Protein AF-0000000084409924 (afdb_homodimer)

Nearest PDB structures (foldseek):
  8szu-assembly1_A-2  TM=9.804E-01  e=4.534E-45  Acinetobacter baumannii
  5g1a-assembly1_B  TM=9.767E-01  e=2.485E-44  Alcaligenes
  5g1a-assembly1_A-2  TM=9.727E-01  e=2.635E-44  Alcaligenes
  5g17-assembly1_B  TM=9.734E-01  e=3.332E-44  Alcaligenes
  8szt-assembly1_A  TM=9.569E-01  e=1.362E-43  Acinetobacter baumannii

Structure (mmCIF, N/CA/C/O backbone):
data_AF-0000000084409924-model_v1
#
loop_
_entity.id
_entity.type
_entity.pdbx_description
1 polymer 'histone deacetylase'
#
loop_
_atom_site.group_PDB
_atom_site.id
_atom_site.type_symbol
_atom_site.label_atom_id
_atom_site.label_alt_id
_atom_site.label_comp_id
_atom_site.label_asym_id
_atom_site.label_entity_id
_atom_site.label_seq_id
_atom_site.pdbx_PDB_ins_code
_atom_site.Cartn_x
_atom_site.Cartn_y
_atom_site.Cartn_z
_atom_site.occupancy
_atom_site.B_iso_or_equiv
_atom_site.auth_seq_id
_atom_site.auth_comp_id
_atom_site.auth_asym_id
_atom_site.auth_atom_id
_atom_site.pdbx_PDB_model_num
ATOM 1 N N . MET A 1 1 ? -18.141 31.656 23.25 1 33.78 1 MET A N 1
ATOM 2 C CA . MET A 1 1 ? -17.453 32.156 22.062 1 33.78 1 MET A CA 1
ATOM 3 C C . MET A 1 1 ? -18.266 31.844 20.812 1 33.78 1 MET A C 1
ATOM 5 O O . MET A 1 1 ? -18.734 30.719 20.625 1 33.78 1 MET A O 1
ATOM 9 N N . ALA A 1 2 ? -18.859 32.75 20.234 1 39.75 2 ALA A N 1
ATOM 10 C CA . ALA A 1 2 ? -19.844 32.656 19.156 1 39.75 2 ALA A CA 1
ATOM 11 C C . ALA A 1 2 ? -19.359 31.719 18.062 1 39.75 2 ALA A C 1
ATOM 13 O O . ALA A 1 2 ? -18.172 31.703 17.719 1 39.75 2 ALA A O 1
ATOM 14 N N . ALA A 1 3 ? -19.953 30.625 17.875 1 45.88 3 ALA A N 1
ATOM 15 C CA . ALA A 1 3 ? -19.703 29.734 16.734 1 45.88 3 ALA A CA 1
ATOM 16 C C . ALA A 1 3 ? -19.422 30.516 15.469 1 45.88 3 ALA A C 1
ATOM 18 O O . ALA A 1 3 ? -20.172 31.438 15.109 1 45.88 3 ALA A O 1
ATOM 19 N N . ILE A 1 4 ? -18.078 30.766 15.125 1 50.03 4 ILE A N 1
ATOM 20 C CA . ILE A 1 4 ? -17.719 31.547 13.945 1 50.03 4 ILE A CA 1
ATOM 21 C C . ILE A 1 4 ? -18.625 31.172 12.773 1 50.03 4 ILE A C 1
ATOM 23 O O . ILE A 1 4 ? -18.734 29.984 12.414 1 50.03 4 ILE A O 1
ATOM 27 N N . SER A 1 5 ? -19.672 31.953 12.641 1 64.19 5 SER A N 1
ATOM 28 C CA . SER A 1 5 ? -20.547 31.938 11.477 1 64.19 5 SER A CA 1
ATOM 29 C C . SER A 1 5 ? -19.781 32.219 10.195 1 64.19 5 SER A C 1
ATOM 31 O O . SER A 1 5 ? -18.797 32.969 10.203 1 64.19 5 SER A O 1
ATOM 33 N N . GLY A 1 6 ? -19.328 31.25 9.266 1 82.31 6 GLY A N 1
ATOM 34 C CA . GLY A 1 6 ? -18.688 31.5 7.984 1 82.31 6 GLY A CA 1
ATOM 35 C C . GLY A 1 6 ? -18.359 30.234 7.227 1 82.31 6 GLY A C 1
ATOM 36 O O . GLY A 1 6 ? -18.531 29.125 7.75 1 82.31 6 GLY A O 1
ATOM 37 N N . ARG A 1 7 ? -17.984 30.484 6.062 1 93.38 7 ARG A N 1
ATOM 38 C CA . ARG A 1 7 ? -17.625 29.391 5.172 1 93.38 7 ARG A CA 1
ATOM 39 C C . ARG A 1 7 ? -16.219 28.859 5.484 1 93.38 7 ARG A C 1
ATOM 41 O O . ARG A 1 7 ? -15.398 29.578 6.051 1 93.38 7 ARG A O 1
ATOM 48 N N . THR A 1 8 ? -16.031 27.594 5.242 1 98.31 8 THR A N 1
ATOM 49 C CA . THR A 1 8 ? -14.695 27.016 5.305 1 98.31 8 THR A CA 1
ATOM 50 C C . THR A 1 8 ? -13.797 27.609 4.238 1 98.31 8 THR A C 1
ATOM 52 O O . THR A 1 8 ? -14.203 27.766 3.082 1 98.31 8 THR A O 1
ATOM 55 N N . GLY A 1 9 ? -12.633 28.109 4.695 1 98.81 9 GLY A N 1
ATOM 56 C CA . GLY A 1 9 ? -11.625 28.531 3.736 1 98.81 9 GLY A CA 1
ATOM 57 C C . GLY A 1 9 ? -10.945 27.375 3.029 1 98.81 9 GLY A C 1
ATOM 58 O O . GLY A 1 9 ? -10.688 26.328 3.637 1 98.81 9 GLY A O 1
ATOM 59 N N . TYR A 1 10 ? -10.695 27.531 1.72 1 98.81 10 TYR A N 1
ATOM 60 C CA . TYR A 1 10 ? -9.977 26.578 0.89 1 98.81 10 TYR A CA 1
ATOM 61 C C . TYR A 1 10 ? -8.781 27.234 0.208 1 98.81 10 TYR A C 1
ATOM 63 O O . TYR A 1 10 ? -8.953 28.078 -0.683 1 98.81 10 TYR A O 1
ATOM 71 N N . LEU A 1 11 ? -7.574 26.938 0.726 1 98.81 11 LEU A N 1
ATOM 72 C CA . LEU A 1 11 ? -6.355 27.516 0.184 1 98.81 11 LEU A CA 1
ATOM 73 C C . LEU A 1 11 ? -5.746 26.625 -0.887 1 98.81 11 LEU A C 1
ATOM 75 O O . LEU A 1 11 ? -5.391 25.469 -0.61 1 98.81 11 LEU A O 1
ATOM 79 N N . TYR A 1 12 ? -5.586 27.094 -2.049 1 97.12 12 TYR A N 1
ATOM 80 C CA . TYR A 1 12 ? -5.09 26.359 -3.209 1 97.12 12 TYR A CA 1
ATOM 81 C C . TYR A 1 12 ? -4.426 27.312 -4.203 1 97.12 12 TYR A C 1
ATOM 83 O O . TYR A 1 12 ? -4.867 28.453 -4.375 1 97.12 12 TYR A O 1
ATOM 91 N N . HIS A 1 13 ? -3.385 26.859 -4.789 1 98.25 13 HIS A N 1
ATOM 92 C CA . HIS A 1 13 ? -2.783 27.547 -5.934 1 98.25 13 HIS A CA 1
ATOM 93 C C . HIS A 1 13 ? -2.229 26.547 -6.941 1 98.25 13 HIS A C 1
ATOM 95 O O . HIS A 1 13 ? -1.633 25.531 -6.559 1 98.25 13 HIS A O 1
ATOM 101 N N . GLU A 1 14 ? -2.348 26.766 -8.234 1 97.75 14 GLU A N 1
ATOM 102 C CA . GLU A 1 14 ? -1.932 25.859 -9.297 1 97.75 14 GLU A CA 1
ATOM 103 C C . GLU A 1 14 ? -0.435 25.578 -9.227 1 97.75 14 GLU A C 1
ATOM 105 O O . GLU A 1 14 ? 0.005 24.469 -9.547 1 97.75 14 GLU A O 1
ATOM 110 N N . SER A 1 15 ? 0.306 26.531 -8.766 1 97.62 15 SER A N 1
ATOM 111 C CA . SER A 1 15 ? 1.759 26.406 -8.75 1 97.62 15 SER A CA 1
ATOM 112 C C . SER A 1 15 ? 2.199 25.25 -7.852 1 97.62 15 SER A C 1
ATOM 114 O O . SER A 1 15 ? 3.289 24.703 -8.023 1 97.62 15 SER A O 1
ATOM 116 N N . TYR A 1 16 ? 1.34 24.922 -6.91 1 98.12 16 TYR A N 1
ATOM 117 C CA . TYR A 1 16 ? 1.676 23.797 -6.043 1 98.12 16 TYR A CA 1
ATOM 118 C C . TYR A 1 16 ? 1.873 22.531 -6.852 1 98.12 16 TYR A C 1
ATOM 120 O O . TYR A 1 16 ? 2.688 21.672 -6.492 1 98.12 16 TYR A O 1
ATOM 128 N N . PHE A 1 17 ? 1.188 22.406 -8.016 1 97.81 17 PHE A N 1
ATOM 129 C CA . PHE A 1 17 ? 1.242 21.203 -8.836 1 97.81 17 PHE A CA 1
ATOM 130 C C . PHE A 1 17 ? 2.482 21.203 -9.727 1 97.81 17 PHE A C 1
ATOM 132 O O . PHE A 1 17 ? 2.816 20.203 -10.344 1 97.81 17 PHE A O 1
ATOM 139 N N . TRP A 1 18 ? 3.211 22.344 -9.695 1 97 18 TRP A N 1
ATOM 140 C CA . TRP A 1 18 ? 4.41 22.469 -10.516 1 97 18 TRP A CA 1
ATOM 141 C C . TRP A 1 18 ? 5.652 22.047 -9.727 1 97 18 TRP A C 1
ATOM 143 O O . TRP A 1 18 ? 6.734 21.906 -10.297 1 97 18 TRP A O 1
ATOM 153 N N . HIS A 1 19 ? 5.484 21.875 -8.367 1 97.5 19 HIS A N 1
ATOM 154 C CA . HIS A 1 19 ? 6.59 21.281 -7.625 1 97.5 19 HIS A CA 1
ATOM 155 C C . HIS A 1 19 ? 7.039 19.969 -8.258 1 97.5 19 HIS A C 1
ATOM 157 O O . HIS A 1 19 ? 6.215 19.078 -8.508 1 97.5 19 HIS A O 1
ATOM 163 N N . ASN A 1 20 ? 8.32 19.891 -8.57 1 96.44 20 ASN A N 1
ATOM 164 C CA . ASN A 1 20 ? 8.883 18.734 -9.258 1 96.44 20 ASN A CA 1
ATOM 165 C C . ASN A 1 20 ? 9.977 18.062 -8.43 1 96.44 20 ASN A C 1
ATOM 167 O O . ASN A 1 20 ? 11.117 18.516 -8.414 1 96.44 20 ASN A O 1
ATOM 171 N N . ALA A 1 21 ? 9.617 16.969 -7.809 1 96 21 ALA A N 1
ATOM 172 C CA . ALA A 1 21 ? 10.531 16.234 -6.945 1 96 21 ALA A CA 1
ATOM 173 C C . ALA A 1 21 ? 11.453 15.328 -7.762 1 96 21 ALA A C 1
ATOM 175 O O . ALA A 1 21 ? 12.336 14.672 -7.215 1 96 21 ALA A O 1
ATOM 176 N N . GLY A 1 22 ? 11.258 15.336 -9.039 1 94.38 22 GLY A N 1
ATOM 177 C CA . GLY A 1 22 ? 12.086 14.516 -9.906 1 94.38 22 GLY A CA 1
ATOM 178 C C . GLY A 1 22 ? 11.602 13.078 -10.016 1 94.38 22 GLY A C 1
ATOM 179 O O . GLY A 1 22 ? 10.398 12.82 -9.984 1 94.38 22 GLY A O 1
ATOM 180 N N . HIS A 1 23 ? 12.484 12.102 -10.367 1 93.25 23 HIS A N 1
ATOM 181 C CA . HIS A 1 23 ? 12.203 10.68 -10.508 1 93.25 23 HIS A CA 1
ATOM 182 C C . HIS A 1 23 ? 12.969 9.859 -9.469 1 93.25 23 HIS A C 1
ATOM 184 O O . HIS A 1 23 ? 13.992 10.312 -8.945 1 93.25 23 HIS A O 1
ATOM 190 N N . ILE A 1 24 ? 12.367 8.727 -9.211 1 93.06 24 ILE A N 1
ATOM 191 C CA . ILE A 1 24 ? 13.133 7.707 -8.508 1 93.06 24 ILE A CA 1
ATOM 192 C C . ILE A 1 24 ? 13.992 6.926 -9.5 1 93.06 24 ILE A C 1
ATOM 194 O O . ILE A 1 24 ? 13.461 6.238 -10.375 1 93.06 24 ILE A O 1
ATOM 198 N N . GLN A 1 25 ? 15.289 7.121 -9.461 1 92.62 25 GLN A N 1
ATOM 199 C CA . GLN A 1 25 ? 16.156 6.484 -10.445 1 92.62 25 GLN A CA 1
ATOM 200 C C . GLN A 1 25 ? 17.609 6.426 -9.945 1 92.62 25 GLN A C 1
ATOM 202 O O . GLN A 1 25 ? 18.078 7.367 -9.312 1 92.62 25 GLN A O 1
ATOM 207 N N . ASN A 1 26 ? 18.188 5.348 -10.125 1 93.44 26 ASN A N 1
ATOM 208 C CA . ASN A 1 26 ? 19.625 5.176 -9.914 1 93.44 26 ASN A CA 1
ATOM 209 C C . ASN A 1 26 ? 20.188 4.031 -10.75 1 93.44 26 ASN A C 1
ATOM 211 O O . ASN A 1 26 ? 20.031 2.863 -10.391 1 93.44 26 ASN A O 1
ATOM 215 N N . PHE A 1 27 ? 20.844 4.375 -11.836 1 92.31 27 PHE A N 1
ATOM 216 C CA . PHE A 1 27 ? 21.312 3.342 -12.742 1 92.31 27 PHE A CA 1
ATOM 217 C C . PHE A 1 27 ? 22.266 2.393 -12.031 1 92.31 27 PHE A C 1
ATOM 219 O O . PHE A 1 27 ? 22.203 1.177 -12.219 1 92.31 27 PHE A O 1
ATOM 226 N N . ARG A 1 28 ? 23.078 2.941 -11.164 1 92.25 28 ARG A N 1
ATOM 227 C CA . ARG A 1 28 ? 24.094 2.133 -10.477 1 92.25 28 ARG A CA 1
ATOM 228 C C . ARG A 1 28 ? 23.438 1.187 -9.477 1 92.25 28 ARG A C 1
ATOM 230 O O . ARG A 1 28 ? 23.953 0.098 -9.219 1 92.25 28 ARG A O 1
ATOM 237 N N . ALA A 1 29 ? 22.281 1.574 -9.031 1 93.06 29 ALA A N 1
ATOM 238 C CA . ALA A 1 29 ? 21.578 0.752 -8.062 1 93.06 29 ALA A CA 1
ATOM 239 C C . ALA A 1 29 ? 20.5 -0.092 -8.742 1 93.06 29 ALA A C 1
ATOM 241 O O . ALA A 1 29 ? 19.672 -0.712 -8.078 1 93.06 29 ALA A O 1
ATOM 242 N N . HIS A 1 30 ? 20.453 -0.096 -10.117 1 95.88 30 HIS A N 1
ATOM 243 C CA . HIS A 1 30 ? 19.531 -0.885 -10.938 1 95.88 30 HIS A CA 1
ATOM 244 C C . HIS A 1 30 ? 18.094 -0.467 -10.711 1 95.88 30 HIS A C 1
ATOM 246 O O . HIS A 1 30 ? 17.188 -1.313 -10.672 1 95.88 30 HIS A O 1
ATOM 252 N N . VAL A 1 31 ? 17.953 0.817 -10.414 1 95.06 31 VAL A N 1
ATOM 253 C CA . VAL A 1 31 ? 16.594 1.361 -10.266 1 95.06 31 VAL A CA 1
ATOM 254 C C . VAL A 1 31 ? 16.188 2.078 -11.547 1 95.06 31 VAL A C 1
ATOM 256 O O . VAL A 1 31 ? 16.688 3.168 -11.844 1 95.06 31 VAL A O 1
ATOM 259 N N . GLU A 1 32 ? 15.281 1.423 -12.289 1 96.06 32 GLU A N 1
ATOM 260 C CA . GLU A 1 32 ? 14.711 2.062 -13.469 1 96.06 32 GLU A CA 1
ATOM 261 C C . GLU A 1 32 ? 13.875 3.283 -13.086 1 96.06 32 GLU A C 1
ATOM 263 O O . GLU A 1 32 ? 13.156 3.258 -12.086 1 96.06 32 GLU A O 1
ATOM 268 N N . ALA A 1 33 ? 14.008 4.32 -13.914 1 95.31 33 ALA A N 1
ATOM 269 C CA . ALA A 1 33 ? 13.32 5.574 -13.609 1 95.31 33 ALA A CA 1
ATOM 270 C C . ALA A 1 33 ? 11.828 5.344 -13.375 1 95.31 33 ALA A C 1
ATOM 272 O O . ALA A 1 33 ? 11.188 4.605 -14.125 1 95.31 33 ALA A O 1
ATOM 273 N N . TRP A 1 34 ? 11.336 5.898 -12.344 1 95.44 34 TRP A N 1
ATOM 274 C CA . TRP A 1 34 ? 9.922 5.855 -11.969 1 95.44 34 TRP A CA 1
ATOM 275 C C . TRP A 1 34 ? 9.477 7.195 -11.383 1 95.44 34 TRP A C 1
ATOM 277 O O . TRP A 1 34 ? 10.273 7.918 -10.789 1 95.44 34 TRP A O 1
ATOM 287 N N . ARG A 1 35 ? 8.273 7.457 -11.602 1 94.31 35 ARG A N 1
ATOM 288 C CA . ARG A 1 35 ? 7.711 8.688 -11.055 1 94.31 35 ARG A CA 1
ATOM 289 C C . ARG A 1 35 ? 7.855 8.734 -9.539 1 94.31 35 ARG A C 1
ATOM 291 O O . ARG A 1 35 ? 7.664 7.719 -8.867 1 94.31 35 ARG A O 1
ATOM 298 N N . HIS A 1 36 ? 8.18 9.93 -9.062 1 95.88 36 HIS A N 1
ATOM 299 C CA . HIS A 1 36 ? 8.344 10.109 -7.625 1 95.88 36 HIS A CA 1
ATOM 300 C C . HIS A 1 36 ? 7.027 9.867 -6.887 1 95.88 36 HIS A C 1
ATOM 302 O O . HIS A 1 36 ? 5.957 10.227 -7.387 1 95.88 36 HIS A O 1
ATOM 308 N N . TRP A 1 37 ? 7.07 9.297 -5.66 1 95.31 37 TRP A N 1
ATOM 309 C CA . TRP A 1 37 ? 5.879 9.078 -4.848 1 95.31 37 TRP A CA 1
ATOM 310 C C . TRP A 1 37 ? 5.117 10.383 -4.637 1 95.31 37 TRP A C 1
ATOM 312 O O . TRP A 1 37 ? 3.889 10.414 -4.723 1 95.31 37 TRP A O 1
ATOM 322 N N . GLU A 1 38 ? 5.945 11.391 -4.266 1 96.25 38 GLU A N 1
ATOM 323 C CA . GLU A 1 38 ? 5.367 12.719 -4.109 1 96.25 38 GLU A CA 1
ATOM 324 C C . GLU A 1 38 ? 5.234 13.43 -5.457 1 96.25 38 GLU A C 1
ATOM 326 O O . GLU A 1 38 ? 6.152 14.125 -5.887 1 96.25 38 GLU A O 1
ATOM 331 N N . ASN A 1 39 ? 4.246 13.141 -6.227 1 96.38 39 ASN A N 1
ATOM 332 C CA . ASN A 1 39 ? 3.898 13.766 -7.496 1 96.38 39 ASN A CA 1
ATOM 333 C C . ASN A 1 39 ? 2.586 14.539 -7.402 1 96.38 39 ASN A C 1
ATOM 335 O O . ASN A 1 39 ? 1.851 14.406 -6.422 1 96.38 39 ASN A O 1
ATOM 339 N N . PRO A 1 40 ? 2.238 15.398 -8.305 1 97.56 40 PRO A N 1
ATOM 340 C CA . PRO A 1 40 ? 1.122 16.328 -8.125 1 97.56 40 PRO A CA 1
ATOM 341 C C . PRO A 1 40 ? -0.238 15.641 -8.203 1 97.56 40 PRO A C 1
ATOM 343 O O . PRO A 1 40 ? -1.25 16.219 -7.797 1 97.56 40 PRO A O 1
ATOM 346 N N . GLU A 1 41 ? -0.28 14.383 -8.711 1 97 41 GLU A N 1
ATOM 347 C CA . GLU A 1 41 ? -1.554 13.805 -9.125 1 97 41 GLU A CA 1
ATOM 348 C C . GLU A 1 41 ? -2.469 13.562 -7.93 1 97 41 GLU A C 1
ATOM 350 O O . GLU A 1 41 ? -3.688 13.727 -8.031 1 97 41 GLU A O 1
ATOM 355 N N . THR A 1 42 ? -1.963 13.195 -6.773 1 96.88 42 THR A N 1
ATOM 356 C CA . THR A 1 42 ? -2.807 12.922 -5.617 1 96.88 42 THR A CA 1
ATOM 357 C C . THR A 1 42 ? -3.541 14.188 -5.176 1 96.88 42 THR A C 1
ATOM 359 O O . THR A 1 42 ? -4.727 14.141 -4.848 1 96.88 42 THR A O 1
ATOM 362 N N . LYS A 1 43 ? -2.861 15.359 -5.188 1 97.88 43 LYS A N 1
ATOM 363 C CA . LYS A 1 43 ? -3.443 16.641 -4.785 1 97.88 43 LYS A CA 1
ATOM 364 C C . LYS A 1 43 ? -4.293 17.234 -5.906 1 97.88 43 LYS A C 1
ATOM 366 O O . LYS A 1 43 ? -5.359 17.781 -5.652 1 97.88 43 LYS A O 1
ATOM 371 N N . ARG A 1 44 ? -3.777 17.078 -7.168 1 98.12 44 ARG A N 1
ATOM 372 C CA . ARG A 1 44 ? -4.527 17.594 -8.312 1 98.12 44 ARG A CA 1
ATOM 373 C C . ARG A 1 44 ? -5.883 16.891 -8.43 1 98.12 44 ARG A C 1
ATOM 375 O O . ARG A 1 44 ? -6.906 17.547 -8.633 1 98.12 44 ARG A O 1
ATOM 382 N N . ARG A 1 45 ? -5.895 15.602 -8.312 1 98.19 45 ARG A N 1
ATOM 383 C CA . ARG A 1 45 ? -7.129 14.828 -8.414 1 98.19 45 ARG A CA 1
ATOM 384 C C . ARG A 1 45 ? -8.078 15.164 -7.27 1 98.19 45 ARG A C 1
ATOM 386 O O . ARG A 1 45 ? -9.297 15.164 -7.449 1 98.19 45 ARG A O 1
ATOM 393 N N . PHE A 1 46 ? -7.539 15.43 -6.051 1 98.69 46 PHE A N 1
ATOM 394 C CA . PHE A 1 46 ? -8.367 15.883 -4.941 1 98.69 46 PHE A CA 1
ATOM 395 C C . PHE A 1 46 ? -9.031 17.219 -5.27 1 98.69 46 PHE A C 1
ATOM 397 O O . PHE A 1 46 ? -10.25 17.359 -5.148 1 98.69 46 PHE A O 1
ATOM 404 N N . HIS A 1 47 ? -8.25 18.188 -5.727 1 98.75 47 HIS A N 1
ATOM 405 C CA . HIS A 1 47 ? -8.805 19.484 -6.113 1 98.75 47 HIS A CA 1
ATOM 406 C C . HIS A 1 47 ? -9.883 19.312 -7.18 1 98.75 47 HIS A C 1
ATOM 408 O O . HIS A 1 47 ? -10.93 19.953 -7.105 1 98.75 47 HIS A O 1
ATOM 414 N N . ASN A 1 48 ? -9.586 18.453 -8.188 1 98.38 48 ASN A N 1
ATOM 415 C CA . ASN A 1 48 ? -10.539 18.219 -9.266 1 98.38 48 ASN A CA 1
ATOM 416 C C . ASN A 1 48 ? -11.844 17.625 -8.734 1 98.38 48 ASN A C 1
ATOM 418 O O . ASN A 1 48 ? -12.93 17.953 -9.211 1 98.38 48 ASN A O 1
ATOM 422 N N . LEU A 1 49 ? -11.727 16.734 -7.738 1 98.56 49 LEU A N 1
ATOM 423 C CA . LEU A 1 49 ? -12.922 16.141 -7.152 1 98.56 49 LEU A CA 1
ATOM 424 C C . LEU A 1 49 ? -13.719 17.188 -6.379 1 98.56 49 LEU A C 1
ATOM 426 O O . LEU A 1 49 ? -14.953 17.172 -6.414 1 98.56 49 LEU A O 1
ATOM 430 N N . VAL A 1 50 ? -13.047 18.062 -5.645 1 98.69 50 VAL A N 1
ATOM 431 C CA . VAL A 1 50 ? -13.695 19.172 -4.945 1 98.69 50 VAL A CA 1
ATOM 432 C C . VAL A 1 50 ? -14.469 20.031 -5.941 1 98.69 50 VAL A C 1
ATOM 434 O O . VAL A 1 50 ? -15.609 20.422 -5.676 1 98.69 50 VAL A O 1
ATOM 437 N N . ALA A 1 51 ? -13.859 20.281 -7.062 1 98.06 51 ALA A N 1
ATOM 438 C CA . ALA A 1 51 ? -14.477 21.109 -8.094 1 98.06 51 ALA A CA 1
ATOM 439 C C . ALA A 1 51 ? -15.688 20.422 -8.703 1 98.06 51 ALA A C 1
ATOM 441 O O . ALA A 1 51 ? -16.781 21 -8.758 1 98.06 51 ALA A O 1
ATOM 442 N N . VAL A 1 52 ? -15.578 19.156 -9.094 1 97.62 52 VAL A N 1
ATOM 443 C CA . VAL A 1 52 ? -16.609 18.469 -9.852 1 97.62 52 VAL A CA 1
ATOM 444 C C . VAL A 1 52 ? -17.781 18.109 -8.93 1 97.62 52 VAL A C 1
ATOM 446 O O . VAL A 1 52 ? -18.922 18.047 -9.367 1 97.62 52 VAL A O 1
ATOM 449 N N . SER A 1 53 ? -17.5 18 -7.633 1 97.31 53 SER A N 1
ATOM 450 C CA . SER A 1 53 ? -18.547 17.656 -6.668 1 97.31 53 SER A CA 1
ATOM 451 C C . SER A 1 53 ? -19.438 18.859 -6.387 1 97.31 53 SER A C 1
ATOM 453 O O . SER A 1 53 ? -20.516 18.719 -5.789 1 97.31 53 SER A O 1
ATOM 455 N N . GLY A 1 54 ? -19 20.094 -6.734 1 97.5 54 GLY A N 1
ATOM 456 C CA . GLY A 1 54 ? -19.734 21.312 -6.434 1 97.5 54 GLY A CA 1
ATOM 457 C C . GLY A 1 54 ? -19.344 21.938 -5.105 1 97.5 54 GLY A C 1
ATOM 458 O O . GLY A 1 54 ? -19.766 23.047 -4.789 1 97.5 54 GLY A O 1
ATOM 459 N N . LEU A 1 55 ? -18.5 21.266 -4.363 1 98.25 55 LEU A N 1
ATOM 460 C CA . LEU A 1 55 ? -18.109 21.75 -3.041 1 98.25 55 LEU A CA 1
ATOM 461 C C . LEU A 1 55 ? -17.297 23.031 -3.145 1 98.25 55 LEU A C 1
ATOM 463 O O . LEU A 1 55 ? -17.391 23.906 -2.275 1 98.25 55 LEU A O 1
ATOM 467 N N . LEU A 1 56 ? -16.547 23.141 -4.246 1 98 56 LEU A N 1
ATOM 468 C CA . LEU A 1 56 ? -15.672 24.297 -4.43 1 98 56 LEU A CA 1
ATOM 469 C C . LEU A 1 56 ? -16.469 25.594 -4.344 1 98 56 LEU A C 1
ATOM 471 O O . LEU A 1 56 ? -15.984 26.594 -3.789 1 98 56 LEU A O 1
ATOM 475 N N . GLU A 1 57 ? -17.672 25.609 -4.781 1 97.38 57 GLU A N 1
ATOM 476 C CA . GLU A 1 57 ? -18.516 26.812 -4.824 1 97.38 57 GLU A CA 1
ATOM 477 C C . GLU A 1 57 ? -19.047 27.156 -3.436 1 97.38 57 GLU A C 1
ATOM 479 O O . GLU A 1 57 ? -19.516 28.266 -3.213 1 97.38 57 GLU A O 1
ATOM 484 N N . GLN A 1 58 ? -18.906 26.188 -2.562 1 97.31 58 GLN A N 1
ATOM 485 C CA . GLN A 1 58 ? -19.422 26.391 -1.215 1 97.31 58 GLN A CA 1
ATOM 486 C C . GLN A 1 58 ? -18.312 26.797 -0.248 1 97.31 58 GLN A C 1
ATOM 488 O O . GLN A 1 58 ? -18.562 26.984 0.943 1 97.31 58 GLN A O 1
ATOM 493 N N . LEU A 1 59 ? -17.109 26.906 -0.733 1 98.44 59 LEU A N 1
ATOM 494 C CA . LEU A 1 59 ? -15.945 27.25 0.066 1 98.44 59 LEU A CA 1
ATOM 495 C C . LEU A 1 59 ? -15.477 28.672 -0.244 1 98.44 59 LEU A C 1
ATOM 497 O O . LEU A 1 59 ? -15.891 29.266 -1.249 1 98.44 59 LEU A O 1
ATOM 501 N N . THR A 1 60 ? -14.758 29.281 0.623 1 98.44 60 THR A N 1
ATOM 502 C CA . THR A 1 60 ? -14.102 30.562 0.376 1 98.44 60 THR A CA 1
ATOM 503 C C . THR A 1 60 ? -12.648 30.344 -0.047 1 98.44 60 THR A C 1
ATOM 505 O O . THR A 1 60 ? -11.844 29.828 0.724 1 98.44 60 THR A O 1
ATOM 508 N N . HIS A 1 61 ? -12.328 30.719 -1.255 1 98.12 61 HIS A N 1
ATOM 509 C CA . HIS A 1 61 ? -10.969 30.562 -1.749 1 98.12 61 HIS A CA 1
ATOM 510 C C . HIS A 1 61 ? -10.008 31.484 -1.006 1 98.12 61 HIS A C 1
ATOM 512 O O . HIS A 1 61 ? -10.273 32.688 -0.865 1 98.12 61 HIS A O 1
ATOM 518 N N . LEU A 1 62 ? -8.961 30.953 -0.489 1 98.56 62 LEU A N 1
ATOM 519 C CA . LEU A 1 62 ? -7.859 31.703 0.095 1 98.56 62 LEU A CA 1
ATOM 520 C C . LEU A 1 62 ? -6.637 31.672 -0.812 1 98.56 62 LEU A C 1
ATOM 522 O O . LEU A 1 62 ? -6.199 30.594 -1.229 1 98.56 62 LEU A O 1
ATOM 526 N N . LYS A 1 63 ? -6.031 32.812 -1.153 1 97.88 63 LYS A N 1
ATOM 527 C CA . LYS A 1 63 ? -4.836 32.906 -1.984 1 97.88 63 LYS A CA 1
ATOM 528 C C . LYS A 1 63 ? -3.568 32.906 -1.131 1 97.88 63 LYS A C 1
ATOM 530 O O . LYS A 1 63 ? -3.445 33.688 -0.187 1 97.88 63 LYS A O 1
ATOM 535 N N . PRO A 1 64 ? -2.656 32.062 -1.503 1 98.5 64 PRO A N 1
ATOM 536 C CA . PRO A 1 64 ? -1.413 32.031 -0.729 1 98.5 64 PRO A CA 1
ATOM 537 C C . PRO A 1 64 ? -0.462 33.188 -1.109 1 98.5 64 PRO A C 1
ATOM 539 O O . PRO A 1 64 ? -0.649 33.812 -2.143 1 98.5 64 PRO A O 1
ATOM 542 N N . ARG A 1 65 ? 0.371 33.5 -0.272 1 98.5 65 ARG A N 1
ATOM 543 C CA . ARG A 1 65 ? 1.561 34.312 -0.511 1 98.5 65 ARG A CA 1
ATOM 544 C C . ARG A 1 65 ? 2.818 33.594 -0.039 1 98.5 65 ARG A C 1
ATOM 546 O O . ARG A 1 65 ? 2.75 32.719 0.826 1 98.5 65 ARG A O 1
ATOM 553 N N . PRO A 1 66 ? 4.008 33.906 -0.652 1 98.69 66 PRO A N 1
ATOM 554 C CA . PRO A 1 66 ? 5.223 33.281 -0.149 1 98.69 66 PRO A CA 1
ATOM 555 C C . PRO A 1 66 ? 5.566 33.688 1.278 1 98.69 66 PRO A C 1
ATOM 557 O O . PRO A 1 66 ? 5.395 34.875 1.64 1 98.69 66 PRO A O 1
ATOM 560 N N . ALA A 1 67 ? 5.941 32.781 2.088 1 98.88 67 ALA A N 1
ATOM 561 C CA . ALA A 1 67 ? 6.492 33.125 3.396 1 98.88 67 ALA A CA 1
ATOM 562 C C . ALA A 1 67 ? 7.777 33.938 3.256 1 98.88 67 ALA A C 1
ATOM 564 O O . ALA A 1 67 ? 8.594 33.656 2.373 1 98.88 67 ALA A O 1
ATOM 565 N N . THR A 1 68 ? 7.945 34.906 4.082 1 98.69 68 THR A N 1
ATOM 566 C CA . THR A 1 68 ? 9.211 35.625 4.129 1 98.69 68 THR A CA 1
ATOM 567 C C . THR A 1 68 ? 10.289 34.812 4.82 1 98.69 68 THR A C 1
ATOM 569 O O . THR A 1 68 ? 9.984 33.812 5.504 1 98.69 68 THR A O 1
ATOM 572 N N . GLU A 1 69 ? 11.562 35.219 4.629 1 98.5 69 GLU A N 1
ATOM 573 C CA . GLU A 1 69 ? 12.656 34.531 5.305 1 98.5 69 GLU A CA 1
ATOM 574 C C . GLU A 1 69 ? 12.516 34.625 6.82 1 98.5 69 GLU A C 1
ATOM 576 O O . GLU A 1 69 ? 12.836 33.656 7.543 1 98.5 69 GLU A O 1
ATOM 581 N N . ALA A 1 70 ? 12.023 35.719 7.27 1 98.62 70 ALA A N 1
ATOM 582 C CA . ALA A 1 70 ? 11.828 35.906 8.703 1 98.62 70 ALA A CA 1
ATOM 583 C C . ALA A 1 70 ? 10.773 34.938 9.242 1 98.62 70 ALA A C 1
ATOM 585 O O . ALA A 1 70 ? 10.922 34.406 10.344 1 98.62 70 ALA A O 1
ATOM 586 N N . GLU A 1 71 ? 9.734 34.781 8.492 1 98.81 71 GLU A N 1
ATOM 587 C CA . GLU A 1 71 ? 8.688 33.844 8.891 1 98.81 71 GLU A CA 1
ATOM 588 C C . GLU A 1 71 ? 9.195 32.406 8.891 1 98.81 71 GLU A C 1
ATOM 590 O O . GLU A 1 71 ? 8.914 31.641 9.812 1 98.81 71 GLU A O 1
ATOM 595 N N . LEU A 1 72 ? 9.953 32.031 7.852 1 98.94 72 LEU A N 1
ATOM 596 C CA . LEU A 1 72 ? 10.547 30.688 7.789 1 98.94 72 LEU A CA 1
ATOM 597 C C . LEU A 1 72 ? 11.531 30.484 8.93 1 98.94 72 LEU A C 1
ATOM 599 O O . LEU A 1 72 ? 11.641 29.375 9.469 1 98.94 72 LEU A O 1
ATOM 603 N N . ALA A 1 73 ? 12.172 31.594 9.336 1 98.75 73 ALA A N 1
ATOM 604 C CA . ALA A 1 73 ? 13.25 31.516 10.32 1 98.75 73 ALA A CA 1
ATOM 605 C C . ALA A 1 73 ? 12.695 31.312 11.727 1 98.75 73 ALA A C 1
ATOM 607 O O . ALA A 1 73 ? 13.453 31.047 12.672 1 98.75 73 ALA A O 1
ATOM 608 N N . ARG A 1 74 ? 11.383 31.422 11.852 1 98.38 74 ARG A N 1
ATOM 609 C CA . ARG A 1 74 ? 10.789 31.078 13.141 1 98.38 74 ARG A CA 1
ATOM 610 C C . ARG A 1 74 ? 10.961 29.594 13.445 1 98.38 74 ARG A C 1
ATOM 612 O O . ARG A 1 74 ? 10.96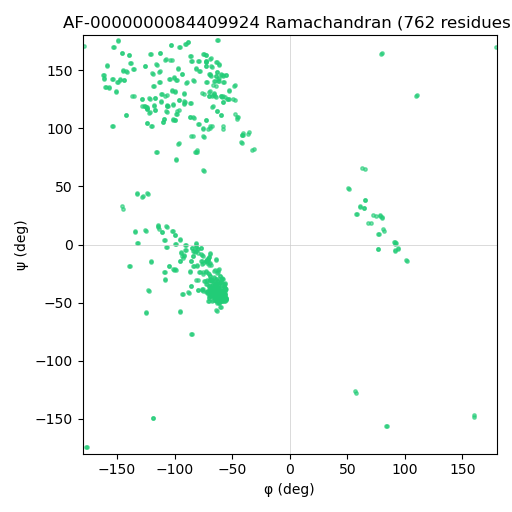1 29.188 14.609 1 98.38 74 ARG A O 1
ATOM 619 N N . ILE A 1 75 ? 11.164 28.766 12.391 1 98.81 75 ILE A N 1
ATOM 620 C CA . ILE A 1 75 ? 11.266 27.312 12.539 1 98.81 75 ILE A CA 1
ATOM 621 C C . ILE A 1 75 ? 12.602 26.828 11.984 1 98.81 75 ILE A C 1
ATOM 623 O O . ILE A 1 75 ? 13.273 25.984 12.594 1 98.81 75 ILE A O 1
ATOM 627 N N . HIS A 1 76 ? 13.07 27.359 10.891 1 98.88 76 HIS A N 1
ATOM 628 C CA . HIS A 1 76 ? 14.258 26.891 10.195 1 98.88 76 HIS A CA 1
ATOM 629 C C . HIS A 1 76 ? 15.445 27.812 10.43 1 98.88 76 HIS A C 1
ATOM 631 O O . HIS A 1 76 ? 15.281 29.031 10.523 1 98.88 76 HIS A O 1
ATOM 637 N N . CYS A 1 77 ? 16.625 27.25 10.562 1 98.5 77 CYS A N 1
ATOM 638 C CA . CYS A 1 77 ? 17.781 28.125 10.719 1 98.5 77 CYS A CA 1
ATOM 639 C C . CYS A 1 77 ? 18.078 28.875 9.43 1 98.5 77 CYS A C 1
ATOM 641 O O . CYS A 1 77 ? 17.875 28.359 8.336 1 98.5 77 CYS A O 1
ATOM 643 N N . PRO A 1 78 ? 18.547 30.109 9.531 1 98.44 78 PRO A N 1
ATOM 644 C CA . PRO A 1 78 ? 18.781 30.969 8.359 1 98.44 78 PRO A CA 1
ATOM 645 C C . PRO A 1 78 ? 19.734 30.328 7.348 1 98.44 78 PRO A C 1
ATOM 647 O O . PRO A 1 78 ? 19.547 30.5 6.137 1 98.44 78 PRO A O 1
ATOM 650 N N . ASP A 1 79 ? 20.719 29.609 7.832 1 98.56 79 ASP A N 1
ATOM 651 C CA . ASP A 1 79 ? 21.656 28.953 6.934 1 98.56 79 ASP A CA 1
ATOM 652 C C . ASP A 1 79 ? 20.953 27.938 6.043 1 98.56 79 ASP A C 1
ATOM 654 O O . ASP A 1 79 ? 21.281 27.812 4.859 1 98.56 79 ASP A O 1
ATOM 658 N N . TYR A 1 80 ? 20.109 27.172 6.578 1 98.75 80 TYR A N 1
ATOM 659 C CA . TYR A 1 80 ? 19.344 26.203 5.805 1 98.75 80 TYR A CA 1
ATOM 660 C C . TYR A 1 80 ? 18.5 26.891 4.746 1 98.75 80 TYR A C 1
ATOM 662 O O . TYR A 1 80 ? 18.469 26.469 3.586 1 98.75 80 TYR A O 1
ATOM 670 N N . ILE A 1 81 ? 17.766 27.953 5.137 1 98.81 81 ILE A N 1
ATOM 671 C CA . ILE A 1 81 ? 16.922 28.703 4.215 1 98.81 81 ILE A CA 1
ATOM 672 C C . ILE A 1 81 ? 17.75 29.203 3.041 1 98.81 81 ILE A C 1
ATOM 674 O O . ILE A 1 81 ? 17.359 29.062 1.882 1 98.81 81 ILE A O 1
ATOM 678 N N . ARG A 1 82 ? 18.906 29.766 3.365 1 98.38 82 ARG A N 1
ATOM 679 C CA . ARG A 1 82 ? 19.812 30.281 2.34 1 98.38 82 ARG A CA 1
ATOM 680 C C . ARG A 1 82 ? 20.266 29.172 1.401 1 98.38 82 ARG A C 1
ATOM 682 O O . ARG A 1 82 ? 20.281 29.344 0.182 1 98.38 82 ARG A O 1
ATOM 689 N N . ARG A 1 83 ? 20.625 28.047 1.99 1 98.5 83 ARG A N 1
ATOM 690 C CA . ARG A 1 83 ? 21.094 26.922 1.181 1 98.5 83 ARG A CA 1
ATOM 691 C C . ARG A 1 83 ? 20.016 26.453 0.215 1 98.5 83 ARG A C 1
ATOM 693 O O . ARG A 1 83 ? 20.297 26.172 -0.953 1 98.5 83 ARG A O 1
ATOM 700 N N . VAL A 1 84 ? 18.797 26.328 0.694 1 98.69 84 VAL A N 1
ATOM 701 C CA . VAL A 1 84 ? 17.688 25.906 -0.156 1 98.69 84 VAL A CA 1
ATOM 702 C C . VAL A 1 84 ? 17.484 26.922 -1.28 1 98.69 84 VAL A C 1
ATOM 704 O O . VAL A 1 84 ? 17.25 26.531 -2.432 1 98.69 84 VAL A O 1
ATOM 707 N N . ARG A 1 85 ? 17.516 28.188 -0.945 1 98.31 85 ARG A N 1
ATOM 708 C CA . ARG A 1 85 ? 17.344 29.234 -1.94 1 98.31 85 ARG A CA 1
ATOM 709 C C . ARG A 1 85 ? 18.438 29.156 -3.004 1 98.31 85 ARG A C 1
ATOM 711 O O . ARG A 1 85 ? 18.156 29.312 -4.195 1 98.31 85 ARG A O 1
ATOM 718 N N . GLU A 1 86 ? 19.672 28.922 -2.557 1 98.19 86 GLU A N 1
ATOM 719 C CA . GLU A 1 86 ? 20.812 28.812 -3.475 1 98.19 86 GLU A CA 1
ATOM 720 C C . GLU A 1 86 ? 20.672 27.594 -4.387 1 98.19 86 GLU A C 1
ATOM 722 O O . GLU A 1 86 ? 20.922 27.688 -5.59 1 98.19 86 GLU A O 1
ATOM 727 N N . MET A 1 87 ? 20.312 26.5 -3.797 1 98 87 MET A N 1
ATOM 728 C CA . MET A 1 87 ? 20.062 25.297 -4.594 1 98 87 MET A CA 1
ATOM 729 C C . MET A 1 87 ? 18.984 25.562 -5.641 1 98 87 MET A C 1
ATOM 731 O O . MET A 1 87 ? 19.125 25.156 -6.797 1 98 87 MET A O 1
ATOM 735 N N . SER A 1 88 ? 17.953 26.188 -5.215 1 97.44 88 SER A N 1
ATOM 736 C CA . SER A 1 88 ? 16.828 26.5 -6.074 1 97.44 88 SER A CA 1
ATOM 737 C C . SER A 1 88 ? 17.234 27.391 -7.246 1 97.44 88 SER A C 1
ATOM 739 O O . SER A 1 88 ? 16.703 27.25 -8.352 1 97.44 88 SER A O 1
ATOM 741 N N . ALA A 1 89 ? 18.172 28.25 -7.074 1 96.94 89 ALA A N 1
ATOM 742 C CA . ALA A 1 89 ? 18.625 29.188 -8.094 1 96.94 89 ALA A CA 1
ATOM 743 C C . ALA A 1 89 ? 19.625 28.547 -9.039 1 96.94 89 ALA A C 1
ATOM 745 O O . ALA A 1 89 ? 19.906 29.078 -10.117 1 96.94 89 ALA A O 1
ATOM 746 N N . ASP A 1 90 ? 20.219 27.422 -8.602 1 97.31 90 ASP A N 1
ATOM 747 C CA . ASP A 1 90 ? 21.234 26.734 -9.398 1 97.31 90 ASP A CA 1
ATOM 748 C C . ASP A 1 90 ? 20.594 25.906 -10.516 1 97.31 90 ASP A C 1
ATOM 750 O O . ASP A 1 90 ? 20.141 24.781 -10.281 1 97.31 90 ASP A O 1
ATOM 754 N N . GLU A 1 91 ? 20.641 26.344 -11.703 1 95.31 91 GLU A N 1
ATOM 755 C CA . GLU A 1 91 ? 20 25.688 -12.844 1 95.31 91 GLU A CA 1
ATOM 756 C C . GLU A 1 91 ? 20.969 24.703 -13.516 1 95.31 91 GLU A C 1
ATOM 758 O O . GLU A 1 91 ? 20.609 24.078 -14.516 1 95.31 91 GLU A O 1
ATOM 763 N N . SER A 1 92 ? 22.125 24.609 -13.008 1 95.38 92 SER A N 1
ATOM 764 C CA . SER A 1 92 ? 23.109 23.703 -13.609 1 95.38 92 SER A CA 1
ATOM 765 C C . SER A 1 92 ? 22.766 22.25 -13.344 1 95.38 92 SER A C 1
ATOM 767 O O . SER A 1 92 ? 23.297 21.344 -13.984 1 95.38 92 SER A O 1
ATOM 769 N N . LYS A 1 93 ? 21.891 22.031 -12.406 1 92.44 93 LYS A N 1
ATOM 770 C CA . LYS A 1 93 ? 21.422 20.688 -12.078 1 92.44 93 LYS A CA 1
ATOM 771 C C . LYS A 1 93 ? 19.906 20.578 -12.297 1 92.44 93 LYS A C 1
ATOM 773 O O . LYS A 1 93 ? 19.188 21.562 -12.141 1 92.44 93 LYS A O 1
ATOM 778 N N . GLY A 1 94 ? 19.469 19.422 -12.695 1 91.5 94 GLY A N 1
ATOM 779 C CA . GLY A 1 94 ? 18.047 19.188 -12.875 1 91.5 94 GLY A CA 1
ATOM 780 C C . GLY A 1 94 ? 17.297 19.109 -11.562 1 91.5 94 GLY A C 1
ATOM 781 O O . GLY A 1 94 ? 16.109 19.453 -11.508 1 91.5 94 GLY A O 1
ATOM 782 N N . HIS A 1 95 ? 17.984 18.562 -10.539 1 94.88 95 HIS A N 1
ATOM 783 C CA . HIS A 1 95 ? 17.359 18.438 -9.227 1 94.88 95 HIS A CA 1
ATOM 784 C C . HIS A 1 95 ? 18.391 18.641 -8.117 1 94.88 95 HIS A C 1
ATOM 786 O O . HIS A 1 95 ? 19.578 18.406 -8.32 1 94.88 95 HIS A O 1
ATOM 792 N N . HIS A 1 96 ? 17.859 19.125 -7.078 1 96.31 96 HIS A N 1
ATOM 793 C CA . HIS A 1 96 ? 18.594 19.297 -5.824 1 96.31 96 HIS A CA 1
ATOM 794 C C . HIS A 1 96 ? 17.922 18.516 -4.695 1 96.31 96 HIS A C 1
ATOM 796 O O . HIS A 1 96 ? 16.797 18.031 -4.848 1 96.31 96 HIS A O 1
ATOM 802 N N . THR A 1 97 ? 18.672 18.312 -3.596 1 96.44 97 THR A N 1
ATOM 803 C CA . THR A 1 97 ? 18.109 17.688 -2.404 1 96.44 97 THR A CA 1
ATOM 804 C C . THR A 1 97 ? 18.391 18.531 -1.166 1 96.44 97 THR A C 1
ATOM 806 O O . THR A 1 97 ? 19.531 18.875 -0.892 1 96.44 97 THR A O 1
ATOM 809 N N . ALA A 1 98 ? 17.344 18.875 -0.442 1 97.38 98 ALA A N 1
ATOM 810 C CA . ALA A 1 98 ? 17.469 19.656 0.783 1 97.38 98 ALA A CA 1
ATOM 811 C C . ALA A 1 98 ? 17.766 18.766 1.982 1 97.38 98 ALA A C 1
ATOM 813 O O . ALA A 1 98 ? 18 19.25 3.088 1 97.38 98 ALA A O 1
ATOM 814 N N . GLY A 1 99 ? 17.812 17.531 1.826 1 96.94 99 GLY A N 1
ATOM 815 C CA . GLY A 1 99 ? 18 16.531 2.875 1 96.94 99 GLY A CA 1
ATOM 816 C C . GLY A 1 99 ? 17.547 15.148 2.471 1 96.94 99 GLY A C 1
ATOM 817 O O . GLY A 1 99 ? 17.656 14.758 1.306 1 96.94 99 GLY A O 1
ATOM 818 N N . ASP A 1 100 ? 17.047 14.391 3.424 1 95.5 100 ASP A N 1
ATOM 819 C CA . ASP A 1 100 ? 16.641 13 3.199 1 95.5 100 ASP A CA 1
ATOM 820 C C . ASP A 1 100 ? 15.391 12.93 2.316 1 95.5 100 ASP A C 1
ATOM 822 O O . ASP A 1 100 ? 14.273 13.18 2.783 1 95.5 100 ASP A O 1
ATOM 826 N N . VAL A 1 101 ? 15.531 12.617 1.068 1 94.75 101 VAL A N 1
ATOM 827 C CA . VAL A 1 101 ? 14.531 12.406 0.029 1 94.75 101 VAL A CA 1
ATOM 828 C C . VAL A 1 101 ? 13.68 13.656 -0.126 1 94.75 101 VAL A C 1
ATOM 830 O O . VAL A 1 101 ? 12.508 13.578 -0.504 1 94.75 101 VAL A O 1
ATOM 833 N N . ALA A 1 102 ? 14.203 14.781 0.199 1 97.62 102 ALA A N 1
ATOM 834 C CA . ALA A 1 102 ? 13.555 16.078 -0.017 1 97.62 102 ALA A CA 1
ATOM 835 C C . ALA A 1 102 ? 14.094 16.75 -1.271 1 97.62 102 ALA A C 1
ATOM 837 O O . ALA A 1 102 ? 14.789 17.781 -1.182 1 97.62 102 ALA A O 1
ATOM 838 N N . THR A 1 103 ? 13.703 16.234 -2.43 1 97.44 103 THR A N 1
ATOM 839 C CA . THR A 1 103 ? 14.25 16.688 -3.705 1 97.44 103 THR A CA 1
ATOM 840 C C . THR A 1 103 ? 13.328 17.719 -4.355 1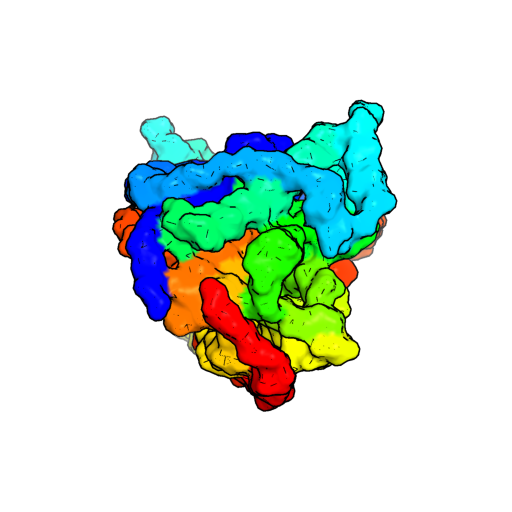 97.44 103 THR A C 1
ATOM 842 O O . THR A 1 103 ? 12.125 17.734 -4.074 1 97.44 103 THR A O 1
ATOM 845 N N . PHE A 1 104 ? 13.914 18.562 -5.102 1 97.38 104 PHE A N 1
ATOM 846 C CA . PHE A 1 104 ? 13.148 19.562 -5.824 1 97.38 104 PHE A CA 1
ATOM 847 C C . PHE A 1 104 ? 13.938 20.094 -7.016 1 97.38 104 PHE A C 1
ATOM 849 O O . PHE A 1 104 ? 15.164 20 -7.047 1 97.38 104 PHE A O 1
ATOM 856 N N . ALA A 1 105 ? 13.289 20.578 -8.031 1 97.5 105 ALA A N 1
ATOM 857 C CA . ALA A 1 105 ? 13.883 21.188 -9.211 1 97.5 105 ALA A CA 1
ATOM 858 C C . ALA A 1 105 ? 14.148 22.672 -8.992 1 97.5 105 ALA A C 1
ATOM 860 O O . ALA A 1 105 ? 13.633 23.266 -8.039 1 97.5 105 ALA A O 1
ATOM 861 N N . PRO A 1 106 ? 15.023 23.25 -9.844 1 97 106 PRO A N 1
ATOM 862 C CA . PRO A 1 106 ? 15.203 24.703 -9.75 1 97 106 PRO A CA 1
ATOM 863 C C . PRO A 1 106 ? 13.875 25.453 -9.703 1 97 106 PRO A C 1
ATOM 865 O O . PRO A 1 106 ? 12.93 25.094 -10.414 1 97 106 PRO A O 1
ATOM 868 N N . GLY A 1 107 ? 13.844 26.453 -8.805 1 96.81 107 GLY A N 1
ATOM 869 C CA . GLY A 1 107 ? 12.602 27.156 -8.562 1 96.81 107 GLY A CA 1
ATOM 870 C C . GLY A 1 107 ? 11.805 26.594 -7.395 1 96.81 107 GLY A C 1
ATOM 871 O O . GLY A 1 107 ? 10.805 27.172 -6.984 1 96.81 107 GLY A O 1
ATOM 872 N N . GLY A 1 108 ? 12.312 25.516 -6.832 1 97.5 108 GLY A N 1
ATOM 873 C CA . GLY A 1 108 ? 11.594 24.812 -5.781 1 97.5 108 GLY A CA 1
ATOM 874 C C . GLY A 1 108 ? 11.438 25.625 -4.516 1 97.5 108 GLY A C 1
ATOM 875 O O . GLY A 1 108 ? 10.461 25.469 -3.779 1 97.5 108 GLY A O 1
ATOM 876 N N . TYR A 1 109 ? 12.375 26.531 -4.254 1 98.25 109 TYR A N 1
ATOM 877 C CA . TYR A 1 109 ? 12.273 27.406 -3.096 1 98.25 109 TYR A CA 1
ATOM 878 C C . TYR A 1 109 ? 11.008 28.25 -3.16 1 98.25 109 TYR A C 1
ATOM 880 O O . TYR A 1 109 ? 10.312 28.422 -2.156 1 98.25 109 TYR A O 1
ATOM 888 N N . ASP A 1 110 ? 10.727 28.781 -4.305 1 98.31 110 ASP A N 1
ATOM 889 C CA . ASP A 1 110 ? 9.586 29.672 -4.473 1 98.31 110 ASP A CA 1
ATOM 890 C C . ASP A 1 110 ? 8.273 28.953 -4.176 1 98.31 110 ASP A C 1
ATOM 892 O O . ASP A 1 110 ? 7.387 29.5 -3.523 1 98.31 110 ASP A O 1
ATOM 896 N N . ILE A 1 111 ? 8.141 27.75 -4.633 1 98.62 111 ILE A N 1
ATOM 897 C CA . ILE A 1 111 ? 6.922 26.984 -4.426 1 98.62 111 ILE A CA 1
ATOM 898 C C . ILE A 1 111 ? 6.824 26.547 -2.965 1 98.62 111 ILE A C 1
ATOM 900 O O . ILE A 1 111 ? 5.746 26.578 -2.371 1 98.62 111 ILE A O 1
ATOM 904 N N . ALA A 1 112 ? 7.98 26.125 -2.383 1 98.81 112 ALA A N 1
ATOM 905 C CA . ALA A 1 112 ? 8 25.719 -0.979 1 98.81 112 ALA A CA 1
ATOM 906 C C . ALA A 1 112 ? 7.652 26.891 -0.065 1 98.81 112 ALA A C 1
ATOM 908 O O . ALA A 1 112 ? 6.926 26.719 0.918 1 98.81 112 ALA A O 1
ATOM 909 N N . ALA A 1 113 ? 8.188 28.078 -0.379 1 98.88 113 ALA A N 1
ATOM 910 C CA . ALA A 1 113 ? 7.855 29.266 0.386 1 98.88 113 ALA A CA 1
ATOM 911 C C . ALA A 1 113 ? 6.379 29.625 0.239 1 98.88 113 ALA A C 1
ATOM 913 O O . ALA A 1 113 ? 5.758 30.125 1.181 1 98.88 113 ALA A O 1
ATOM 914 N N . LEU A 1 114 ? 5.883 29.422 -0.95 1 98.88 114 LEU A N 1
ATOM 915 C CA . LEU A 1 114 ? 4.461 29.656 -1.193 1 98.88 114 LEU A CA 1
ATOM 916 C C . LEU A 1 114 ? 3.605 28.719 -0.34 1 98.88 114 LEU A C 1
ATOM 918 O O . LEU A 1 114 ? 2.555 29.125 0.163 1 98.88 114 LEU A O 1
ATOM 922 N N . ALA A 1 115 ? 4.035 27.469 -0.191 1 98.88 115 ALA A N 1
ATOM 923 C CA . ALA A 1 115 ? 3.32 26.5 0.641 1 98.88 115 ALA A CA 1
ATOM 924 C C . ALA A 1 115 ? 3.328 26.938 2.105 1 98.88 115 ALA A C 1
ATOM 926 O O . ALA A 1 115 ? 2.281 26.953 2.758 1 98.88 115 ALA A O 1
ATOM 927 N N . ALA A 1 116 ? 4.488 27.297 2.586 1 98.88 116 ALA A N 1
ATOM 928 C CA . ALA A 1 116 ? 4.605 27.766 3.965 1 98.88 116 ALA A CA 1
ATOM 929 C C . ALA A 1 116 ? 3.791 29.031 4.184 1 98.88 116 ALA A C 1
ATOM 931 O O . ALA A 1 116 ? 3.1 29.172 5.195 1 98.88 116 ALA A O 1
ATOM 932 N N . GLY A 1 117 ? 3.908 29.953 3.238 1 98.88 117 GLY A N 1
ATOM 933 C CA . GLY A 1 117 ? 3.127 31.172 3.324 1 98.88 117 GLY A CA 1
ATOM 934 C C . GLY A 1 117 ? 1.631 30.938 3.229 1 98.88 117 GLY A C 1
ATOM 935 O O . GLY A 1 117 ? 0.84 31.688 3.814 1 98.88 117 GLY A O 1
ATOM 936 N N . GLY A 1 118 ? 1.254 29.875 2.402 1 98.88 118 GLY A N 1
ATOM 937 C CA . GLY A 1 118 ? -0.144 29.484 2.363 1 98.88 118 GLY A CA 1
ATOM 938 C C . GLY A 1 118 ? -0.674 29.031 3.713 1 98.88 118 GLY A C 1
ATOM 939 O O . GLY A 1 118 ? -1.801 29.375 4.086 1 98.88 118 GLY A O 1
ATOM 940 N N . ALA A 1 119 ? 0.12 28.297 4.445 1 98.88 119 ALA A N 1
ATOM 941 C CA . ALA A 1 119 ? -0.25 27.875 5.793 1 98.88 119 ALA A CA 1
ATOM 942 C C . ALA A 1 119 ? -0.465 29.078 6.707 1 98.88 119 ALA A C 1
ATOM 944 O O . ALA A 1 119 ? -1.416 29.109 7.488 1 98.88 119 ALA A O 1
ATOM 945 N N . ILE A 1 120 ? 0.404 30.094 6.621 1 98.94 120 ILE A N 1
ATOM 946 C CA . ILE A 1 120 ? 0.293 31.328 7.395 1 98.94 120 ILE A CA 1
ATOM 947 C C . ILE A 1 120 ? -1.003 32.031 7.035 1 98.94 120 ILE A C 1
ATOM 949 O O . ILE A 1 120 ? -1.752 32.469 7.918 1 98.94 120 ILE A O 1
ATOM 953 N N . GLU A 1 121 ? -1.253 32.125 5.711 1 98.88 121 GLU A N 1
ATOM 954 C CA . GLU A 1 121 ? -2.455 32.812 5.234 1 98.88 121 GLU A CA 1
ATOM 955 C C . GLU A 1 121 ? -3.717 32.125 5.77 1 98.88 121 GLU A C 1
ATOM 957 O O . GLU A 1 121 ? -4.691 32.812 6.102 1 98.88 121 GLU A O 1
ATOM 962 N N . ALA A 1 122 ? -3.748 30.828 5.781 1 98.88 122 ALA A N 1
ATOM 963 C CA . ALA A 1 122 ? -4.898 30.094 6.305 1 98.88 122 ALA A CA 1
ATOM 964 C C . ALA A 1 122 ? -5.129 30.406 7.777 1 98.88 122 ALA A C 1
ATOM 966 O O . ALA A 1 122 ? -6.262 30.641 8.203 1 98.88 122 ALA A O 1
ATOM 967 N N . VAL A 1 123 ? -4.059 30.438 8.555 1 98.88 123 VAL A N 1
ATOM 968 C CA . VAL A 1 123 ? -4.152 30.766 9.969 1 98.88 123 VAL A CA 1
ATOM 969 C C . VAL A 1 123 ? -4.648 32.188 10.133 1 98.88 123 VAL A C 1
ATOM 971 O O . VAL A 1 123 ? -5.555 32.469 10.93 1 98.88 123 VAL A O 1
ATOM 974 N N . ASP A 1 124 ? -4.074 33.156 9.398 1 98.81 124 ASP A N 1
ATOM 975 C CA . ASP A 1 124 ? -4.488 34.562 9.469 1 98.81 124 ASP A CA 1
ATOM 976 C C . ASP A 1 124 ? -5.98 34.719 9.172 1 98.81 124 ASP A C 1
ATOM 978 O O . ASP A 1 124 ? -6.684 35.469 9.852 1 98.81 124 ASP A O 1
ATOM 982 N N . ALA A 1 125 ? -6.414 33.969 8.148 1 98.56 125 ALA A N 1
ATOM 983 C CA . ALA A 1 125 ? -7.812 34.094 7.738 1 98.56 125 ALA A CA 1
ATOM 984 C C . ALA A 1 125 ? -8.742 33.594 8.844 1 98.56 125 ALA A C 1
ATOM 986 O O . ALA A 1 125 ? -9.781 34.219 9.109 1 98.56 125 ALA A O 1
ATOM 987 N N . VAL A 1 126 ? -8.391 32.5 9.477 1 98.62 126 VAL A N 1
ATOM 988 C CA . VAL A 1 126 ? -9.203 31.938 10.539 1 98.62 126 VAL A CA 1
ATOM 989 C C . VAL A 1 126 ? -9.164 32.844 11.766 1 98.62 126 VAL A C 1
ATOM 991 O O . VAL A 1 126 ? -10.195 33.125 12.375 1 98.62 126 VAL A O 1
ATOM 994 N N . MET A 1 127 ? -7.98 33.375 12.125 1 98.06 127 MET A N 1
ATOM 995 C CA . MET A 1 127 ? -7.809 34.188 13.312 1 98.06 127 MET A CA 1
ATOM 996 C C . MET A 1 127 ? -8.516 35.531 13.148 1 98.06 127 MET A C 1
ATOM 998 O O . MET A 1 127 ? -9.031 36.094 14.117 1 98.06 127 MET A O 1
ATOM 1002 N N . ALA A 1 128 ? -8.594 36 11.945 1 97 128 ALA A N 1
ATOM 1003 C CA . ALA A 1 128 ? -9.234 37.281 11.656 1 97 128 ALA A CA 1
ATOM 1004 C C . ALA A 1 128 ? -10.75 37.094 11.516 1 97 128 ALA A C 1
ATOM 1006 O O . ALA A 1 128 ? -11.477 38.094 11.398 1 97 128 ALA A O 1
ATOM 1007 N N . GLY A 1 129 ? -11.203 35.844 11.469 1 96.44 129 GLY A N 1
ATOM 1008 C CA . GLY A 1 129 ? -12.633 35.594 11.336 1 96.44 129 GLY A CA 1
ATOM 1009 C C . GLY A 1 129 ? -13.125 35.688 9.914 1 96.44 129 GLY A C 1
ATOM 1010 O O . GLY A 1 129 ? -14.336 35.781 9.672 1 96.44 129 GLY A O 1
ATOM 1011 N N . ARG A 1 130 ? -12.195 35.75 8.945 1 97.06 130 ARG A N 1
ATOM 1012 C CA . ARG A 1 130 ? -12.602 35.812 7.539 1 97.06 130 ARG A CA 1
ATOM 1013 C C . ARG A 1 130 ? -13.25 34.5 7.105 1 97.06 130 ARG A C 1
ATOM 1015 O O . ARG A 1 130 ? -14.102 34.469 6.219 1 97.06 130 ARG A O 1
ATOM 1022 N N . VAL A 1 131 ? -12.836 33.406 7.707 1 97.94 131 VAL A N 1
ATOM 1023 C CA . VAL A 1 131 ? -13.398 32.094 7.492 1 97.94 131 VAL A CA 1
ATOM 1024 C C . VAL A 1 131 ? -13.531 31.359 8.828 1 97.94 131 VAL A C 1
ATOM 1026 O O . VAL A 1 131 ? -12.859 31.719 9.805 1 97.94 131 VAL A O 1
ATOM 1029 N N . ARG A 1 132 ? -14.438 30.422 8.844 1 96.38 132 ARG A N 1
ATOM 1030 C CA . ARG A 1 132 ? -14.695 29.688 10.07 1 96.38 132 ARG A CA 1
ATOM 1031 C C . ARG A 1 132 ? -13.523 28.766 10.406 1 96.38 132 ARG A C 1
ATOM 1033 O O . ARG A 1 132 ? -13.141 28.625 11.578 1 96.38 132 ARG A O 1
ATOM 1040 N N . ASN A 1 133 ? -13.07 28.047 9.523 1 98.62 133 ASN A N 1
ATOM 1041 C CA . ASN A 1 133 ? -11.922 27.141 9.477 1 98.62 133 ASN A CA 1
ATOM 1042 C C . ASN A 1 133 ? -11.336 27.062 8.07 1 98.62 133 ASN A C 1
ATOM 1044 O O . ASN A 1 133 ? -11.797 27.75 7.156 1 98.62 133 ASN A O 1
ATOM 1048 N N . ALA A 1 134 ? -10.195 26.328 7.957 1 98.88 134 ALA A N 1
ATOM 1049 C CA . ALA A 1 134 ? -9.586 26.344 6.629 1 98.88 134 ALA A CA 1
ATOM 1050 C C . ALA A 1 134 ? -8.852 25.047 6.336 1 98.88 134 ALA A C 1
ATOM 1052 O O . ALA A 1 134 ? -8.25 24.453 7.234 1 98.88 134 ALA A O 1
ATOM 1053 N N . TYR A 1 135 ? -8.992 24.594 5.113 1 98.94 135 TYR A N 1
ATOM 1054 C CA . TYR A 1 135 ? -8.164 23.531 4.559 1 98.94 135 TYR A CA 1
ATOM 1055 C C . TYR A 1 135 ? -7.156 24.094 3.559 1 98.94 135 TYR A C 1
ATOM 1057 O O . TYR A 1 135 ? -7.543 24.672 2.537 1 98.94 135 TYR A O 1
ATOM 1065 N N . ALA A 1 136 ? -5.898 23.922 3.848 1 98.94 136 ALA A N 1
ATOM 1066 C CA . ALA A 1 136 ? -4.844 24.359 2.939 1 98.94 136 ALA A CA 1
ATOM 1067 C C . ALA A 1 136 ? -4.277 23.188 2.145 1 98.94 136 ALA A C 1
ATOM 1069 O O . ALA A 1 136 ? -3.547 22.359 2.689 1 98.94 136 ALA A O 1
ATOM 1070 N N . LEU A 1 137 ? -4.578 23.094 0.851 1 98.81 137 LEU A N 1
ATOM 1071 C CA . LEU A 1 137 ? -4.012 22.125 -0.068 1 98.81 137 LEU A CA 1
ATOM 1072 C C . LEU A 1 137 ? -2.637 22.562 -0.558 1 98.81 137 LEU A C 1
ATOM 1074 O O . LEU A 1 137 ? -2.5 23.047 -1.685 1 98.81 137 LEU A O 1
ATOM 1078 N N . VAL A 1 138 ? -1.665 22.344 0.283 1 98.56 138 VAL A N 1
ATOM 1079 C CA . VAL A 1 138 ? -0.328 22.844 -0.024 1 98.56 138 VAL A CA 1
ATOM 1080 C C . VAL A 1 138 ? 0.543 21.688 -0.536 1 98.56 138 VAL A C 1
ATOM 1082 O O . VAL A 1 138 ? 0.262 20.516 -0.266 1 98.56 138 VAL A O 1
ATOM 1085 N N . ARG A 1 139 ? 1.527 22 -1.206 1 98.19 139 ARG A N 1
ATOM 1086 C CA . ARG A 1 139 ? 2.576 21.156 -1.751 1 98.19 139 ARG A CA 1
ATOM 1087 C C . ARG A 1 139 ? 3.85 21.953 -2.02 1 98.19 139 ARG A C 1
ATOM 1089 O O . ARG A 1 139 ? 3.805 23 -2.652 1 98.19 139 ARG A O 1
ATOM 1096 N N . PRO A 1 140 ? 5.035 21.453 -1.638 1 98.12 140 PRO A N 1
ATOM 1097 C CA . PRO A 1 140 ? 5.301 20.172 -0.991 1 98.12 140 PRO A CA 1
ATOM 1098 C C . PRO A 1 140 ? 4.773 20.109 0.441 1 98.12 140 PRO A C 1
ATOM 1100 O O . PRO A 1 140 ? 4.445 21.141 1.026 1 98.12 140 PRO A O 1
ATOM 1103 N N . PRO A 1 141 ? 4.59 18.844 0.961 1 98.38 141 PRO A N 1
ATOM 1104 C CA . PRO A 1 141 ? 4.254 18.719 2.381 1 98.38 141 PRO A CA 1
ATOM 1105 C C . PRO A 1 141 ? 5.355 19.25 3.297 1 98.38 141 PRO A C 1
ATOM 1107 O O . PRO A 1 141 ? 6.41 19.672 2.818 1 98.38 141 PRO A O 1
ATOM 1110 N N . GLY A 1 142 ? 5.059 19.234 4.656 1 98.75 142 GLY A N 1
ATOM 1111 C CA . GLY A 1 142 ? 6.02 20 5.445 1 98.75 142 GLY A CA 1
ATOM 1112 C C . GLY A 1 142 ? 6.391 19.312 6.75 1 98.75 142 GLY A C 1
ATOM 1113 O O . GLY A 1 142 ? 7.465 19.562 7.297 1 98.75 142 GLY A O 1
ATOM 1114 N N . HIS A 1 143 ? 5.637 18.312 7.312 1 98.69 143 HIS A N 1
ATOM 1115 C CA . HIS A 1 143 ? 5.664 17.984 8.734 1 98.69 143 HIS A CA 1
ATOM 1116 C C . HIS A 1 143 ? 6.91 17.188 9.086 1 98.69 143 HIS A C 1
ATOM 1118 O O . HIS A 1 143 ? 7.199 16.969 10.266 1 98.69 143 HIS A O 1
ATOM 1124 N N . HIS A 1 144 ? 7.738 16.859 8.07 1 98.81 144 HIS A N 1
ATOM 1125 C CA . HIS A 1 144 ? 8.977 16.141 8.336 1 98.81 144 HIS A CA 1
ATOM 1126 C C . HIS A 1 144 ? 10.172 17.078 8.383 1 98.81 144 HIS A C 1
ATOM 1128 O O . HIS A 1 144 ? 11.25 16.719 8.852 1 98.81 144 HIS A O 1
ATOM 1134 N N . ALA A 1 145 ? 10.086 18.281 7.77 1 98.88 145 ALA A N 1
ATOM 1135 C CA . ALA A 1 145 ? 11.227 19.172 7.641 1 98.88 145 ALA A CA 1
ATOM 1136 C C . ALA A 1 145 ? 11.773 19.562 9.008 1 98.88 145 ALA A C 1
ATOM 1138 O O . ALA A 1 145 ? 11.023 20 9.891 1 98.88 145 ALA A O 1
ATOM 1139 N N . GLU A 1 146 ? 13.031 19.391 9.195 1 98.69 146 GLU A N 1
ATOM 1140 C CA . GLU A 1 146 ? 13.742 19.734 10.422 1 98.69 146 GLU A CA 1
ATOM 1141 C C . GLU A 1 146 ? 14.281 21.156 10.383 1 98.69 146 GLU A C 1
ATOM 1143 O O . GLU A 1 146 ? 14.195 21.828 9.352 1 98.69 146 GLU A O 1
ATOM 1148 N N . ARG A 1 147 ? 14.789 21.578 11.492 1 98.69 147 ARG A N 1
ATOM 1149 C CA . ARG A 1 147 ? 15.297 22.938 11.617 1 98.69 147 ARG A CA 1
ATOM 1150 C C . ARG A 1 147 ? 16.359 23.234 10.555 1 98.69 147 ARG A C 1
ATOM 1152 O O . ARG A 1 147 ? 16.375 24.328 9.984 1 98.69 147 ARG A O 1
ATOM 1159 N N . ALA A 1 148 ? 17.203 22.203 10.242 1 98.69 148 ALA A N 1
ATOM 1160 C CA . ALA A 1 148 ? 18.359 22.484 9.398 1 98.69 148 ALA A CA 1
ATOM 1161 C C . ALA A 1 148 ? 18.391 21.578 8.18 1 98.69 148 ALA A C 1
ATOM 1163 O O . ALA A 1 148 ? 19.406 21.469 7.492 1 98.69 148 ALA A O 1
ATOM 1164 N N . GLU A 1 149 ? 17.344 20.891 7.922 1 98.25 149 GLU A N 1
ATOM 1165 C CA . GLU A 1 149 ? 17.359 19.953 6.805 1 98.25 149 GLU A CA 1
ATOM 1166 C C . GLU A 1 149 ? 15.938 19.578 6.375 1 98.25 149 GLU A C 1
ATOM 1168 O O . GLU A 1 149 ? 15.039 19.469 7.211 1 98.25 149 GLU A O 1
ATOM 1173 N N . GLY A 1 150 ? 15.773 19.438 5.039 1 98.38 150 GLY A N 1
ATOM 1174 C CA . GLY A 1 150 ? 14.562 18.812 4.539 1 98.38 150 GLY A CA 1
ATOM 1175 C C . GLY A 1 150 ? 14.531 17.312 4.773 1 98.38 150 GLY A C 1
ATOM 1176 O O . GLY A 1 150 ? 15.578 16.688 4.953 1 98.38 150 GLY A O 1
ATOM 1177 N N . MET A 1 151 ? 13.359 16.797 4.773 1 98.25 151 MET A N 1
ATOM 1178 C CA . MET A 1 151 ? 13.203 15.375 5.059 1 98.25 151 MET A CA 1
ATOM 1179 C C . MET A 1 151 ? 11.852 14.867 4.57 1 98.25 151 MET A C 1
ATOM 1181 O O . MET A 1 151 ? 10.844 15.555 4.699 1 98.25 151 MET A O 1
ATOM 1185 N N . GLY A 1 152 ? 11.781 13.633 4.117 1 97.44 152 GLY A N 1
ATOM 1186 C CA . GLY A 1 152 ? 10.508 13.023 3.76 1 97.44 152 GLY A CA 1
ATOM 1187 C C . GLY A 1 152 ? 9.68 13.891 2.83 1 97.44 152 GLY A C 1
ATOM 1188 O O . GLY A 1 152 ? 8.516 14.172 3.119 1 97.44 152 GLY A O 1
ATOM 1189 N N . PHE A 1 153 ? 10.266 14.398 1.774 1 98.06 153 PHE A N 1
ATOM 1190 C CA . PHE A 1 153 ? 9.617 15.18 0.725 1 98.06 153 PHE A CA 1
ATOM 1191 C C . PHE A 1 153 ? 9.352 16.609 1.197 1 98.06 153 PHE A C 1
ATOM 1193 O O . PHE A 1 153 ? 8.812 17.422 0.444 1 98.06 153 PHE A O 1
ATOM 1200 N N . CYS A 1 154 ? 9.656 16.906 2.473 1 98.69 154 CYS A N 1
ATOM 1201 C CA . CYS A 1 154 ? 9.359 18.188 3.09 1 98.69 154 CYS A CA 1
ATOM 1202 C C . CYS A 1 154 ? 10.57 19.109 3.045 1 98.69 154 CYS A C 1
ATOM 1204 O O . CYS A 1 154 ? 11.648 18.75 3.518 1 98.69 154 CYS A O 1
ATOM 1206 N N . ILE A 1 155 ? 10.367 20.25 2.48 1 98.81 155 ILE A N 1
ATOM 1207 C CA . ILE A 1 155 ? 11.445 21.234 2.379 1 98.81 155 ILE A CA 1
ATOM 1208 C C . ILE A 1 155 ? 11.359 22.219 3.543 1 98.81 155 ILE A C 1
ATOM 1210 O O . ILE A 1 155 ? 12.32 22.359 4.309 1 98.81 155 ILE A O 1
ATOM 1214 N N . PHE A 1 156 ? 10.234 22.875 3.672 1 98.94 156 PHE A N 1
ATOM 1215 C CA . PHE A 1 156 ? 9.922 23.703 4.836 1 98.94 156 PHE A CA 1
ATOM 1216 C C . PHE A 1 156 ? 8.766 23.094 5.625 1 98.94 156 PHE A C 1
ATOM 1218 O O . PHE A 1 156 ? 7.934 22.375 5.062 1 98.94 156 PHE A O 1
ATOM 1225 N N . ASN A 1 157 ? 8.773 23.281 6.91 1 98.94 157 ASN A N 1
ATOM 1226 C CA . ASN A 1 157 ? 7.727 22.75 7.773 1 98.94 157 ASN A CA 1
ATOM 1227 C C . ASN A 1 157 ? 6.512 23.672 7.828 1 98.94 157 ASN A C 1
ATOM 1229 O O . ASN A 1 157 ? 6.414 24.516 8.711 1 98.94 157 ASN A O 1
ATOM 1233 N N . ASN A 1 158 ? 5.543 23.406 6.969 1 98.88 158 ASN A N 1
ATOM 1234 C CA . ASN A 1 158 ? 4.383 24.281 6.797 1 98.88 158 ASN A CA 1
ATOM 1235 C C . ASN A 1 158 ? 3.598 24.422 8.094 1 98.88 158 ASN A C 1
ATOM 1237 O O . ASN A 1 158 ? 3.266 25.547 8.5 1 98.88 158 ASN A O 1
ATOM 1241 N N . VAL A 1 159 ? 3.289 23.312 8.781 1 98.88 159 VAL A N 1
ATOM 1242 C CA . VAL A 1 159 ? 2.441 23.328 9.969 1 98.88 159 VAL A CA 1
ATOM 1243 C C . VAL A 1 159 ? 3.176 24.016 11.117 1 98.88 159 VAL A C 1
ATOM 1245 O O . VAL A 1 159 ? 2.584 24.812 11.859 1 98.88 159 VAL A O 1
ATOM 1248 N N . ALA A 1 160 ? 4.457 23.75 11.227 1 98.94 160 ALA A N 1
ATOM 1249 C CA . ALA A 1 160 ? 5.234 24.375 12.297 1 98.94 160 ALA A CA 1
ATOM 1250 C C . ALA A 1 160 ? 5.355 25.891 12.062 1 98.94 160 ALA A C 1
ATOM 1252 O O . ALA A 1 160 ? 5.285 26.672 13.016 1 98.94 160 ALA A O 1
ATOM 1253 N N . VAL A 1 161 ? 5.586 26.281 10.836 1 98.94 161 VAL A N 1
ATOM 1254 C CA . VAL A 1 161 ? 5.668 27.703 10.5 1 98.94 161 VAL A CA 1
ATOM 1255 C C . VAL A 1 161 ? 4.348 28.391 10.828 1 98.94 161 VAL A C 1
ATOM 1257 O O . VAL A 1 161 ? 4.336 29.484 11.383 1 98.94 161 VAL A O 1
ATOM 1260 N N . ALA A 1 162 ? 3.256 27.734 10.516 1 98.88 162 ALA A N 1
ATOM 1261 C CA . ALA A 1 162 ? 1.935 28.266 10.828 1 98.88 162 ALA A CA 1
ATOM 1262 C C . ALA A 1 162 ? 1.736 28.391 12.344 1 98.88 162 ALA A C 1
ATOM 1264 O O . ALA A 1 162 ? 1.205 29.391 12.828 1 98.88 162 ALA A O 1
ATOM 1265 N N . ALA A 1 163 ? 2.115 27.344 13.078 1 98.94 163 ALA A N 1
ATOM 1266 C CA . ALA A 1 163 ? 1.994 27.359 14.539 1 98.94 163 ALA A CA 1
ATOM 1267 C C . ALA A 1 163 ? 2.822 28.484 15.148 1 98.94 163 ALA A C 1
ATOM 1269 O O . ALA A 1 163 ? 2.346 29.203 16.016 1 98.94 163 ALA A O 1
ATOM 1270 N N . ALA A 1 164 ? 4.043 28.641 14.68 1 98.88 164 ALA A N 1
ATOM 1271 C CA . ALA A 1 164 ? 4.918 29.703 15.172 1 98.88 164 ALA A CA 1
ATOM 1272 C C . ALA A 1 164 ? 4.332 31.078 14.883 1 98.88 164 ALA A C 1
ATOM 1274 O O . ALA A 1 164 ? 4.441 32 15.695 1 98.88 164 ALA A O 1
ATOM 1275 N N . HIS A 1 165 ? 3.793 31.219 13.703 1 98.88 165 HIS A N 1
ATOM 1276 C CA . HIS A 1 165 ? 3.141 32.469 13.336 1 98.88 165 HIS A CA 1
ATOM 1277 C C . HIS A 1 165 ? 1.985 32.781 14.273 1 98.88 165 HIS A C 1
ATOM 1279 O O . HIS A 1 165 ? 1.814 33.938 14.688 1 98.88 165 HIS A O 1
ATOM 1285 N N . ALA A 1 166 ? 1.188 31.781 14.609 1 98.75 166 ALA A N 1
ATOM 1286 C CA . ALA A 1 166 ? 0.072 31.953 15.531 1 98.75 166 ALA A CA 1
ATOM 1287 C C . ALA A 1 166 ? 0.561 32.438 16.906 1 98.75 166 ALA A C 1
ATOM 1289 O O . ALA A 1 166 ? -0.071 33.281 17.531 1 98.75 166 ALA A O 1
ATOM 1290 N N . LEU A 1 167 ? 1.661 31.875 17.344 1 98.31 167 LEU A N 1
ATOM 1291 C CA . LEU A 1 167 ? 2.232 32.25 18.641 1 98.31 167 LEU A CA 1
ATOM 1292 C C . LEU A 1 167 ? 2.795 33.656 18.609 1 98.31 167 LEU A C 1
ATOM 1294 O O . LEU A 1 167 ? 2.5 34.469 19.5 1 98.31 167 LEU A O 1
ATOM 1298 N N . GLU A 1 168 ? 3.502 34 17.594 1 97.88 168 GLU A N 1
ATOM 1299 C CA . GLU A 1 168 ? 4.312 35.219 17.594 1 97.88 168 GLU A CA 1
ATOM 1300 C C . GLU A 1 168 ? 3.504 36.406 17.109 1 97.88 168 GLU A C 1
ATOM 1302 O O . GLU A 1 168 ? 3.67 37.531 17.625 1 97.88 168 GLU A O 1
ATOM 1307 N N . VAL A 1 169 ? 2.76 36.219 16.172 1 98.19 169 VAL A N 1
ATOM 1308 C CA . VAL A 1 169 ? 2.066 37.344 15.547 1 98.19 169 VAL A CA 1
ATOM 1309 C C . VAL A 1 169 ? 0.682 37.531 16.172 1 98.19 169 VAL A C 1
ATOM 1311 O O . VAL A 1 169 ? 0.257 38.625 16.469 1 98.19 169 VAL A O 1
ATOM 1314 N N . HIS A 1 170 ? -0.014 36.438 16.391 1 98.12 170 HIS A N 1
ATOM 1315 C CA . HIS A 1 170 ? -1.362 36.531 16.938 1 98.12 170 HIS A CA 1
ATOM 1316 C C . HIS A 1 170 ? -1.344 36.438 18.469 1 98.12 170 HIS A C 1
ATOM 1318 O O . HIS A 1 170 ? -2.377 36.625 19.109 1 98.12 170 HIS A O 1
ATOM 1324 N N . GLY A 1 171 ? -0.228 36.125 19.047 1 97.62 171 GLY A N 1
ATOM 1325 C CA . GLY A 1 171 ? -0.055 36.156 20.5 1 97.62 171 GLY A CA 1
ATOM 1326 C C . GLY A 1 171 ? -0.767 35.031 21.219 1 97.62 171 GLY A C 1
ATOM 1327 O O . GLY A 1 171 ? -1.168 35.188 22.375 1 97.62 171 GLY A O 1
ATOM 1328 N N . LEU A 1 172 ? -0.982 33.938 20.516 1 97.69 172 LEU A N 1
ATOM 1329 C CA . LEU A 1 172 ? -1.632 32.781 21.172 1 97.69 172 LEU A CA 1
ATOM 1330 C C . LEU A 1 172 ? -0.704 32.156 22.203 1 97.69 172 LEU A C 1
ATOM 1332 O O . LEU A 1 172 ? 0.516 32.156 22.016 1 97.69 172 LEU A O 1
ATOM 1336 N N . ALA A 1 173 ? -1.28 31.641 23.25 1 97.06 173 ALA A N 1
ATOM 1337 C CA . ALA A 1 173 ? -0.513 31.016 24.328 1 97.06 173 ALA A CA 1
ATOM 1338 C C . ALA A 1 173 ? -0.547 29.5 24.219 1 97.06 173 ALA A C 1
ATOM 1340 O O . ALA A 1 173 ? 0.311 28.812 24.781 1 97.06 173 ALA A O 1
ATOM 1341 N N . ARG A 1 174 ? -1.549 29 23.516 1 98.12 174 ARG A N 1
ATOM 1342 C CA . ARG A 1 174 ? -1.726 27.547 23.406 1 98.12 174 ARG A CA 1
ATOM 1343 C C . ARG A 1 174 ? -2.203 27.156 22.016 1 98.12 174 ARG A C 1
ATOM 1345 O O . ARG A 1 174 ? -3.352 27.422 21.656 1 98.12 174 ARG A O 1
ATOM 1352 N N . VAL A 1 175 ? -1.384 26.516 21.297 1 98.69 175 VAL A N 1
ATOM 1353 C CA . VAL A 1 175 ? -1.698 25.969 19.984 1 98.69 175 VAL A CA 1
ATOM 1354 C C . VAL A 1 175 ? -1.557 24.453 20 1 98.69 175 VAL A C 1
ATOM 1356 O O . VAL A 1 175 ? -0.652 23.922 20.641 1 98.69 175 VAL A O 1
ATOM 1359 N N . ALA A 1 176 ? -2.459 23.703 19.422 1 98.94 176 ALA A N 1
ATOM 1360 C CA . ALA A 1 176 ? -2.324 22.25 19.297 1 98.94 176 ALA A CA 1
ATOM 1361 C C . ALA A 1 176 ? -2.166 21.844 17.844 1 98.94 176 ALA A C 1
ATOM 1363 O O . ALA A 1 176 ? -2.779 22.438 16.953 1 98.94 176 ALA A O 1
ATOM 1364 N N . VAL A 1 177 ? -1.314 20.891 17.578 1 98.94 177 VAL A N 1
ATOM 1365 C CA . VAL A 1 177 ? -1.163 20.25 16.281 1 98.94 177 VAL A CA 1
ATOM 1366 C C . VAL A 1 177 ? -1.513 18.766 16.406 1 98.94 177 VAL A C 1
ATOM 1368 O O . VAL A 1 177 ? -0.889 18.031 17.172 1 98.94 177 VAL A O 1
ATOM 1371 N N . VAL A 1 178 ? -2.545 18.328 15.75 1 99 178 VAL A N 1
ATOM 1372 C CA . VAL A 1 178 ? -2.865 16.906 15.625 1 99 178 VAL A CA 1
ATOM 1373 C C . VAL A 1 178 ? -2.424 16.406 14.258 1 99 178 VAL A C 1
ATOM 1375 O O . VAL A 1 178 ? -2.824 16.953 13.227 1 99 178 VAL A O 1
ATOM 1378 N N . ASP A 1 179 ? -1.561 15.438 14.242 1 98.94 179 ASP A N 1
ATOM 1379 C CA . ASP A 1 179 ? -0.99 14.844 13.039 1 98.94 179 ASP A CA 1
ATOM 1380 C C . ASP A 1 179 ? -1.506 13.422 12.828 1 98.94 179 ASP A C 1
ATOM 1382 O O . ASP A 1 179 ? -1.105 12.5 13.547 1 98.94 179 ASP A O 1
ATOM 1386 N N . PHE A 1 180 ? -2.455 13.227 11.82 1 98.81 180 PHE A N 1
ATOM 1387 C CA . PHE A 1 180 ? -2.908 11.867 11.57 1 98.81 180 PHE A CA 1
ATOM 1388 C C . PHE A 1 180 ? -2.328 11.328 10.266 1 98.81 180 PHE A C 1
ATOM 1390 O O . PHE A 1 180 ? -2.9 10.43 9.648 1 98.81 180 PHE A O 1
ATOM 1397 N N . ASP A 1 181 ? -1.243 12.047 9.734 1 98.69 181 ASP A N 1
ATOM 1398 C CA . ASP A 1 181 ? -0.395 11.398 8.734 1 98.69 181 ASP A CA 1
ATOM 1399 C C . ASP A 1 181 ? 0.211 10.109 9.281 1 98.69 181 ASP A C 1
ATOM 1401 O O . ASP A 1 181 ? 0.583 10.039 10.453 1 98.69 181 ASP A O 1
ATOM 1405 N N . VAL A 1 182 ? 0.381 9.109 8.422 1 98.75 182 VAL A N 1
ATOM 1406 C CA . VAL A 1 182 ? 0.796 7.785 8.875 1 98.75 182 VAL A CA 1
ATOM 1407 C C . VAL A 1 182 ? 2.271 7.812 9.273 1 98.75 182 VAL A C 1
ATOM 1409 O O . VAL A 1 182 ? 2.742 6.938 10 1 98.75 182 VAL A O 1
ATOM 1412 N N . HIS A 1 183 ? 3.031 8.734 8.781 1 98.69 183 HIS A N 1
ATOM 1413 C CA . HIS A 1 183 ? 4.43 8.938 9.148 1 98.69 183 HIS A CA 1
ATOM 1414 C C . HIS A 1 183 ? 4.559 9.898 10.328 1 98.69 183 HIS A C 1
ATOM 1416 O O . HIS A 1 183 ? 3.85 10.906 10.391 1 98.69 183 HIS A O 1
ATOM 1422 N N . HIS A 1 184 ? 5.43 9.578 11.195 1 98.75 184 HIS A N 1
ATOM 1423 C CA . HIS A 1 184 ? 5.648 10.414 12.375 1 98.75 184 HIS A CA 1
ATOM 1424 C C . HIS A 1 184 ? 6.031 11.836 11.977 1 98.75 184 HIS A C 1
ATOM 1426 O O . HIS A 1 184 ? 6.941 12.039 11.172 1 98.75 184 HIS A O 1
ATOM 1432 N N . GLY A 1 185 ? 5.305 12.836 12.523 1 98.69 185 GLY A N 1
ATOM 1433 C CA . GLY A 1 185 ? 5.633 14.227 12.258 1 98.69 185 GLY A CA 1
ATOM 1434 C C . GLY A 1 185 ? 6.855 14.703 13.016 1 98.69 185 GLY A C 1
ATOM 1435 O O . GLY A 1 185 ? 6.762 15.617 13.844 1 98.69 185 GLY A O 1
ATOM 1436 N N . ASN A 1 186 ? 7.988 14.109 12.703 1 98.81 186 ASN A N 1
ATOM 1437 C CA . ASN A 1 186 ? 9.227 14.336 13.438 1 98.81 186 ASN A CA 1
ATOM 1438 C C . ASN A 1 186 ? 9.633 15.805 13.414 1 98.81 186 ASN A C 1
ATOM 1440 O O . ASN A 1 186 ? 10.086 16.344 14.422 1 98.81 186 ASN A O 1
ATOM 1444 N N . GLY A 1 187 ? 9.508 16.438 12.25 1 98.81 187 GLY A N 1
ATOM 1445 C CA . GLY A 1 187 ? 9.883 17.844 12.156 1 98.81 187 GLY A CA 1
ATOM 1446 C C . GLY A 1 187 ? 9.078 18.75 13.07 1 98.81 187 GLY A C 1
ATOM 1447 O O . GLY A 1 187 ? 9.641 19.609 13.742 1 98.81 187 GLY A O 1
ATOM 1448 N N . THR A 1 188 ? 7.785 18.5 13.062 1 98.94 188 THR A N 1
ATOM 1449 C CA . THR A 1 188 ? 6.91 19.297 13.914 1 98.94 188 THR A CA 1
ATOM 1450 C C . THR A 1 188 ? 7.188 19.016 15.391 1 98.94 188 THR A C 1
ATOM 1452 O O . THR A 1 188 ? 7.23 19.938 16.203 1 98.94 188 THR A O 1
ATOM 1455 N N . GLN A 1 189 ? 7.375 17.734 15.766 1 98.94 189 GLN A N 1
ATOM 1456 C CA . GLN A 1 189 ? 7.723 17.391 17.141 1 98.94 189 GLN A CA 1
ATOM 1457 C C . GLN A 1 189 ? 8.984 18.125 17.578 1 98.94 189 GLN A C 1
ATOM 1459 O O . GLN A 1 189 ? 9.008 18.766 18.641 1 98.94 189 GLN A O 1
ATOM 1464 N N . HIS A 1 190 ? 10.008 18.062 16.75 1 98.88 190 HIS A N 1
ATOM 1465 C CA . HIS A 1 190 ? 11.297 18.625 17.125 1 98.88 190 HIS A CA 1
ATOM 1466 C C . HIS A 1 190 ? 11.227 20.141 17.203 1 98.88 190 HIS A C 1
ATOM 1468 O O . HIS A 1 190 ? 11.922 20.766 18.016 1 98.88 190 HIS A O 1
ATOM 1474 N N . ALA A 1 191 ? 10.391 20.734 16.422 1 98.81 191 ALA A N 1
ATOM 1475 C CA . ALA A 1 191 ? 10.227 22.188 16.422 1 98.81 191 ALA A CA 1
ATOM 1476 C C . ALA A 1 191 ? 9.68 22.656 17.766 1 98.81 191 ALA A C 1
ATOM 1478 O O . ALA A 1 191 ? 10 23.766 18.219 1 98.81 191 ALA A O 1
ATOM 1479 N N . PHE A 1 192 ? 8.875 21.781 18.469 1 98.81 192 PHE A N 1
ATOM 1480 C CA . PHE A 1 192 ? 8.117 22.359 19.578 1 98.81 192 PHE A CA 1
ATOM 1481 C C . PHE A 1 192 ? 8.258 21.516 20.828 1 98.81 192 PHE A C 1
ATOM 1483 O O . PHE A 1 192 ? 7.664 21.828 21.875 1 98.81 192 PHE A O 1
ATOM 1490 N N . GLU A 1 193 ? 9.055 20.375 20.828 1 98.62 193 GLU A N 1
ATOM 1491 C CA . GLU A 1 193 ? 9.07 19.422 21.938 1 98.62 193 GLU A CA 1
ATOM 1492 C C . GLU A 1 193 ? 9.609 20.094 23.203 1 98.62 193 GLU A C 1
ATOM 1494 O O . GLU A 1 193 ? 9.414 19.578 24.312 1 98.62 193 GLU A O 1
ATOM 1499 N N . ALA A 1 194 ? 10.242 21.312 23.109 1 98.31 194 ALA A N 1
ATOM 1500 C CA . ALA A 1 194 ? 10.742 22.047 24.266 1 98.31 194 ALA A CA 1
ATOM 1501 C C . ALA A 1 194 ? 9.867 23.266 24.578 1 98.31 194 ALA A C 1
ATOM 1503 O O . ALA A 1 194 ? 10.148 24.031 25.5 1 98.31 194 ALA A O 1
ATOM 1504 N N . ASP A 1 195 ? 8.828 23.562 23.812 1 97.56 195 ASP A N 1
ATOM 1505 C CA . ASP A 1 195 ? 7.973 24.734 23.938 1 97.56 195 ASP A CA 1
ATOM 1506 C C . ASP A 1 195 ? 6.586 24.359 24.453 1 97.56 195 ASP A C 1
ATOM 1508 O O . ASP A 1 195 ? 5.777 23.797 23.703 1 97.56 195 ASP A O 1
ATOM 1512 N N . PRO A 1 196 ? 6.215 24.656 25.672 1 97.12 196 PRO A N 1
ATOM 1513 C CA . PRO A 1 196 ? 4.93 24.25 26.25 1 97.12 196 PRO A CA 1
ATOM 1514 C C . PRO A 1 196 ? 3.742 24.969 25.609 1 97.12 196 PRO A C 1
ATOM 1516 O O . PRO A 1 196 ? 2.59 24.594 25.844 1 97.12 196 PRO A O 1
ATOM 1519 N N . ARG A 1 197 ? 4 25.938 24.75 1 97.69 197 ARG A N 1
ATOM 1520 C CA . ARG A 1 197 ? 2.924 26.688 24.109 1 97.69 197 ARG A CA 1
ATOM 1521 C C . ARG A 1 197 ? 2.322 25.906 22.953 1 97.69 197 ARG A C 1
ATOM 1523 O O . ARG A 1 197 ? 1.287 26.281 22.406 1 97.69 197 ARG A O 1
ATOM 1530 N N . VAL A 1 198 ? 2.932 24.734 22.578 1 98.62 198 VAL A N 1
ATOM 1531 C CA . VAL A 1 198 ? 2.402 23.922 21.484 1 98.62 198 VAL A CA 1
ATOM 1532 C C . VAL A 1 198 ? 2.236 22.469 21.969 1 98.62 198 VAL A C 1
ATOM 1534 O O . VAL A 1 198 ? 3.203 21.844 22.406 1 98.62 198 VAL A O 1
ATOM 1537 N N . LEU A 1 199 ? 1.031 21.938 21.953 1 98.88 199 LEU A N 1
ATOM 1538 C CA . LEU A 1 199 ? 0.768 20.516 22.125 1 98.88 199 LEU A CA 1
ATOM 1539 C C . LEU A 1 199 ? 0.851 19.797 20.781 1 98.88 199 LEU A C 1
ATOM 1541 O O . LEU A 1 199 ? 0.165 20.172 19.828 1 98.88 199 LEU A O 1
ATOM 1545 N N . PHE A 1 200 ? 1.716 18.828 20.688 1 98.94 200 PHE A N 1
ATOM 1546 C CA . PHE A 1 200 ? 1.838 18.031 19.469 1 98.94 200 PHE A CA 1
ATOM 1547 C C . PHE A 1 200 ? 1.368 16.594 19.719 1 98.94 200 PHE A C 1
ATOM 1549 O O . PHE A 1 200 ? 1.836 15.938 20.656 1 98.94 200 PHE A O 1
ATOM 1556 N N . ILE A 1 201 ? 0.392 16.109 18.953 1 98.94 201 ILE A N 1
ATOM 1557 C CA . ILE A 1 201 ? -0.097 14.742 19.016 1 98.94 201 ILE A CA 1
ATOM 1558 C C . ILE A 1 201 ? 0.053 14.094 17.641 1 98.94 201 ILE A C 1
ATOM 1560 O O . ILE A 1 201 ? -0.392 14.648 16.625 1 98.94 201 ILE A O 1
ATOM 1564 N N . SER A 1 202 ? 0.7 12.977 17.578 1 98.94 202 SER A N 1
ATOM 1565 C CA . SER A 1 202 ? 0.878 12.266 16.312 1 98.94 202 SER A CA 1
ATOM 1566 C C . SER A 1 202 ? 0.381 10.828 16.422 1 98.94 202 SER A C 1
ATOM 1568 O O . SER A 1 202 ? 0.793 10.086 17.312 1 98.94 202 SER A O 1
ATOM 1570 N N . VAL A 1 203 ? -0.622 10.438 15.625 1 98.94 203 VAL A N 1
ATOM 1571 C CA . VAL A 1 203 ? -1.028 9.047 15.43 1 98.94 203 VAL A CA 1
ATOM 1572 C C . VAL A 1 203 ? -0.419 8.508 14.141 1 98.94 203 VAL A C 1
ATOM 1574 O O . VAL A 1 203 ? -0.719 9.008 13.047 1 98.94 203 VAL A O 1
ATOM 1577 N N . HIS A 1 204 ? 0.502 7.555 14.258 1 98.88 204 HIS A N 1
ATOM 1578 C CA . HIS A 1 204 ? 1.256 7.113 13.094 1 98.88 204 HIS A CA 1
ATOM 1579 C C . HIS A 1 204 ? 1.568 5.621 13.172 1 98.88 204 HIS A C 1
ATOM 1581 O O . HIS A 1 204 ? 1.274 4.973 14.172 1 98.88 204 HIS A O 1
ATOM 1587 N N . GLN A 1 205 ? 1.979 5.012 12.047 1 98.81 205 GLN A N 1
ATOM 1588 C CA . GLN A 1 205 ? 2.439 3.625 12.047 1 98.81 205 GLN A CA 1
ATOM 1589 C C . GLN A 1 205 ? 3.789 3.496 12.75 1 98.81 205 GLN A C 1
ATOM 1591 O O . GLN A 1 205 ? 4.734 4.215 12.43 1 98.81 205 GLN A O 1
ATOM 1596 N N . ASP A 1 206 ? 3.877 2.59 13.695 1 98.19 206 ASP A N 1
ATOM 1597 C CA . ASP A 1 206 ? 5.09 2.373 14.477 1 98.19 206 ASP A CA 1
ATOM 1598 C C . ASP A 1 206 ? 6.273 2.031 13.578 1 98.19 206 ASP A C 1
ATOM 1600 O O . ASP A 1 206 ? 6.203 1.101 12.773 1 98.19 206 ASP A O 1
ATOM 1604 N N . SER A 1 207 ? 7.355 2.873 13.703 1 96.81 207 SER A N 1
ATOM 1605 C CA . SER A 1 207 ? 8.656 2.623 13.086 1 96.81 207 SER A CA 1
ATOM 1606 C C . SER A 1 207 ? 8.547 2.566 11.57 1 96.81 207 SER A C 1
ATOM 1608 O O . SER A 1 207 ? 9.211 1.748 10.922 1 96.81 207 SER A O 1
ATOM 1610 N N . ASN A 1 208 ? 7.648 3.324 11.016 1 97.38 208 ASN A N 1
ATOM 1611 C CA . ASN A 1 208 ? 7.551 3.416 9.562 1 97.38 208 ASN A CA 1
ATOM 1612 C C . ASN A 1 208 ? 8.523 4.449 9 1 97.38 208 ASN A C 1
ATOM 1614 O O . ASN A 1 208 ? 9.617 4.102 8.555 1 97.38 208 ASN A O 1
ATOM 1618 N N . TYR A 1 209 ? 8.266 5.684 9.086 1 97.19 209 TYR A N 1
ATOM 1619 C CA . TYR A 1 209 ? 9.141 6.773 8.68 1 97.19 209 TYR A CA 1
ATOM 1620 C C . TYR A 1 209 ? 8.945 7.996 9.57 1 97.19 209 TYR A C 1
ATOM 1622 O O . TYR A 1 209 ? 7.809 8.375 9.867 1 97.19 209 TYR A O 1
ATOM 1630 N N . PRO A 1 210 ? 10.016 8.695 9.898 1 97.31 210 PRO A N 1
ATOM 1631 C CA . PRO A 1 210 ? 11.383 8.18 9.844 1 97.31 210 PRO A CA 1
ATOM 1632 C C . PRO A 1 210 ? 11.602 6.984 10.766 1 97.31 210 PRO A C 1
ATOM 1634 O O . PRO A 1 210 ? 10.898 6.832 11.766 1 97.31 210 PRO A O 1
ATOM 1637 N N . LEU A 1 211 ? 12.578 6.18 10.422 1 96.19 211 LEU A N 1
ATOM 1638 C CA . LEU A 1 211 ? 12.898 5.039 11.273 1 96.19 211 LEU A CA 1
ATOM 1639 C C . LEU A 1 211 ? 13.352 5.5 12.648 1 96.19 211 LEU A C 1
ATOM 1641 O O . LEU A 1 211 ? 13.961 6.562 12.789 1 96.19 211 LEU A O 1
ATOM 1645 N N . ARG A 1 212 ? 12.977 4.785 13.688 1 94.19 212 ARG A N 1
ATOM 1646 C CA . ARG A 1 212 ? 13.438 4.98 15.062 1 94.19 212 ARG A CA 1
ATOM 1647 C C . ARG A 1 212 ? 12.984 6.328 15.609 1 94.19 212 ARG A C 1
ATOM 1649 O O . ARG A 1 212 ? 13.773 7.066 16.188 1 94.19 212 ARG A O 1
ATOM 1656 N N . SER A 1 213 ? 11.781 6.707 15.258 1 97.12 213 SER A N 1
ATOM 1657 C CA . SER A 1 213 ? 11.18 7.938 15.766 1 97.12 213 SER A CA 1
ATOM 1658 C C . SER A 1 213 ? 9.703 7.742 16.094 1 97.12 213 SER A C 1
ATOM 1660 O O . SER A 1 213 ? 9.094 6.758 15.672 1 97.12 213 SER A O 1
ATOM 1662 N N . GLY A 1 214 ? 9.133 8.672 16.891 1 98.5 214 GLY A N 1
ATOM 1663 C CA . GLY A 1 214 ? 7.711 8.688 17.172 1 98.5 214 GLY A CA 1
ATOM 1664 C C . GLY A 1 214 ? 7.305 7.684 18.25 1 98.5 214 GLY A C 1
ATOM 1665 O O . GLY A 1 214 ? 6.156 7.23 18.266 1 98.5 214 GLY A O 1
ATOM 1666 N N . TYR A 1 215 ? 8.281 7.285 19.141 1 98.5 215 TYR A N 1
ATOM 1667 C CA . TYR A 1 215 ? 7.984 6.34 20.203 1 98.5 215 TYR A CA 1
ATOM 1668 C C . TYR A 1 215 ? 7.133 6.992 21.297 1 98.5 215 TYR A C 1
ATOM 1670 O O . TYR A 1 215 ? 7.188 8.211 21.484 1 98.5 215 TYR A O 1
ATOM 1678 N N . VAL A 1 216 ? 6.379 6.16 21.984 1 98.75 216 VAL A N 1
ATOM 1679 C CA . VAL A 1 216 ? 5.469 6.633 23.016 1 98.75 216 VAL A CA 1
ATOM 1680 C C . VAL A 1 216 ? 6.262 7.316 24.125 1 98.75 216 VAL A C 1
ATOM 1682 O O . VAL A 1 216 ? 5.75 8.219 24.797 1 98.75 216 VAL A O 1
ATOM 1685 N N . THR A 1 217 ? 7.559 7 24.234 1 98.56 217 THR A N 1
ATOM 1686 C CA . THR A 1 217 ? 8.398 7.516 25.312 1 98.56 217 THR A CA 1
ATOM 1687 C C . THR A 1 217 ? 8.867 8.938 25 1 98.56 217 THR A C 1
ATOM 1689 O O . THR A 1 217 ? 9.352 9.641 25.875 1 98.56 217 THR A O 1
ATOM 1692 N N . GLU A 1 218 ? 8.805 9.383 23.734 1 98.81 218 GLU A N 1
ATOM 1693 C CA . GLU A 1 218 ? 9.125 10.758 23.359 1 98.81 218 GLU A CA 1
ATOM 1694 C C . GLU A 1 218 ? 8 11.711 23.766 1 98.81 218 GLU A C 1
ATOM 1696 O O . GLU A 1 218 ? 7.066 11.938 23 1 98.81 218 GLU A O 1
ATOM 1701 N N . ASN A 1 219 ? 8.141 12.266 24.938 1 98.81 219 ASN A N 1
ATOM 1702 C CA . ASN A 1 219 ? 7.043 13.008 25.547 1 98.81 219 ASN A CA 1
ATOM 1703 C C . ASN A 1 219 ? 7.453 14.438 25.891 1 98.81 219 ASN A C 1
ATOM 1705 O O . ASN A 1 219 ? 7.184 14.922 26.984 1 98.81 219 ASN A O 1
ATOM 1709 N N . GLY A 1 220 ? 8.18 15.133 24.969 1 98.56 220 GLY A N 1
ATOM 1710 C CA . GLY A 1 220 ? 8.648 16.484 25.188 1 98.56 220 GLY A CA 1
ATOM 1711 C C . GLY A 1 220 ? 9.898 16.562 26.047 1 98.56 220 GLY A C 1
ATOM 1712 O O . GLY A 1 220 ? 10.305 15.57 26.641 1 98.56 220 GLY A O 1
ATOM 1713 N N . VAL A 1 221 ? 10.547 17.766 26 1 98.25 221 VAL A N 1
ATOM 1714 C CA . VAL A 1 221 ? 11.773 17.953 26.766 1 98.25 221 VAL A CA 1
ATOM 1715 C C . VAL A 1 221 ? 11.742 19.312 27.453 1 98.25 221 VAL A C 1
ATOM 1717 O O . VAL A 1 221 ? 11.047 20.234 27.016 1 98.25 221 VAL A O 1
ATOM 1720 N N . GLY A 1 222 ? 12.391 19.438 28.578 1 97.31 222 GLY A N 1
ATOM 1721 C CA . GLY A 1 222 ? 12.461 20.719 29.281 1 97.31 222 GLY A CA 1
ATOM 1722 C C . GLY A 1 222 ? 11.102 21.281 29.609 1 97.31 222 GLY A C 1
ATOM 1723 O O . GLY A 1 222 ? 10.258 20.594 30.188 1 97.31 222 GLY A O 1
ATOM 1724 N N . ALA A 1 223 ? 10.867 22.516 29.203 1 96.44 223 ALA A N 1
ATOM 1725 C CA . ALA A 1 223 ? 9.617 23.203 29.516 1 96.44 223 ALA A CA 1
ATOM 1726 C C . ALA A 1 223 ? 8.453 22.578 28.734 1 96.44 223 ALA A C 1
ATOM 1728 O O . ALA A 1 223 ? 7.293 22.719 29.125 1 96.44 223 ALA A O 1
ATOM 1729 N N . GLY A 1 224 ? 8.766 21.844 27.703 1 97.62 224 GLY A N 1
ATOM 1730 C CA . GLY A 1 224 ? 7.73 21.25 26.891 1 97.62 224 GLY A CA 1
ATOM 1731 C C . GLY A 1 224 ? 7.402 19.812 27.281 1 97.62 224 GLY A C 1
ATOM 1732 O O . GLY A 1 224 ? 6.602 19.156 26.609 1 97.62 224 GLY A O 1
ATOM 1733 N N . GLU A 1 225 ? 8.062 19.328 28.422 1 97.88 225 GLU A N 1
ATOM 1734 C CA . GLU A 1 225 ? 7.785 17.953 28.859 1 97.88 225 GLU A CA 1
ATOM 1735 C C . GLU A 1 225 ? 6.293 17.75 29.094 1 97.88 225 GLU A C 1
ATOM 1737 O O . GLU A 1 225 ? 5.645 18.562 29.766 1 97.88 225 GLU A O 1
ATOM 1742 N N . GLY A 1 226 ? 5.742 16.688 28.422 1 98.38 226 GLY A N 1
ATOM 1743 C CA . GLY A 1 226 ? 4.336 16.359 28.578 1 98.38 226 GLY A CA 1
ATOM 1744 C C . GLY A 1 226 ? 3.48 16.844 27.422 1 98.38 226 GLY A C 1
ATOM 1745 O O . GLY A 1 226 ? 2.334 16.422 27.281 1 98.38 226 GLY A O 1
ATOM 1746 N N . THR A 1 227 ? 4.035 17.734 26.562 1 98.5 227 THR A N 1
ATOM 1747 C CA . THR A 1 227 ? 3.213 18.359 25.531 1 98.5 227 THR A CA 1
ATOM 1748 C C . THR A 1 227 ? 3.461 17.703 24.188 1 98.5 227 THR A C 1
ATOM 1750 O O . THR A 1 227 ? 3.135 18.281 23.141 1 98.5 227 THR A O 1
ATOM 1753 N N . THR A 1 228 ? 4.137 16.594 24.141 1 98.88 228 THR A N 1
ATOM 1754 C CA . THR A 1 228 ? 4.266 15.742 22.969 1 98.88 228 THR A CA 1
ATOM 1755 C C . THR A 1 228 ? 3.664 14.359 23.234 1 98.88 228 THR A C 1
ATOM 1757 O O . THR A 1 228 ? 4.059 13.68 24.188 1 98.88 228 THR A O 1
ATOM 1760 N N . LEU A 1 229 ? 2.682 14.008 22.469 1 98.94 229 LEU A N 1
ATOM 1761 C CA . LEU A 1 229 ? 2.061 12.688 22.578 1 98.94 229 LEU A CA 1
ATOM 1762 C C . LEU A 1 229 ? 2.143 11.93 21.25 1 98.94 229 LEU A C 1
ATOM 1764 O O . LEU A 1 229 ? 1.569 12.359 20.25 1 98.94 229 LEU A O 1
ATOM 1768 N N . ASN A 1 230 ? 2.896 10.875 21.281 1 98.94 230 ASN A N 1
ATOM 1769 C CA . ASN A 1 230 ? 2.963 9.961 20.141 1 98.94 230 ASN A CA 1
ATOM 1770 C C . ASN A 1 230 ? 2.141 8.703 20.391 1 98.94 230 ASN A C 1
ATOM 1772 O O . ASN A 1 230 ? 2.174 8.141 21.484 1 98.94 230 ASN A O 1
ATOM 1776 N N . VAL A 1 231 ? 1.323 8.305 19.422 1 98.94 231 VAL A N 1
ATOM 1777 C CA . VAL A 1 231 ? 0.571 7.055 19.422 1 98.94 231 VAL A CA 1
ATOM 1778 C C . VAL A 1 231 ? 1.033 6.172 18.266 1 98.94 231 VAL A C 1
ATOM 1780 O O . VAL A 1 231 ? 0.36 6.086 17.234 1 98.94 231 VAL A O 1
ATOM 1783 N N . PRO A 1 232 ? 2.176 5.48 18.422 1 98.88 232 PRO A N 1
ATOM 1784 C CA . PRO A 1 232 ? 2.648 4.57 17.375 1 98.88 232 PRO A CA 1
ATOM 1785 C C . PRO A 1 232 ? 1.815 3.291 17.281 1 98.88 232 PRO A C 1
ATOM 1787 O O . PRO A 1 232 ? 1.895 2.436 18.172 1 98.88 232 PRO A O 1
ATOM 1790 N N . LEU A 1 233 ? 1.01 3.166 16.25 1 98.88 233 LEU A N 1
ATOM 1791 C CA . LEU A 1 233 ? 0.122 2.021 16.078 1 98.88 233 LEU A CA 1
ATOM 1792 C C . LEU A 1 233 ? 0.789 0.94 15.227 1 98.88 233 LEU A C 1
ATOM 1794 O O . LEU A 1 233 ? 1.562 1.246 14.32 1 98.88 233 LEU A O 1
ATOM 1798 N N . PRO A 1 234 ? 0.509 -0.327 15.492 1 98.62 234 PRO A N 1
ATOM 1799 C CA . PRO A 1 234 ? 1.037 -1.428 14.688 1 98.62 234 PRO A CA 1
ATOM 1800 C C . PRO A 1 234 ? 0.541 -1.389 13.242 1 98.62 234 PRO A C 1
ATOM 1802 O O . PRO A 1 234 ? -0.59 -0.967 12.984 1 98.62 234 PRO A O 1
ATOM 1805 N N . PRO A 1 235 ? 1.441 -1.898 12.266 1 98.62 235 PRO A N 1
ATOM 1806 C CA . PRO A 1 235 ? 0.915 -2.076 10.906 1 98.62 235 PRO A CA 1
ATOM 1807 C C . PRO A 1 235 ? -0.336 -2.951 10.867 1 98.62 235 PRO A C 1
ATOM 1809 O O . PRO A 1 235 ? -0.467 -3.881 11.672 1 98.62 235 PRO A O 1
ATOM 1812 N N . GLY A 1 236 ? -1.256 -2.627 9.945 1 98.5 236 GLY A N 1
ATOM 1813 C CA . GLY A 1 236 ? -2.516 -3.348 9.852 1 98.5 236 GLY A CA 1
ATOM 1814 C C . GLY A 1 236 ? -3.619 -2.732 10.688 1 98.5 236 GLY A C 1
ATOM 1815 O O . GLY A 1 236 ? -4.738 -3.248 10.727 1 98.5 236 GLY A O 1
ATOM 1816 N N . SER A 1 237 ? -3.352 -1.599 11.367 1 98.81 237 SER A N 1
ATOM 1817 C CA . SER A 1 237 ? -4.359 -0.922 12.18 1 98.81 237 SER A CA 1
ATOM 1818 C C . SER A 1 237 ? -5.438 -0.289 11.312 1 98.81 237 SER A C 1
ATOM 1820 O O . SER A 1 237 ? -5.133 0.344 10.297 1 98.81 237 SER A O 1
ATOM 1822 N N . GLY A 1 238 ? -6.695 -0.551 11.68 1 98.56 238 GLY A N 1
ATOM 1823 C CA . GLY A 1 238 ? -7.836 -0.038 10.938 1 98.56 238 GLY A CA 1
ATOM 1824 C C . GLY A 1 238 ? -8.727 0.868 11.766 1 98.56 238 GLY A C 1
ATOM 1825 O O . GLY A 1 238 ? -8.242 1.591 12.641 1 98.56 238 GLY A O 1
ATOM 1826 N N . SER A 1 239 ? -10.016 0.88 11.461 1 98.69 239 SER A N 1
ATOM 1827 C CA . SER A 1 239 ? -11 1.796 12.023 1 98.69 239 SER A CA 1
ATOM 1828 C C . SER A 1 239 ? -11 1.734 13.547 1 98.69 239 SER A C 1
ATOM 1830 O O . SER A 1 239 ? -10.992 2.771 14.219 1 98.69 239 SER A O 1
ATOM 1832 N N . GLY A 1 240 ? -10.992 0.531 14.086 1 98.88 240 GLY A N 1
ATOM 1833 C CA . GLY A 1 240 ? -11.062 0.38 15.523 1 98.88 240 GLY A CA 1
ATOM 1834 C C . GLY A 1 240 ? -9.883 0.999 16.25 1 98.88 240 GLY A C 1
ATOM 1835 O O . GLY A 1 240 ? -10.055 1.659 17.281 1 98.88 240 GLY A O 1
ATOM 1836 N N . ALA A 1 241 ? -8.703 0.792 15.758 1 98.88 241 ALA A N 1
ATOM 1837 C CA . ALA A 1 241 ? -7.488 1.301 16.391 1 98.88 241 ALA A CA 1
ATOM 1838 C C . ALA A 1 241 ? -7.449 2.826 16.359 1 98.88 241 ALA A C 1
ATOM 1840 O O . ALA A 1 241 ? -7.117 3.469 17.359 1 98.88 241 ALA A O 1
ATOM 1841 N N . TYR A 1 242 ? -7.773 3.436 15.219 1 98.94 242 TYR A N 1
ATOM 1842 C CA . TYR A 1 242 ? -7.73 4.887 15.086 1 98.94 242 TYR A CA 1
ATOM 1843 C C . TYR A 1 242 ? -8.836 5.543 15.898 1 98.94 242 TYR A C 1
ATOM 1845 O O . TYR A 1 242 ? -8.633 6.609 16.484 1 98.94 242 TYR A O 1
ATOM 1853 N N . ARG A 1 243 ? -10 4.922 15.953 1 98.88 243 ARG A N 1
ATOM 1854 C CA . ARG A 1 243 ? -11.062 5.461 16.797 1 98.88 243 ARG A CA 1
ATOM 1855 C C . ARG A 1 243 ? -10.664 5.438 18.266 1 98.88 243 ARG A C 1
ATOM 1857 O O . ARG A 1 243 ? -10.898 6.406 18.984 1 98.88 243 ARG A O 1
ATOM 1864 N N . ALA A 1 244 ? -10.055 4.312 18.672 1 98.94 244 ALA A N 1
ATOM 1865 C CA . ALA A 1 244 ? -9.586 4.223 20.047 1 98.94 244 ALA A CA 1
ATOM 1866 C C . ALA A 1 244 ? -8.531 5.289 20.344 1 98.94 244 ALA A C 1
ATOM 1868 O O . ALA A 1 244 ? -8.562 5.926 21.406 1 98.94 244 ALA A O 1
ATOM 1869 N N . ALA A 1 245 ? -7.59 5.48 19.438 1 98.94 245 ALA A N 1
ATOM 1870 C CA . ALA A 1 245 ? -6.543 6.484 19.609 1 98.94 245 ALA A CA 1
ATOM 1871 C C . ALA A 1 245 ? -7.145 7.883 19.75 1 98.94 245 ALA A C 1
ATOM 1873 O O . ALA A 1 245 ? -6.699 8.672 20.578 1 98.94 245 ALA A O 1
ATOM 1874 N N . PHE A 1 246 ? -8.148 8.203 18.922 1 98.94 246 PHE A N 1
ATOM 1875 C CA . PHE A 1 246 ? -8.781 9.516 18.953 1 98.94 246 PHE A CA 1
ATOM 1876 C C . PHE A 1 246 ? -9.602 9.688 20.234 1 98.94 246 PHE A C 1
ATOM 1878 O O . PHE A 1 246 ? -9.461 10.695 20.938 1 98.94 246 PHE A O 1
ATOM 1885 N N . GLU A 1 247 ? -10.383 8.695 20.578 1 98.88 247 GLU A N 1
ATOM 1886 C CA . GLU A 1 247 ? -11.328 8.805 21.688 1 98.88 247 GLU A CA 1
ATOM 1887 C C . GLU A 1 247 ? -10.617 8.773 23.031 1 98.88 247 GLU A C 1
ATOM 1889 O O . GLU A 1 247 ? -11.047 9.43 23.984 1 98.88 247 GLU A O 1
ATOM 1894 N N . ARG A 1 248 ? -9.531 8.062 23.078 1 98.94 248 ARG A N 1
ATOM 1895 C CA . ARG A 1 248 ? -8.93 7.812 24.391 1 98.94 248 ARG A CA 1
ATOM 1896 C C . ARG A 1 248 ? -7.684 8.672 24.578 1 98.94 248 ARG A C 1
ATOM 1898 O O . ARG A 1 248 ? -7.223 8.852 25.719 1 98.94 248 ARG A O 1
ATOM 1905 N N . VAL A 1 249 ? -7.094 9.195 23.484 1 98.94 249 VAL A N 1
ATOM 1906 C CA . VAL A 1 249 ? -5.848 9.945 23.625 1 98.94 249 VAL A CA 1
ATOM 1907 C C . VAL A 1 249 ? -6.004 11.336 23.016 1 98.94 249 VAL A C 1
ATOM 1909 O O . VAL A 1 249 ? -5.93 12.344 23.719 1 98.94 249 VAL A O 1
ATOM 1912 N N . VAL A 1 250 ? -6.34 11.453 21.734 1 98.94 250 VAL A N 1
ATOM 1913 C CA . VAL A 1 250 ? -6.301 12.711 21 1 98.94 250 VAL A CA 1
ATOM 1914 C C . VAL A 1 250 ? -7.309 13.695 21.594 1 98.94 250 VAL A C 1
ATOM 1916 O O . VAL A 1 250 ? -6.941 14.797 22 1 98.94 250 VAL A O 1
ATOM 1919 N N . LEU A 1 251 ? -8.586 13.281 21.656 1 98.94 251 LEU A N 1
ATOM 1920 C CA . LEU A 1 251 ? -9.648 14.188 22.078 1 98.94 251 LEU A CA 1
ATOM 1921 C C . LEU A 1 251 ? -9.492 14.547 23.547 1 98.94 251 LEU A C 1
ATOM 1923 O O . LEU A 1 251 ? -9.547 15.727 23.922 1 98.94 251 LEU A O 1
ATOM 1927 N N . PRO A 1 252 ? -9.18 13.555 24.453 1 98.88 252 PRO A N 1
ATOM 1928 C CA . PRO A 1 252 ? -8.945 13.93 25.844 1 98.88 252 PRO A CA 1
ATOM 1929 C C . PRO A 1 252 ? -7.742 14.852 26.016 1 98.88 252 PRO A C 1
ATOM 1931 O O . PRO A 1 252 ? -7.746 15.727 26.875 1 98.88 252 PRO A O 1
ATOM 1934 N N . ALA A 1 253 ? -6.703 14.648 25.234 1 98.94 253 ALA A N 1
ATOM 1935 C CA . ALA A 1 253 ? -5.527 15.516 25.312 1 98.94 253 ALA A CA 1
ATOM 1936 C C . ALA A 1 253 ? -5.879 16.953 24.938 1 98.94 253 ALA A C 1
ATOM 1938 O O . ALA A 1 253 ? -5.434 17.891 25.594 1 98.94 253 ALA A O 1
ATOM 1939 N N . LEU A 1 254 ? -6.617 17.078 23.828 1 98.88 254 LEU A N 1
ATOM 1940 C CA . LEU A 1 254 ? -7.047 18.406 23.406 1 98.88 254 LEU A CA 1
ATOM 1941 C C . LEU A 1 254 ? -7.871 19.094 24.5 1 98.88 254 LEU A C 1
ATOM 1943 O O . LEU A 1 254 ? -7.688 20.281 24.781 1 98.88 254 LEU A O 1
ATOM 1947 N N . GLU A 1 255 ? -8.758 18.328 25.109 1 98.56 255 GLU A N 1
ATOM 1948 C CA . GLU A 1 255 ? -9.602 18.859 26.188 1 98.56 255 GLU A CA 1
ATOM 1949 C C . GLU A 1 255 ? -8.766 19.328 27.375 1 98.56 255 GLU A C 1
ATOM 1951 O O . GLU A 1 255 ? -9.008 20.391 27.938 1 98.56 255 GLU A O 1
ATOM 1956 N N . ALA A 1 256 ? -7.844 18.516 27.719 1 98.31 256 ALA A N 1
ATOM 1957 C CA . ALA A 1 256 ? -6.988 18.844 28.859 1 98.31 256 ALA A CA 1
ATOM 1958 C C . ALA A 1 256 ? -6.145 20.078 28.578 1 98.31 256 ALA A C 1
ATOM 1960 O O . ALA A 1 256 ? -5.961 20.938 29.438 1 98.31 256 ALA A O 1
ATOM 1961 N N . TYR A 1 257 ? -5.582 20.219 27.422 1 98.06 257 TYR A N 1
ATOM 1962 C CA . TYR A 1 257 ? -4.645 21.281 27.047 1 98.06 257 TYR A CA 1
ATOM 1963 C C . TYR A 1 257 ? -5.367 22.594 26.812 1 98.06 257 TYR A C 1
ATOM 1965 O O . TYR A 1 257 ? -4.863 23.656 27.172 1 98.06 257 TYR A O 1
ATOM 1973 N N . GLY A 1 258 ? -6.586 22.5 26.188 1 97.81 258 GLY A N 1
ATOM 1974 C CA . GLY A 1 258 ? -7.379 23.688 25.906 1 97.81 258 GLY A CA 1
ATOM 1975 C C . GLY A 1 258 ? -6.703 24.641 24.953 1 97.81 258 GLY A C 1
ATOM 1976 O O . GLY A 1 258 ? -6.402 25.781 25.297 1 97.81 258 GLY A O 1
ATOM 1977 N N . PRO A 1 259 ? -6.508 24.234 23.703 1 98.31 259 PRO A N 1
ATOM 1978 C CA . PRO A 1 259 ? -5.82 25.078 22.734 1 98.31 259 PRO A CA 1
ATOM 1979 C C . PRO A 1 259 ? -6.672 26.266 22.281 1 98.31 259 PRO A C 1
ATOM 1981 O O . PRO A 1 259 ? -7.902 26.219 22.375 1 98.31 259 PRO A O 1
ATOM 1984 N N . GLN A 1 260 ? -6.02 27.328 21.797 1 98.12 260 GLN A N 1
ATOM 1985 C CA . GLN A 1 260 ? -6.68 28.5 21.219 1 98.12 260 GLN A CA 1
ATOM 1986 C C . GLN A 1 260 ? -6.781 28.391 19.703 1 98.12 260 GLN A C 1
ATOM 1988 O O . GLN A 1 260 ? -7.535 29.141 19.078 1 98.12 260 GLN A O 1
ATOM 1993 N N . LEU A 1 261 ? -6.066 27.5 19.125 1 98.75 261 LEU A N 1
ATOM 1994 C CA . LEU A 1 261 ? -6.035 27.156 17.703 1 98.75 261 LEU A CA 1
ATOM 1995 C C . LEU A 1 261 ? -5.656 25.703 17.516 1 98.75 261 LEU A C 1
ATOM 1997 O O . LEU A 1 261 ? -4.73 25.203 18.156 1 98.75 261 LEU A O 1
ATOM 2001 N N . LEU A 1 262 ? -6.422 25 16.688 1 98.94 262 LEU A N 1
ATOM 2002 C CA . LEU A 1 262 ? -6.125 23.625 16.359 1 98.94 262 LEU A CA 1
ATOM 2003 C C . LEU A 1 262 ? -5.598 23.516 14.922 1 98.94 262 LEU A C 1
ATOM 2005 O O . LEU A 1 262 ? -6.297 23.875 13.977 1 98.94 262 LEU A O 1
ATOM 2009 N N . LEU A 1 263 ? -4.375 23.125 14.773 1 98.94 263 LEU A N 1
ATOM 2010 C CA . LEU A 1 263 ? -3.787 22.797 13.484 1 98.94 263 LEU A CA 1
ATOM 2011 C C . LEU A 1 263 ? -3.783 21.297 13.25 1 98.94 263 LEU A C 1
ATOM 2013 O O . LEU A 1 263 ? -3.592 20.516 14.188 1 98.94 263 LEU A O 1
ATOM 2017 N N . VAL A 1 264 ? -4.043 20.891 12 1 98.94 264 VAL A N 1
ATOM 2018 C CA . VAL A 1 264 ? -4.09 19.469 11.656 1 98.94 264 VAL A CA 1
ATOM 2019 C C . VAL A 1 264 ? -3.107 19.188 10.523 1 98.94 264 VAL A C 1
ATOM 2021 O O . VAL A 1 264 ? -3.17 19.812 9.461 1 98.94 264 VAL A O 1
ATOM 2024 N N . SER A 1 265 ? -2.062 18.344 10.781 1 98.88 265 SER A N 1
ATOM 2025 C CA . SER A 1 265 ? -1.349 17.719 9.672 1 98.88 265 SER A CA 1
ATOM 2026 C C . SER A 1 265 ? -2.166 16.578 9.062 1 98.88 265 SER A C 1
ATOM 2028 O O . SER A 1 265 ? -2.15 15.453 9.57 1 98.88 265 SER A O 1
ATOM 2030 N N . ALA A 1 266 ? -2.787 16.891 7.98 1 98.88 266 ALA A N 1
ATOM 2031 C CA . ALA A 1 266 ? -3.744 15.984 7.355 1 98.88 266 ALA A CA 1
ATOM 2032 C C . ALA A 1 266 ? -3.09 15.188 6.23 1 98.88 266 ALA A C 1
ATOM 2034 O O . ALA A 1 266 ? -3.148 15.578 5.066 1 98.88 266 ALA A O 1
ATOM 2035 N N . GLY A 1 267 ? -2.496 14.086 6.598 1 98.62 267 GLY A N 1
ATOM 2036 C CA . GLY A 1 267 ? -2.01 13.109 5.629 1 98.62 267 GLY A CA 1
ATOM 2037 C C . GLY A 1 267 ? -2.939 11.93 5.453 1 98.62 267 GLY A C 1
ATOM 2038 O O . GLY A 1 267 ? -3.514 11.43 6.426 1 98.62 267 GLY A O 1
ATOM 2039 N N . TYR A 1 268 ? -3.055 11.406 4.215 1 98.75 268 TYR A N 1
ATOM 2040 C CA . TYR A 1 268 ? -4.055 10.383 3.938 1 98.75 268 TYR A CA 1
ATOM 2041 C C . TYR A 1 268 ? -3.396 9.055 3.584 1 98.75 268 TYR A C 1
ATOM 2043 O O . TYR A 1 268 ? -4.035 8.172 3.012 1 98.75 268 TYR A O 1
ATOM 2051 N N . ASP A 1 269 ? -2.121 8.93 3.898 1 98.56 269 ASP A N 1
ATOM 2052 C CA . ASP A 1 269 ? -1.346 7.754 3.523 1 98.56 269 ASP A CA 1
ATOM 2053 C C . ASP A 1 269 ? -1.579 6.605 4.5 1 98.56 269 ASP A C 1
ATOM 2055 O O . ASP A 1 269 ? -1.096 5.492 4.289 1 98.56 269 ASP A O 1
ATOM 2059 N N . ALA A 1 270 ? -2.455 6.785 5.551 1 98.69 270 ALA A N 1
ATOM 2060 C CA . ALA A 1 270 ? -2.922 5.66 6.355 1 98.69 270 ALA A CA 1
ATOM 2061 C C . ALA A 1 270 ? -4.047 4.91 5.648 1 98.69 270 ALA A C 1
ATOM 2063 O O . ALA A 1 270 ? -4.512 3.873 6.129 1 98.69 270 ALA A O 1
ATOM 2064 N N . SER A 1 271 ? -4.473 5.406 4.523 1 98.62 271 SER A N 1
ATOM 2065 C CA . SER A 1 271 ? -5.504 4.723 3.75 1 98.62 271 SER A CA 1
ATOM 2066 C C . SER A 1 271 ? -5.02 3.359 3.268 1 98.62 271 SER A C 1
ATOM 2068 O O . SER A 1 271 ? -3.82 3.158 3.059 1 98.62 271 SER A O 1
ATOM 2070 N N . TYR A 1 272 ? -5.926 2.484 2.986 1 98.25 272 TYR A N 1
ATOM 2071 C CA . TYR A 1 272 ? -5.625 1.086 2.695 1 98.25 272 TYR A CA 1
ATOM 2072 C C . TYR A 1 272 ? -4.941 0.946 1.341 1 98.25 272 TYR A C 1
ATOM 2074 O O . TYR A 1 272 ? -4.359 -0.1 1.036 1 98.25 272 TYR A O 1
ATOM 2082 N N . MET A 1 273 ? -4.91 1.951 0.509 1 97.94 273 MET A N 1
ATOM 2083 C CA . MET A 1 273 ? -4.391 1.84 -0.851 1 97.94 273 MET A CA 1
ATOM 2084 C C . MET A 1 273 ? -3.092 2.623 -1.002 1 97.94 273 MET A C 1
ATOM 2086 O O . MET A 1 273 ? -2.662 2.912 -2.121 1 97.94 273 MET A O 1
ATOM 2090 N N . ASP A 1 274 ? -2.518 3.082 0.132 1 98 274 ASP A N 1
ATOM 2091 C CA . ASP A 1 274 ? -1.282 3.854 0.04 1 98 274 ASP A CA 1
ATOM 2092 C C . ASP A 1 274 ? -0.065 2.936 -0.05 1 98 274 ASP A C 1
ATOM 2094 O O . ASP A 1 274 ? 0.006 1.921 0.645 1 98 274 ASP A O 1
ATOM 2098 N N . MET A 1 275 ? 0.901 3.256 -0.812 1 95.56 275 MET A N 1
ATOM 2099 C CA . MET A 1 275 ? 2.031 2.375 -1.09 1 95.56 275 MET A CA 1
ATOM 2100 C C . MET A 1 275 ? 3.158 2.602 -0.088 1 95.56 275 MET A C 1
ATOM 2102 O O . MET A 1 275 ? 4.156 1.877 -0.092 1 95.56 275 MET A O 1
ATOM 2106 N N . LEU A 1 276 ? 3.002 3.637 0.835 1 97.31 276 LEU A N 1
ATOM 2107 C CA . LEU A 1 276 ? 4.109 3.949 1.733 1 97.31 276 LEU A CA 1
ATOM 2108 C C . LEU A 1 276 ? 3.742 3.633 3.18 1 97.31 276 LEU A C 1
ATOM 2110 O O . LEU A 1 276 ? 4.406 4.094 4.109 1 97.31 276 LEU A O 1
ATOM 2114 N N . ALA A 1 277 ? 2.666 2.902 3.385 1 97.69 277 ALA A N 1
ATOM 2115 C CA . ALA A 1 277 ? 2.254 2.459 4.715 1 97.69 277 ALA A CA 1
ATOM 2116 C C . ALA A 1 277 ? 1.448 1.166 4.637 1 97.69 277 ALA A C 1
ATOM 2118 O O . ALA A 1 277 ? 1.192 0.651 3.545 1 97.69 277 ALA A O 1
ATOM 2119 N N . ALA A 1 278 ? 1.222 0.6 5.746 1 98.31 278 ALA A N 1
ATOM 2120 C CA . ALA A 1 278 ? 0.474 -0.654 5.801 1 98.31 278 ALA A CA 1
ATOM 2121 C C . ALA A 1 278 ? -0.686 -0.559 6.789 1 98.31 278 ALA A C 1
ATOM 2123 O O . ALA A 1 278 ? -0.889 -1.461 7.605 1 98.31 278 ALA A O 1
ATOM 2124 N N . MET A 1 279 ? -1.403 0.593 6.781 1 98.75 279 MET A N 1
ATOM 2125 C CA . MET A 1 279 ? -2.648 0.738 7.531 1 98.75 279 MET A CA 1
ATOM 2126 C C . MET A 1 279 ? -3.855 0.468 6.641 1 98.75 279 MET A C 1
ATOM 2128 O O . MET A 1 279 ? -3.711 0.286 5.43 1 98.75 279 MET A O 1
ATOM 2132 N N . ILE A 1 280 ? -5.082 0.363 7.238 1 98.81 280 ILE A N 1
ATOM 2133 C CA . ILE A 1 280 ? -6.191 -0.097 6.406 1 98.81 280 ILE A CA 1
ATOM 2134 C C . ILE A 1 280 ? -7.398 0.819 6.602 1 98.81 280 ILE A C 1
ATOM 2136 O O . ILE A 1 280 ? -8.531 0.347 6.723 1 98.81 280 ILE A O 1
ATOM 2140 N N . LEU A 1 281 ? -7.168 2.152 6.617 1 98.88 281 LEU A N 1
ATOM 2141 C CA . LEU A 1 281 ? -8.25 3.113 6.816 1 98.88 281 LEU A CA 1
ATOM 2142 C C . LEU A 1 281 ? -9.008 3.357 5.516 1 98.88 281 LEU A C 1
ATOM 2144 O O . LEU A 1 281 ? -8.438 3.244 4.43 1 98.88 281 LEU A O 1
ATOM 2148 N N . SER A 1 282 ? -10.297 3.699 5.648 1 98.69 282 SER A N 1
ATOM 2149 C CA . SER A 1 282 ? -11.156 4.129 4.547 1 98.69 282 SER A CA 1
ATOM 2150 C C . SER A 1 282 ? -11.352 5.641 4.555 1 98.69 282 SER A C 1
ATOM 2152 O O . SER A 1 282 ? -10.969 6.316 5.512 1 98.69 282 SER A O 1
ATOM 2154 N N . SER A 1 283 ? -11.969 6.152 3.496 1 98.81 283 SER A N 1
ATOM 2155 C CA . SER A 1 283 ? -12.336 7.562 3.439 1 98.81 283 SER A CA 1
ATOM 2156 C C . SER A 1 283 ? -13.234 7.949 4.609 1 98.81 283 SER A C 1
ATOM 2158 O O . SER A 1 283 ? -13.117 9.047 5.152 1 98.81 283 SER A O 1
ATOM 2160 N N . ALA A 1 284 ? -14.094 7.008 5.055 1 98.75 284 ALA A N 1
ATOM 2161 C CA . ALA A 1 284 ? -15.008 7.27 6.16 1 98.75 284 ALA A CA 1
ATOM 2162 C C . ALA A 1 284 ? -14.242 7.508 7.461 1 98.75 284 ALA A C 1
ATOM 2164 O O . ALA A 1 284 ? -14.664 8.305 8.297 1 98.75 284 ALA A O 1
ATOM 2165 N N . ASP A 1 285 ? -13.172 6.84 7.629 1 98.94 285 ASP A N 1
ATOM 2166 C CA . ASP A 1 285 ? -12.359 7.012 8.828 1 98.94 285 ASP A CA 1
ATOM 2167 C C . ASP A 1 285 ? -11.75 8.406 8.883 1 98.94 285 ASP A C 1
ATOM 2169 O O . ASP A 1 285 ? -11.727 9.039 9.945 1 98.94 285 ASP A O 1
ATOM 2173 N N . PHE A 1 286 ? -11.266 8.891 7.754 1 98.94 286 PHE A N 1
ATOM 2174 C CA . PHE A 1 286 ? -10.688 10.227 7.707 1 98.94 286 PHE A CA 1
ATOM 2175 C C . PHE A 1 286 ? -11.75 11.297 7.938 1 98.94 286 PHE A C 1
ATOM 2177 O O . PHE A 1 286 ? -11.5 12.297 8.609 1 98.94 286 PHE A O 1
ATOM 2184 N N . GLY A 1 287 ? -12.906 11.078 7.32 1 98.88 287 GLY A N 1
ATOM 2185 C CA . GLY A 1 287 ? -14.023 11.961 7.629 1 98.88 287 GLY A CA 1
ATOM 2186 C C . GLY A 1 287 ? -14.367 11.992 9.109 1 98.88 287 GLY A C 1
ATOM 2187 O O . GLY A 1 287 ? -14.547 13.062 9.68 1 98.88 287 GLY A O 1
ATOM 2188 N N . TRP A 1 288 ? -14.422 10.82 9.703 1 98.88 288 TRP A N 1
ATOM 2189 C CA . TRP A 1 288 ? -14.758 10.719 11.125 1 98.88 288 TRP A CA 1
ATOM 2190 C C . TRP A 1 288 ? -13.727 11.438 11.977 1 98.88 288 TRP A C 1
ATOM 2192 O O . TRP A 1 288 ? -14.078 12.211 12.875 1 98.88 288 TRP A O 1
ATOM 2202 N N . MET A 1 289 ? -12.469 11.203 11.719 1 98.94 289 MET A N 1
ATOM 2203 C CA . MET A 1 289 ? -11.406 11.844 12.484 1 98.94 289 MET A CA 1
ATOM 2204 C C . MET A 1 289 ? -11.5 13.367 12.383 1 98.94 289 MET A C 1
ATOM 2206 O O . MET A 1 289 ? -11.453 14.062 13.391 1 98.94 289 MET A O 1
ATOM 2210 N N . MET A 1 290 ? -11.648 13.875 11.117 1 98.94 290 MET A N 1
ATOM 2211 C CA . MET A 1 290 ? -11.75 15.312 10.93 1 98.94 290 MET A CA 1
ATOM 2212 C C . MET A 1 290 ? -13 15.867 11.602 1 98.94 290 MET A C 1
ATOM 2214 O O . MET A 1 290 ? -12.961 16.938 12.219 1 98.94 290 MET A O 1
ATOM 2218 N N . GLY A 1 291 ? -14.086 15.102 11.523 1 98.88 291 GLY A N 1
ATOM 2219 C CA . GLY A 1 291 ? -15.297 15.516 12.203 1 98.88 291 GLY A CA 1
ATOM 2220 C C . GLY A 1 291 ? -15.125 15.68 13.703 1 98.88 291 GLY A C 1
ATOM 2221 O O . GLY A 1 291 ? -15.602 16.656 14.289 1 98.88 291 GLY A O 1
ATOM 2222 N N . ARG A 1 292 ? -14.445 14.75 14.305 1 98.94 292 ARG A N 1
ATOM 2223 C CA . ARG A 1 292 ? -14.18 14.828 15.742 1 98.94 292 ARG A CA 1
ATOM 2224 C C . ARG A 1 292 ? -13.32 16.031 16.078 1 98.94 292 ARG A C 1
ATOM 2226 O O . ARG A 1 292 ? -13.516 16.672 17.109 1 98.94 292 ARG A O 1
ATOM 2233 N N . LEU A 1 293 ? -12.391 16.344 15.195 1 98.94 293 LEU A N 1
ATOM 2234 C CA . LEU A 1 293 ? -11.516 17.484 15.422 1 98.94 293 LEU A CA 1
ATOM 2235 C C . LEU A 1 293 ? -12.281 18.797 15.25 1 98.94 293 LEU A C 1
ATOM 2237 O O . LEU A 1 293 ? -12.055 19.75 15.992 1 98.94 293 LEU A O 1
ATOM 2241 N N . VAL A 1 294 ? -13.141 18.844 14.266 1 98.81 294 VAL A N 1
ATOM 2242 C CA . VAL A 1 294 ? -13.984 20.016 14.055 1 98.81 294 VAL A CA 1
ATOM 2243 C C . VAL A 1 294 ? -14.852 20.25 15.289 1 98.81 294 VAL A C 1
ATOM 2245 O O . VAL A 1 294 ? -14.961 21.391 15.766 1 98.81 294 VAL A O 1
ATOM 2248 N N . GLU A 1 295 ? -15.422 19.172 15.812 1 98.69 295 GLU A N 1
ATOM 2249 C CA . GLU A 1 295 ? -16.25 19.281 17.016 1 98.69 295 GLU A CA 1
ATOM 2250 C C . GLU A 1 295 ? -15.414 19.766 18.203 1 98.69 295 GLU A C 1
ATOM 2252 O O . GLU A 1 295 ? -15.859 20.609 18.969 1 98.69 295 GLU A O 1
ATOM 2257 N N . ALA A 1 296 ? -14.258 19.219 18.344 1 98.75 296 ALA A N 1
ATOM 2258 C CA . ALA A 1 296 ? -13.367 19.609 19.438 1 98.75 296 ALA A CA 1
ATOM 2259 C C . ALA A 1 296 ? -13 21.094 19.328 1 98.75 296 ALA A C 1
ATOM 2261 O O . ALA A 1 296 ? -13.008 21.812 20.328 1 98.75 296 ALA A O 1
ATOM 2262 N N . ALA A 1 297 ? -12.641 21.531 18.109 1 98.56 297 ALA A N 1
ATOM 2263 C CA . ALA A 1 297 ? -12.305 22.938 17.906 1 98.56 297 ALA A CA 1
ATOM 2264 C C . ALA A 1 297 ? -13.477 23.844 18.266 1 98.56 297 ALA A C 1
ATOM 2266 O O . ALA A 1 297 ? -13.289 24.906 18.844 1 98.56 297 ALA A O 1
ATOM 2267 N N . GLY A 1 298 ? -14.688 23.422 17.875 1 97.69 298 GLY A N 1
ATOM 2268 C CA . GLY A 1 298 ? -15.883 24.172 18.25 1 97.69 298 GLY A CA 1
ATOM 2269 C C . GLY A 1 298 ? -16.031 24.375 19.734 1 97.69 298 GLY A C 1
ATOM 2270 O O . GLY A 1 298 ? -16.391 25.453 20.203 1 97.69 298 GLY A O 1
ATOM 2271 N N . ARG A 1 299 ? -15.703 23.359 20.484 1 97.56 299 ARG A N 1
ATOM 2272 C CA . ARG A 1 299 ? -15.867 23.391 21.922 1 97.56 299 ARG A CA 1
ATOM 2273 C C . ARG A 1 299 ? -14.719 24.125 22.594 1 97.56 299 ARG A C 1
ATOM 2275 O O . ARG A 1 299 ? -14.914 24.812 23.609 1 97.56 299 ARG A O 1
ATOM 2282 N N . LEU A 1 300 ? -13.531 24.078 22 1 97.56 300 LEU A N 1
ATOM 2283 C CA . LEU A 1 300 ? -12.344 24.438 22.766 1 97.56 300 LEU A CA 1
ATOM 2284 C C . LEU A 1 300 ? -11.781 25.781 22.312 1 97.56 300 LEU A C 1
ATOM 2286 O O . LEU A 1 300 ? -11.148 26.484 23.109 1 97.56 300 LEU A O 1
ATOM 2290 N N . CYS A 1 301 ? -11.977 26.094 21.062 1 96.62 301 CYS A N 1
ATOM 2291 C CA . CYS A 1 301 ? -11.25 27.266 20.594 1 96.62 301 CYS A CA 1
ATOM 2292 C C . CYS A 1 301 ? -12.078 28.047 19.562 1 96.62 301 CYS A C 1
ATOM 2294 O O . CYS A 1 301 ? -11.531 28.578 18.609 1 96.62 301 CYS A O 1
ATOM 2296 N N . GLY A 1 302 ? -13.414 28.016 19.75 1 95.81 302 GLY A N 1
ATOM 2297 C CA . GLY A 1 302 ? -14.305 28.828 18.938 1 95.81 302 GLY A CA 1
ATOM 2298 C C . GLY A 1 302 ? -14.367 28.391 17.484 1 95.81 302 GLY A C 1
ATOM 2299 O O . GLY A 1 302 ? -14.68 29.188 16.594 1 95.81 302 GLY A O 1
ATOM 2300 N N . GLY A 1 303 ? -13.961 27.203 17.188 1 97.62 303 GLY A N 1
ATOM 2301 C CA . GLY A 1 303 ? -14.047 26.656 15.844 1 97.62 303 GLY A CA 1
ATOM 2302 C C . GLY A 1 303 ? -12.797 26.891 15.023 1 97.62 303 GLY A C 1
ATOM 2303 O O . GLY A 1 303 ? -12.719 26.469 13.859 1 97.62 303 GLY A O 1
ATOM 2304 N N . ARG A 1 304 ? -11.773 27.531 15.609 1 98.44 304 ARG A N 1
ATOM 2305 C CA . ARG A 1 304 ? -10.547 27.859 14.898 1 98.44 304 ARG A CA 1
ATOM 2306 C C . ARG A 1 304 ? -9.727 26.609 14.609 1 98.44 304 ARG A C 1
ATOM 2308 O O . ARG A 1 304 ? -9.047 26.094 15.492 1 98.44 304 ARG A O 1
ATOM 2315 N N . LEU A 1 305 ? -9.844 26.109 13.391 1 98.88 305 LEU A N 1
ATOM 2316 C CA . LEU A 1 305 ? -9.156 24.906 12.914 1 98.88 305 LEU A CA 1
ATOM 2317 C C . LEU A 1 305 ? -8.578 25.141 11.523 1 98.88 305 LEU A C 1
ATOM 2319 O O . LEU A 1 305 ? -9.258 25.672 10.641 1 98.88 305 LEU A O 1
ATOM 2323 N N . VAL A 1 306 ? -7.32 24.859 11.359 1 98.94 306 VAL A N 1
ATOM 2324 C CA . VAL A 1 306 ? -6.66 24.891 10.055 1 98.94 306 VAL A CA 1
ATOM 2325 C C . VAL A 1 306 ? -6.016 23.547 9.758 1 98.94 306 VAL A C 1
ATOM 2327 O O . VAL A 1 306 ? -5.176 23.062 10.531 1 98.94 306 VAL A O 1
ATOM 2330 N N . ALA A 1 307 ? -6.48 22.891 8.688 1 98.94 307 ALA A N 1
ATOM 2331 C CA . ALA A 1 307 ? -5.879 21.641 8.227 1 98.94 307 ALA A CA 1
ATOM 2332 C C . ALA A 1 307 ? -4.93 21.891 7.055 1 98.94 307 ALA A C 1
ATOM 2334 O O . ALA A 1 307 ? -5.246 22.656 6.145 1 98.94 307 ALA A O 1
ATOM 2335 N N . LEU A 1 308 ? -3.764 21.344 7.133 1 98.88 308 LEU A N 1
ATOM 2336 C CA . LEU A 1 308 ? -2.777 21.391 6.059 1 98.88 308 LEU A CA 1
ATOM 2337 C C . LEU A 1 308 ? -2.578 20 5.449 1 98.88 308 LEU A C 1
ATOM 2339 O O . LEU A 1 308 ? -2.373 19.031 6.172 1 98.88 308 LEU A O 1
ATOM 2343 N N . HIS A 1 309 ? -2.652 19.906 4.105 1 98.69 309 HIS A N 1
ATOM 2344 C CA . HIS A 1 309 ? -2.414 18.641 3.434 1 98.69 309 HIS A CA 1
ATOM 2345 C C . HIS A 1 309 ? -0.958 18.203 3.568 1 98.69 309 HIS A C 1
ATOM 2347 O O . HIS A 1 309 ? -0.055 18.891 3.088 1 98.69 309 HIS A O 1
ATOM 2353 N N . GLU A 1 310 ? -0.61 17.062 4.18 1 96.62 310 GLU A N 1
ATOM 2354 C CA . GLU A 1 310 ? 0.773 16.703 4.48 1 96.62 310 GLU A CA 1
ATOM 2355 C C . GLU A 1 310 ? 1.171 15.3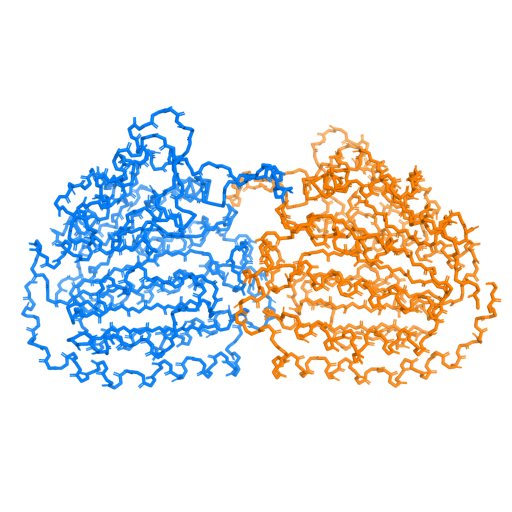98 3.801 1 96.62 310 GLU A C 1
ATOM 2357 O O . GLU A 1 310 ? 2.355 15.062 3.729 1 96.62 310 GLU A O 1
ATOM 2362 N N . GLY A 1 311 ? 0.216 14.703 3.344 1 95.56 311 GLY A N 1
ATOM 2363 C CA . GLY A 1 311 ? 0.616 13.438 2.762 1 95.56 311 GLY A CA 1
ATOM 2364 C C . GLY A 1 311 ? -0.542 12.664 2.152 1 95.56 311 GLY A C 1
ATOM 2365 O O . GLY A 1 311 ? -1.664 13.172 2.088 1 95.56 311 GLY A O 1
ATOM 2366 N N . GLY A 1 312 ? -0.248 11.43 1.706 1 97.75 312 GLY A N 1
ATOM 2367 C CA . GLY A 1 312 ? -1.109 10.562 0.912 1 97.75 312 GLY A CA 1
ATOM 2368 C C . GLY A 1 312 ? -0.62 10.383 -0.512 1 97.75 312 GLY A C 1
ATOM 2369 O O . GLY A 1 312 ? -0.414 11.359 -1.234 1 97.75 312 GLY A O 1
ATOM 2370 N N . TYR A 1 313 ? -0.51 9.094 -0.929 1 97.38 313 TYR A N 1
ATOM 2371 C CA . TYR A 1 313 ? 0.209 8.906 -2.186 1 97.38 313 TYR A CA 1
ATOM 2372 C C . TYR A 1 313 ? -0.526 7.938 -3.1 1 97.38 313 TYR A C 1
ATOM 2374 O O . TYR A 1 313 ? 0.017 7.496 -4.117 1 97.38 313 TYR A O 1
ATOM 2382 N N . SER A 1 314 ? -1.721 7.613 -2.75 1 97.56 314 SER A N 1
ATOM 2383 C CA . SER A 1 314 ? -2.609 6.906 -3.668 1 97.56 314 SER A CA 1
ATOM 2384 C C . SER A 1 314 ? -3.365 7.883 -4.566 1 97.56 314 SER A C 1
ATOM 2386 O O . SER A 1 314 ? -4.293 8.555 -4.113 1 97.56 314 SER A O 1
ATOM 2388 N N . GLU A 1 315 ? -3.01 7.875 -5.828 1 96.5 315 GLU A N 1
ATOM 2389 C CA . GLU A 1 315 ? -3.666 8.781 -6.766 1 96.5 315 GLU A CA 1
ATOM 2390 C C . GLU A 1 315 ? -5.164 8.508 -6.836 1 96.5 315 GLU A C 1
ATOM 2392 O O . GLU A 1 315 ? -5.957 9.422 -7.082 1 96.5 315 GLU A O 1
ATOM 2397 N N . LEU A 1 316 ? -5.516 7.285 -6.551 1 96.38 316 LEU A N 1
ATOM 2398 C CA . LEU A 1 316 ? -6.902 6.855 -6.695 1 96.38 316 LEU A CA 1
ATOM 2399 C C . LEU A 1 316 ? -7.703 7.172 -5.438 1 96.38 316 LEU A C 1
ATOM 2401 O O . LEU A 1 316 ? -8.867 7.562 -5.52 1 96.38 316 LEU A O 1
ATOM 2405 N N . TYR A 1 317 ? -7.07 7.051 -4.34 1 98.19 317 TYR A N 1
ATOM 2406 C CA . TYR A 1 317 ? -7.914 6.977 -3.152 1 98.19 317 TYR A CA 1
ATOM 2407 C C . TYR A 1 317 ? -7.809 8.25 -2.326 1 98.19 317 TYR A C 1
ATOM 2409 O O . TYR A 1 317 ? -8.742 8.617 -1.608 1 98.19 317 TYR A O 1
ATOM 2417 N N . VAL A 1 318 ? -6.723 9.031 -2.418 1 98.69 318 VAL A N 1
ATOM 2418 C CA . VAL A 1 318 ? -6.516 10.258 -1.651 1 98.69 318 VAL A CA 1
ATOM 2419 C C . VAL A 1 318 ? -7.672 11.219 -1.897 1 98.69 318 VAL A C 1
ATOM 2421 O O . VAL A 1 318 ? -8.188 11.828 -0.958 1 98.69 318 VAL A O 1
ATOM 2424 N N . PRO A 1 319 ? -8.148 11.383 -3.148 1 98.62 319 PRO A N 1
ATOM 2425 C CA . PRO A 1 319 ? -9.227 12.344 -3.389 1 98.62 319 PRO A CA 1
ATOM 2426 C C . PRO A 1 319 ? -10.461 12.062 -2.531 1 98.62 319 PRO A C 1
ATOM 2428 O O . PRO A 1 319 ? -11.055 12.992 -1.976 1 98.62 319 PRO A O 1
ATOM 2431 N N . PHE A 1 320 ? -10.766 10.797 -2.35 1 98.75 320 PHE A N 1
ATOM 2432 C CA . PHE A 1 320 ? -11.969 10.438 -1.607 1 98.75 320 PHE A CA 1
ATOM 2433 C C . PHE A 1 320 ? -11.758 10.625 -0.11 1 98.75 320 PHE A C 1
ATOM 2435 O O . PHE A 1 320 ? -12.672 11.055 0.601 1 98.75 320 PHE A O 1
ATOM 2442 N N . CYS A 1 321 ? -10.586 10.305 0.396 1 98.88 321 CYS A N 1
ATOM 2443 C CA . CYS A 1 321 ? -10.258 10.508 1.804 1 98.88 321 CYS A CA 1
ATOM 2444 C C . CYS A 1 321 ? -10.297 11.984 2.162 1 98.88 321 CYS A C 1
ATOM 2446 O O . CYS A 1 321 ? -10.922 12.375 3.152 1 98.88 321 CYS A O 1
ATOM 2448 N N . ALA A 1 322 ? -9.625 12.797 1.364 1 98.88 322 ALA A N 1
ATOM 2449 C CA . ALA A 1 322 ? -9.516 14.227 1.633 1 98.88 322 ALA A CA 1
ATOM 2450 C C . ALA A 1 322 ? -10.859 14.922 1.476 1 98.88 322 ALA A C 1
ATOM 2452 O O . ALA A 1 322 ? -11.18 15.859 2.215 1 98.88 322 ALA A O 1
ATOM 2453 N N . LEU A 1 323 ? -11.641 14.484 0.473 1 98.88 323 LEU A N 1
ATOM 2454 C CA . LEU A 1 323 ? -12.977 15.055 0.314 1 98.88 323 LEU A CA 1
ATOM 2455 C C . LEU A 1 323 ? -13.828 14.789 1.546 1 98.88 323 LEU A C 1
ATOM 2457 O O . LEU A 1 323 ? -14.555 15.68 2.006 1 98.88 323 LEU A O 1
ATOM 2461 N N . ALA A 1 324 ? -13.766 13.57 2.064 1 98.88 324 ALA A N 1
ATOM 2462 C CA . ALA A 1 324 ? -14.523 13.234 3.264 1 98.88 324 ALA A CA 1
ATOM 2463 C C . ALA A 1 324 ? -14.164 14.148 4.426 1 98.88 324 ALA A C 1
ATOM 2465 O O . ALA A 1 324 ? -15.031 14.602 5.172 1 98.88 324 ALA A O 1
ATOM 2466 N N . ALA A 1 325 ? -12.922 14.422 4.59 1 98.88 325 ALA A N 1
ATOM 2467 C CA . ALA A 1 325 ? -12.461 15.336 5.629 1 98.88 325 ALA A CA 1
ATOM 2468 C C . ALA A 1 325 ? -12.984 16.75 5.395 1 98.88 325 ALA A C 1
ATOM 2470 O O . ALA A 1 325 ? -13.484 17.391 6.32 1 98.88 325 ALA A O 1
ATOM 2471 N N . LEU A 1 326 ? -12.844 17.219 4.145 1 98.81 326 LEU A N 1
ATOM 2472 C CA . LEU A 1 326 ? -13.258 18.578 3.811 1 98.81 326 LEU A CA 1
ATOM 2473 C C . LEU A 1 326 ? -14.766 18.75 3.963 1 98.81 326 LEU A C 1
ATOM 2475 O O . LEU A 1 326 ? -15.242 19.812 4.352 1 98.81 326 LEU A O 1
ATOM 2479 N N . GLU A 1 327 ? -15.523 17.703 3.648 1 98.75 327 GLU A N 1
ATOM 2480 C CA . GLU A 1 327 ? -16.969 17.734 3.863 1 98.75 327 GLU A CA 1
ATOM 2481 C C . GLU A 1 327 ? -17.297 17.953 5.336 1 98.75 327 GLU A C 1
ATOM 2483 O O . GLU A 1 327 ? -18.203 18.734 5.664 1 98.75 327 GLU A O 1
ATOM 2488 N N . GLU A 1 328 ? -16.562 17.297 6.203 1 98.62 328 GLU A N 1
ATOM 2489 C CA . GLU A 1 328 ? -16.781 17.469 7.633 1 98.62 328 GLU A CA 1
ATOM 2490 C C . GLU A 1 328 ? -16.422 18.875 8.078 1 98.62 328 GLU A C 1
ATOM 2492 O O . GLU A 1 328 ? -17.094 19.469 8.93 1 98.62 328 GLU A O 1
ATOM 2497 N N . MET A 1 329 ? -15.391 19.453 7.535 1 98.69 329 MET A N 1
ATOM 2498 C CA . MET A 1 329 ? -14.961 20.797 7.895 1 98.69 329 MET A CA 1
ATOM 2499 C C . MET A 1 329 ? -15.969 21.844 7.426 1 98.69 329 MET A C 1
ATOM 2501 O O . MET A 1 329 ? -16.234 22.812 8.141 1 98.69 329 MET A O 1
ATOM 2505 N N . SER A 1 330 ? -16.531 21.641 6.262 1 98.06 330 SER A N 1
ATOM 2506 C CA . SER A 1 330 ? -17.406 22.625 5.656 1 98.06 330 SER A CA 1
ATOM 2507 C C . SER A 1 330 ? -18.844 22.453 6.129 1 98.06 330 SER A C 1
ATOM 2509 O O . SER A 1 330 ? -19.656 23.375 6.012 1 98.06 330 SER A O 1
ATOM 2511 N N . GLY A 1 331 ? -19.172 21.203 6.594 1 97.19 331 GLY A N 1
ATOM 2512 C CA . GLY A 1 331 ? -20.547 20.891 6.934 1 97.19 331 GLY A CA 1
ATOM 2513 C C . GLY A 1 331 ? -21.422 20.641 5.715 1 97.19 331 GLY A C 1
ATOM 2514 O O . GLY A 1 331 ? -22.641 20.547 5.832 1 97.19 331 GLY A O 1
ATOM 2515 N N . VAL A 1 332 ? -20.734 20.547 4.512 1 97.06 332 VAL A N 1
ATOM 2516 C CA . VAL A 1 332 ? -21.469 20.312 3.266 1 97.06 332 VAL A CA 1
ATOM 2517 C C . VAL A 1 332 ? -21.234 18.875 2.797 1 97.06 332 VAL A C 1
ATOM 2519 O O . VAL A 1 332 ? -20.078 18.453 2.623 1 97.06 332 VAL A O 1
ATOM 2522 N N . LYS A 1 333 ? -22.281 18.125 2.695 1 97.25 333 LYS A N 1
ATOM 2523 C CA . LYS A 1 333 ? -22.188 16.766 2.156 1 97.25 333 LYS A CA 1
ATOM 2524 C C . LYS A 1 333 ? -22.422 16.766 0.648 1 97.25 333 LYS A C 1
ATOM 2526 O O . LYS A 1 333 ? -23.438 17.266 0.17 1 97.25 333 LYS A O 1
ATOM 2531 N N . THR A 1 334 ? -21.484 16.266 -0.086 1 98.06 334 THR A N 1
ATOM 2532 C CA . THR A 1 334 ? -21.594 16.172 -1.537 1 98.06 334 THR A CA 1
ATOM 2533 C C . THR A 1 334 ? -22.266 14.852 -1.937 1 98.06 334 THR A C 1
ATOM 2535 O O . THR A 1 334 ? -22.562 14.016 -1.083 1 98.06 334 THR A O 1
ATOM 2538 N N . GLU A 1 335 ? -22.562 14.656 -3.236 1 97.25 335 GLU A N 1
ATOM 2539 C CA . GLU A 1 335 ? -23.172 13.438 -3.758 1 97.25 335 GLU A CA 1
ATOM 2540 C C . GLU A 1 335 ? -22.109 12.367 -4.016 1 97.25 335 GLU A C 1
ATOM 2542 O O . GLU A 1 335 ? -22.438 11.227 -4.359 1 97.25 335 GLU A O 1
ATOM 2547 N N . VAL A 1 336 ? -20.875 12.773 -3.83 1 98.19 336 VAL A N 1
ATOM 2548 C CA . VAL A 1 336 ? -19.781 11.852 -4.121 1 98.19 336 VAL A CA 1
ATOM 2549 C C . VAL A 1 336 ? -19.812 10.672 -3.148 1 98.19 336 VAL A C 1
ATOM 2551 O O . VAL A 1 336 ? -19.938 10.867 -1.937 1 98.19 336 VAL A O 1
ATOM 2554 N N . LYS A 1 337 ? -19.75 9.469 -3.705 1 97.62 337 LYS A N 1
ATOM 2555 C CA . LYS A 1 337 ? -19.656 8.242 -2.92 1 97.62 337 LYS A CA 1
ATOM 2556 C C . LYS A 1 337 ? -18.344 7.52 -3.197 1 97.62 337 LYS A C 1
ATOM 2558 O O . LYS A 1 337 ? -17.938 7.363 -4.352 1 97.62 337 LYS A O 1
ATOM 2563 N N . ASP A 1 338 ? -17.594 7.223 -2.18 1 97.88 338 ASP A N 1
ATOM 2564 C CA . ASP A 1 338 ? -16.391 6.398 -2.305 1 97.88 338 ASP A CA 1
ATOM 2565 C C . ASP A 1 338 ? -16.734 5.016 -2.863 1 97.88 338 ASP A C 1
ATOM 2567 O O . ASP A 1 338 ? -17.375 4.207 -2.184 1 97.88 338 ASP A O 1
ATOM 2571 N N . PRO A 1 339 ? -16.328 4.707 -4.062 1 96.62 339 PRO A N 1
ATOM 2572 C CA . PRO A 1 339 ? -16.734 3.447 -4.691 1 96.62 339 PRO A CA 1
ATOM 2573 C C . PRO A 1 339 ? -16.062 2.23 -4.051 1 96.62 339 PRO A C 1
ATOM 2575 O O . PRO A 1 339 ? -16.484 1.095 -4.289 1 96.62 339 PRO A O 1
ATOM 2578 N N . TRP A 1 340 ? -15.055 2.453 -3.25 1 96.75 340 TRP A N 1
ATOM 2579 C CA . TRP A 1 340 ? -14.32 1.331 -2.676 1 96.75 340 TRP A CA 1
ATOM 2580 C C . TRP A 1 340 ? -14.617 1.191 -1.187 1 96.75 340 TRP A C 1
ATOM 2582 O O . TRP A 1 340 ? -14.023 0.346 -0.507 1 96.75 340 TRP A O 1
ATOM 2592 N N . LEU A 1 341 ? -15.492 1.989 -0.654 1 98 341 LEU A N 1
ATOM 2593 C CA . LEU A 1 341 ? -15.758 2.02 0.781 1 98 341 LEU A CA 1
ATOM 2594 C C . LEU A 1 341 ? -16.172 0.641 1.287 1 98 341 LEU A C 1
ATOM 2596 O O . LEU A 1 341 ? -15.672 0.18 2.318 1 98 341 LEU A O 1
ATOM 2600 N N . HIS A 1 342 ? -17.047 -0.018 0.549 1 96.44 342 HIS A N 1
ATOM 2601 C CA . HIS A 1 342 ? -17.516 -1.33 0.971 1 96.44 342 HIS A CA 1
ATOM 2602 C C . HIS A 1 342 ? -16.375 -2.34 1.028 1 96.44 342 HIS A C 1
ATOM 2604 O O . HIS A 1 342 ? -16.312 -3.16 1.946 1 96.44 342 HIS A O 1
ATOM 2610 N N . GLU A 1 343 ? -15.539 -2.289 0.067 1 94.62 343 GLU A N 1
ATOM 2611 C CA . GLU A 1 343 ? -14.414 -3.219 0.007 1 94.62 343 GLU A CA 1
ATOM 2612 C C . GLU A 1 343 ? -13.516 -3.082 1.235 1 94.62 343 GLU A C 1
ATOM 2614 O O . GLU A 1 343 ? -13.289 -4.055 1.959 1 94.62 343 GLU A O 1
ATOM 2619 N N . VAL A 1 344 ? -13.055 -1.88 1.522 1 95.69 344 VAL A N 1
ATOM 2620 C CA . VAL A 1 344 ? -12.094 -1.67 2.604 1 95.69 344 VAL A CA 1
ATOM 2621 C C . VAL A 1 344 ? -12.766 -1.948 3.947 1 95.69 344 VAL A C 1
ATOM 2623 O O . VAL A 1 344 ? -12.148 -2.525 4.848 1 95.69 344 VAL A O 1
ATOM 2626 N N . THR A 1 345 ? -14.031 -1.556 4.105 1 96.94 345 THR A N 1
ATOM 2627 C CA . THR A 1 345 ? -14.703 -1.762 5.387 1 96.94 345 THR A CA 1
ATOM 2628 C C . THR A 1 345 ? -14.969 -3.246 5.625 1 96.94 345 THR A C 1
ATOM 2630 O O . THR A 1 345 ? -15.219 -3.662 6.758 1 96.94 345 THR A O 1
ATOM 2633 N N . SER A 1 346 ? -14.859 -4.051 4.52 1 96.44 346 SER A N 1
ATOM 2634 C CA . SER A 1 346 ? -15.117 -5.484 4.617 1 96.44 346 SER A CA 1
ATOM 2635 C C . SER A 1 346 ? -13.82 -6.262 4.836 1 96.44 346 SER A C 1
ATOM 2637 O O . SER A 1 346 ? -13.852 -7.477 5.051 1 96.44 346 SER A O 1
ATOM 2639 N N . TRP A 1 347 ? -12.648 -5.57 4.77 1 97 347 TRP A N 1
ATOM 2640 C CA . TRP A 1 347 ? -11.398 -6.234 5.129 1 97 347 TRP A CA 1
ATOM 2641 C C . TRP A 1 347 ? -11.438 -6.727 6.57 1 97 347 TRP A C 1
ATOM 2643 O O . TRP A 1 347 ? -12.094 -6.117 7.422 1 97 347 TRP A O 1
ATOM 2653 N N . GLY A 1 348 ? -10.797 -7.82 6.805 1 95.38 348 GLY A N 1
ATOM 2654 C CA . GLY A 1 348 ? -10.727 -8.344 8.156 1 95.38 348 GLY A CA 1
ATOM 2655 C C . GLY A 1 348 ? -9.891 -7.484 9.086 1 95.38 348 GLY A C 1
ATOM 2656 O O . GLY A 1 348 ? -9.078 -6.68 8.633 1 95.38 348 GLY A O 1
ATOM 2657 N N . TYR A 1 349 ? -10.188 -7.535 10.406 1 97.06 349 TYR A N 1
ATOM 2658 C CA . TYR A 1 349 ? -9.359 -6.988 11.477 1 97.06 349 TYR A CA 1
ATOM 2659 C C . TYR A 1 349 ? -9.539 -5.477 11.578 1 97.06 349 TYR A C 1
ATOM 2661 O O . TYR A 1 349 ? -8.648 -4.773 12.062 1 97.06 349 TYR A O 1
ATOM 2669 N N . GLN A 1 350 ? -10.664 -4.938 11.141 1 97.88 350 GLN A N 1
ATOM 2670 C CA . GLN A 1 350 ? -10.969 -3.514 11.25 1 97.88 350 GLN A CA 1
ATOM 2671 C C . GLN A 1 350 ? -11.195 -3.107 12.703 1 97.88 350 GLN A C 1
ATOM 2673 O O . GLN A 1 350 ? -10.945 -1.959 13.07 1 97.88 350 GLN A O 1
ATOM 2678 N N . GLU A 1 351 ? -11.656 -4.082 13.555 1 98 351 GLU A N 1
ATOM 2679 C CA . GLU A 1 351 ? -11.93 -3.787 14.953 1 98 351 GLU A CA 1
ATOM 2680 C C . GLU A 1 351 ? -10.641 -3.6 15.75 1 98 351 GLU A C 1
ATOM 2682 O O . GLU A 1 351 ? -9.555 -3.949 15.273 1 98 351 GLU A O 1
ATOM 2687 N N . LEU A 1 352 ? -10.719 -3.02 16.875 1 98.69 352 LEU A N 1
ATOM 2688 C CA . LEU A 1 352 ? -9.562 -2.834 17.75 1 98.69 352 LEU A CA 1
ATOM 2689 C C . LEU A 1 352 ? -9 -4.18 18.203 1 98.69 352 LEU A C 1
ATOM 2691 O O . LEU A 1 352 ? -9.688 -4.949 18.875 1 98.69 352 LEU A O 1
ATOM 2695 N N . GLN A 1 353 ? -7.805 -4.48 17.797 1 97.94 353 GLN A N 1
ATOM 2696 C CA . GLN A 1 353 ? -7.121 -5.707 18.203 1 97.94 353 GLN A CA 1
ATOM 2697 C C . GLN A 1 353 ? -6.406 -5.523 19.531 1 97.94 353 GLN A C 1
ATOM 2699 O O . GLN A 1 353 ? -6.047 -4.406 19.906 1 97.94 353 GLN A O 1
ATOM 2704 N N . PRO A 1 354 ? -6.117 -6.574 20.25 1 97.75 354 PRO A N 1
ATOM 2705 C CA . PRO A 1 354 ? -5.516 -6.461 21.594 1 97.75 354 PRO A CA 1
ATOM 2706 C C . PRO A 1 354 ? -4.156 -5.766 21.562 1 97.75 354 PRO A C 1
ATOM 2708 O O . PRO A 1 354 ? -3.861 -4.945 22.438 1 97.75 354 PRO A O 1
ATOM 2711 N N . HIS A 1 355 ? -3.322 -6.09 20.594 1 97.38 355 HIS A N 1
ATOM 2712 C CA . HIS A 1 355 ? -1.998 -5.484 20.531 1 97.38 355 HIS A CA 1
ATOM 2713 C C . HIS A 1 355 ? -2.086 -4 20.172 1 97.38 355 HIS A C 1
ATOM 2715 O O . HIS A 1 355 ? -1.221 -3.215 20.578 1 97.38 355 HIS A O 1
ATOM 2721 N N . GLN A 1 356 ? -3.086 -3.592 19.422 1 98.62 356 GLN A N 1
ATOM 2722 C CA . GLN A 1 356 ? -3.354 -2.188 19.125 1 98.62 356 GLN A CA 1
ATOM 2723 C C . GLN A 1 356 ? -3.863 -1.455 20.359 1 98.62 356 GLN A C 1
ATOM 2725 O O . GLN A 1 356 ? -3.461 -0.321 20.625 1 98.62 356 GLN A O 1
ATOM 2730 N N . ASP A 1 357 ? -4.738 -2.135 21.062 1 98.81 357 ASP A N 1
ATOM 2731 C CA . ASP A 1 357 ? -5.262 -1.598 22.312 1 98.81 357 ASP A CA 1
ATOM 2732 C C . ASP A 1 357 ? -4.133 -1.302 23.312 1 98.81 357 ASP A C 1
ATOM 2734 O O . ASP A 1 357 ? -4.164 -0.289 24 1 98.81 357 ASP A O 1
ATOM 2738 N N . ALA A 1 358 ? -3.166 -2.207 23.344 1 98.69 358 ALA A N 1
ATOM 2739 C CA . ALA A 1 358 ? -2.021 -2.021 24.234 1 98.69 358 ALA A CA 1
ATOM 2740 C C . ALA A 1 358 ? -1.242 -0.762 23.859 1 98.69 358 ALA A C 1
ATOM 2742 O O . ALA A 1 358 ? -0.783 -0.031 24.75 1 98.69 358 ALA A O 1
ATOM 2743 N N . ALA A 1 359 ? -1.055 -0.508 22.562 1 98.69 359 ALA A N 1
ATOM 2744 C CA . ALA A 1 359 ? -0.358 0.69 22.094 1 98.69 359 ALA A CA 1
ATOM 2745 C C . ALA A 1 359 ? -1.12 1.952 22.5 1 98.69 359 ALA A C 1
ATOM 2747 O O . ALA A 1 359 ? -0.523 2.928 22.953 1 98.69 359 ALA A O 1
ATOM 2748 N N . VAL A 1 360 ? -2.449 1.958 22.312 1 98.88 360 VAL A N 1
ATOM 2749 C CA . VAL A 1 360 ? -3.287 3.102 22.672 1 98.88 360 VAL A CA 1
ATOM 2750 C C . VAL A 1 360 ? -3.246 3.328 24.172 1 98.88 360 VAL A C 1
ATOM 2752 O O . VAL A 1 360 ? -3.127 4.469 24.641 1 98.88 360 VAL A O 1
ATOM 2755 N N . ALA A 1 361 ? -3.311 2.217 24.938 1 98.88 361 ALA A N 1
ATOM 2756 C CA . ALA A 1 361 ? -3.283 2.291 26.391 1 98.88 361 ALA A CA 1
ATOM 2757 C C . ALA A 1 361 ? -1.979 2.908 26.891 1 98.88 361 ALA A C 1
ATOM 2759 O O . ALA A 1 361 ? -1.975 3.664 27.859 1 98.88 361 ALA A O 1
ATOM 2760 N N . ALA A 1 362 ? -0.906 2.533 26.25 1 98.81 362 ALA A N 1
ATOM 2761 C CA . ALA A 1 362 ? 0.391 3.09 26.625 1 98.81 362 ALA A CA 1
ATOM 2762 C C . ALA A 1 362 ? 0.407 4.605 26.453 1 98.81 362 ALA A C 1
ATOM 2764 O O . ALA A 1 362 ? 0.939 5.332 27.297 1 98.81 362 ALA A O 1
ATOM 2765 N N . ALA A 1 363 ? -0.163 5.113 25.359 1 98.81 363 ALA A N 1
ATOM 2766 C CA . ALA A 1 363 ? -0.229 6.551 25.109 1 98.81 363 ALA A CA 1
ATOM 2767 C C . ALA A 1 363 ? -1.18 7.238 26.078 1 98.81 363 ALA A C 1
ATOM 2769 O O . ALA A 1 363 ? -0.94 8.375 26.5 1 98.81 363 ALA A O 1
ATOM 2770 N N . GLU A 1 364 ? -2.246 6.539 26.438 1 98.62 364 GLU A N 1
ATOM 2771 C CA . GLU A 1 364 ? -3.234 7.051 27.375 1 98.62 364 GLU A CA 1
ATOM 2772 C C . GLU A 1 364 ? -2.596 7.379 28.719 1 98.62 364 GLU A C 1
ATOM 2774 O O . GLU A 1 364 ? -3.037 8.297 29.406 1 98.62 364 GLU A O 1
ATOM 2779 N N . GLN A 1 365 ? -1.57 6.676 29.047 1 98.69 365 GLN A N 1
ATOM 2780 C CA . GLN A 1 365 ? -0.899 6.84 30.344 1 98.69 365 GLN A CA 1
ATOM 2781 C C . GLN A 1 365 ? -0.158 8.172 30.406 1 98.69 365 GLN A C 1
ATOM 2783 O O . GLN A 1 365 ? 0.252 8.602 31.484 1 98.69 365 GLN A O 1
ATOM 2788 N N . LEU A 1 366 ? -0.022 8.852 29.297 1 98.69 366 LEU A N 1
ATOM 2789 C CA . LEU A 1 366 ? 0.7 10.117 29.25 1 98.69 366 LEU A CA 1
ATOM 2790 C C . LEU A 1 366 ? -0.219 11.281 29.625 1 98.69 366 LEU A C 1
ATOM 2792 O O . LEU A 1 366 ? 0.252 12.383 29.906 1 98.69 366 LEU A O 1
ATOM 2796 N N . LEU A 1 367 ? -1.553 11.102 29.656 1 98.69 367 LEU A N 1
ATOM 2797 C CA . LEU A 1 367 ? -2.543 12.164 29.766 1 98.69 367 LEU A CA 1
ATOM 2798 C C . LEU A 1 367 ? -2.447 12.859 31.109 1 98.69 367 LEU A C 1
ATOM 2800 O O . LEU A 1 367 ? -2.572 14.086 31.203 1 98.69 367 LEU A O 1
ATOM 2804 N N . PRO A 1 368 ? -2.215 12.094 32.281 1 98.12 368 PRO A N 1
ATOM 2805 C CA . PRO A 1 368 ? -2.111 12.781 33.594 1 98.12 368 PRO A CA 1
ATOM 2806 C C . PRO A 1 368 ? -0.987 13.82 33.594 1 98.12 368 PRO A C 1
ATOM 2808 O O . PRO A 1 368 ? -1.157 14.906 34.156 1 98.12 368 PRO A O 1
ATOM 2811 N N . LYS A 1 369 ? 0.096 13.469 33 1 97.81 369 LYS A N 1
ATOM 2812 C CA . LYS A 1 369 ? 1.205 14.422 32.938 1 97.81 369 LYS A CA 1
ATOM 2813 C C . LYS A 1 369 ? 0.822 15.664 32.156 1 97.81 369 LYS A C 1
ATOM 2815 O O . LYS A 1 369 ? 1.15 16.781 32.531 1 97.81 369 LYS A O 1
ATOM 2820 N N . LEU A 1 370 ? 0.198 15.508 31.016 1 98.31 370 LEU A N 1
ATOM 2821 C CA . LEU A 1 370 ? -0.26 16.641 30.203 1 98.31 370 LEU A CA 1
ATOM 2822 C C . LEU A 1 370 ? -1.215 17.516 31 1 98.31 370 LEU A C 1
ATOM 2824 O O . LEU A 1 370 ? -1.134 18.75 30.922 1 98.31 370 LEU A O 1
ATOM 2828 N N . ARG A 1 371 ? -2.146 16.891 31.734 1 97 371 ARG A N 1
ATOM 2829 C CA . ARG A 1 371 ? -3.104 17.641 32.531 1 97 371 ARG A CA 1
ATOM 2830 C C . ARG A 1 371 ? -2.391 18.516 33.562 1 97 371 ARG A C 1
ATOM 2832 O O . ARG A 1 371 ? -2.787 19.656 33.812 1 97 371 ARG A O 1
ATOM 2839 N N . THR A 1 372 ? -1.381 17.953 34.125 1 95.38 372 THR A N 1
ATOM 2840 C CA . THR A 1 372 ? -0.605 18.688 35.125 1 95.38 372 THR A CA 1
ATOM 2841 C C . THR A 1 372 ? 0.087 19.891 34.469 1 95.38 372 THR A C 1
ATOM 2843 O O . THR A 1 372 ? 0.052 20.984 35.031 1 95.38 372 THR A O 1
ATOM 2846 N N . VAL A 1 373 ? 0.663 19.703 33.344 1 93.56 373 VAL A N 1
ATOM 2847 C CA . VAL A 1 373 ? 1.389 20.75 32.656 1 93.56 373 VAL A CA 1
ATOM 2848 C C . VAL A 1 373 ? 0.415 21.844 32.188 1 93.56 373 VAL A C 1
ATOM 2850 O O . VAL A 1 373 ? 0.704 23.031 32.312 1 93.56 373 VAL A O 1
ATOM 2853 N N . ALA A 1 374 ? -0.695 21.469 31.672 1 93.25 374 ALA A N 1
ATOM 2854 C CA . ALA A 1 374 ? -1.7 22.391 31.172 1 93.25 374 ALA A CA 1
ATOM 2855 C C . ALA A 1 374 ? -2.275 23.25 32.312 1 93.25 374 ALA A C 1
ATOM 2857 O O . ALA A 1 374 ? -2.592 24.422 32.094 1 93.25 374 ALA A O 1
ATOM 2858 N N . ALA A 1 375 ? -2.416 22.656 33.469 1 89.94 375 ALA A N 1
ATOM 2859 C CA . ALA A 1 375 ? -2.975 23.359 34.625 1 89.94 375 ALA A CA 1
ATOM 2860 C C . ALA A 1 375 ? -1.989 24.391 35.156 1 89.94 375 ALA A C 1
ATOM 2862 O O . ALA A 1 375 ? -2.396 25.406 35.719 1 89.94 375 ALA A O 1
ATOM 2863 N N . ALA A 1 376 ? -0.745 24.078 35 1 84.62 376 ALA A N 1
ATOM 2864 C CA . ALA A 1 376 ? 0.297 24.953 35.531 1 84.62 376 ALA A CA 1
ATOM 2865 C C . ALA A 1 376 ? 0.519 26.172 34.625 1 84.62 376 ALA A C 1
ATOM 2867 O O . ALA A 1 376 ? 1.071 27.172 35.062 1 84.62 376 ALA A O 1
ATOM 2868 N N . ALA A 1 377 ? 0.209 26.078 33.469 1 75.81 377 ALA A N 1
ATOM 2869 C CA . ALA A 1 377 ? 0.419 27.156 32.5 1 75.81 377 ALA A CA 1
ATOM 2870 C C . ALA A 1 377 ? -0.615 28.266 32.719 1 75.81 377 ALA A C 1
ATOM 2872 O O . ALA A 1 377 ? -1.766 28 33.062 1 75.81 377 ALA A O 1
ATOM 2873 N N . PRO A 1 378 ? -0.111 29.547 32.812 1 62.41 378 PRO A N 1
ATOM 2874 C CA . PRO A 1 378 ? -1.063 30.641 32.969 1 62.41 378 PRO A CA 1
ATOM 2875 C C . PRO A 1 378 ? -2.232 30.578 32 1 62.41 378 PRO A C 1
ATOM 2877 O O . PRO A 1 378 ? -2.066 30.109 30.859 1 62.41 378 PRO A O 1
ATOM 2880 N N . ALA A 1 379 ? -3.449 30.578 32.625 1 55.56 379 ALA A N 1
ATOM 2881 C CA . ALA A 1 379 ? -4.66 30.484 31.812 1 55.56 379 ALA A CA 1
ATOM 2882 C C . ALA A 1 379 ? -4.594 31.438 30.625 1 55.56 379 ALA A C 1
ATOM 2884 O O . ALA A 1 379 ? -4.141 32.562 30.75 1 55.56 379 ALA A O 1
ATOM 2885 N N . ALA A 1 380 ? -4.438 30.875 29.328 1 54.59 380 ALA A N 1
ATOM 2886 C CA . ALA A 1 380 ? -4.484 31.672 28.094 1 54.59 380 ALA A CA 1
ATOM 2887 C C . ALA A 1 380 ? -5.609 32.688 28.156 1 54.59 380 ALA A C 1
ATOM 2889 O O . ALA A 1 380 ? -6.773 32.344 28.359 1 54.59 380 ALA A O 1
ATOM 2890 N N . GLU A 1 381 ? -5.457 33.812 28.641 1 47.44 381 GLU A N 1
ATOM 2891 C CA . GLU A 1 381 ? -6.504 34.844 28.594 1 47.44 381 GLU A CA 1
ATOM 2892 C C . GLU A 1 381 ? -7.195 34.844 27.234 1 47.44 381 GLU A C 1
ATOM 2894 O O . GLU A 1 381 ? -6.535 34.781 26.203 1 47.44 381 GLU A O 1
ATOM 2899 N N . ALA A 1 382 ? -8.398 34.062 27.172 1 47.16 382 ALA A N 1
ATOM 2900 C CA . ALA A 1 382 ? -9.25 34.062 25.984 1 47.16 382 ALA A CA 1
ATOM 2901 C C . ALA A 1 382 ? -9.203 35.438 25.297 1 47.16 382 ALA A C 1
ATOM 2903 O O . ALA A 1 382 ? -9.57 36.438 25.875 1 47.16 382 ALA A O 1
ATOM 2904 N N . LYS A 1 383 ? -8.125 35.719 24.453 1 44.41 383 LYS A N 1
ATOM 2905 C CA . LYS A 1 383 ? -8.359 36.906 23.641 1 44.41 383 LYS A CA 1
ATOM 2906 C C . LYS A 1 383 ? -9.367 36.656 22.531 1 44.41 383 LYS A C 1
ATOM 2908 O O . LYS A 1 383 ? -9.398 35.531 21.969 1 44.41 383 LYS A O 1
ATOM 2913 N N . MET B 1 1 ? 16.5 -39.562 -6.68 1 34.03 1 MET B N 1
ATOM 2914 C CA . MET B 1 1 ? 16.141 -38.969 -7.9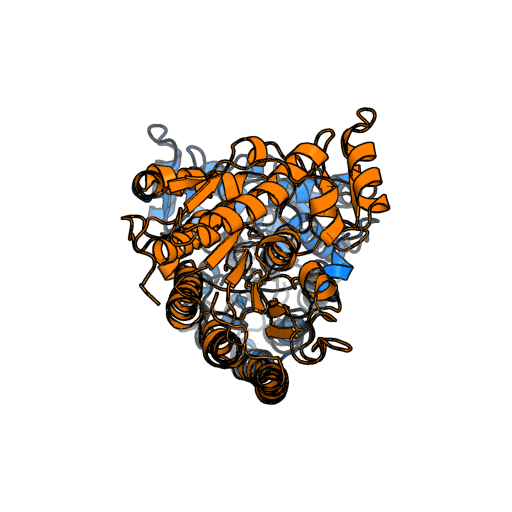65 1 34.03 1 MET B CA 1
ATOM 2915 C C . MET B 1 1 ? 17.141 -37.906 -8.391 1 34.03 1 MET B C 1
ATOM 2917 O O . MET B 1 1 ? 17.562 -37.094 -7.574 1 34.03 1 MET B O 1
ATOM 2921 N N . ALA B 1 2 ? 17.922 -38.156 -9.344 1 38.59 2 ALA B N 1
ATOM 2922 C CA . ALA B 1 2 ? 19.062 -37.344 -9.766 1 38.59 2 ALA B CA 1
ATOM 2923 C C . ALA B 1 2 ? 18.688 -35.875 -9.812 1 38.59 2 ALA B C 1
ATOM 2925 O O . ALA B 1 2 ? 17.609 -35.5 -10.258 1 38.59 2 ALA B O 1
ATOM 2926 N N . ALA B 1 3 ? 19.172 -35.062 -8.938 1 46.25 3 ALA B N 1
ATOM 2927 C CA . ALA B 1 3 ? 19.031 -33.625 -9.023 1 46.25 3 ALA B CA 1
ATOM 2928 C C . ALA B 1 3 ? 19.078 -33.156 -10.477 1 46.25 3 ALA B C 1
ATOM 2930 O O . ALA B 1 3 ? 19.969 -33.5 -11.234 1 46.25 3 ALA B O 1
ATOM 2931 N N . ILE B 1 4 ? 17.875 -32.938 -11.148 1 50.22 4 ILE B N 1
ATOM 2932 C CA . ILE B 1 4 ? 17.828 -32.5 -12.547 1 50.22 4 ILE B CA 1
ATOM 2933 C C . ILE B 1 4 ? 18.906 -31.453 -12.797 1 50.22 4 ILE B C 1
ATOM 2935 O O . ILE B 1 4 ? 18.953 -30.438 -12.102 1 50.22 4 ILE B O 1
ATOM 2939 N N . SER B 1 5 ? 20.031 -31.922 -13.297 1 64.06 5 SER B N 1
ATOM 2940 C CA . SER B 1 5 ? 21.109 -31.094 -13.828 1 64.06 5 SER B CA 1
ATOM 2941 C C . SER B 1 5 ? 20.609 -30.203 -14.961 1 64.06 5 SER B C 1
ATOM 2943 O O . SER B 1 5 ? 19.688 -30.578 -15.695 1 64.06 5 SER B O 1
ATOM 2945 N N . GLY B 1 6 ? 20.297 -28.844 -14.883 1 82.12 6 GLY B N 1
ATOM 2946 C CA . GLY B 1 6 ? 19.938 -27.953 -15.969 1 82.12 6 GLY B CA 1
ATOM 2947 C C . GLY B 1 6 ? 19.641 -26.531 -15.508 1 82.12 6 GLY B C 1
ATOM 2948 O O . GLY B 1 6 ? 19.609 -26.266 -14.305 1 82.12 6 GLY B O 1
ATOM 2949 N N . ARG B 1 7 ? 19.531 -25.766 -16.469 1 93.31 7 ARG B N 1
ATOM 2950 C CA . ARG B 1 7 ? 19.25 -24.344 -16.234 1 93.31 7 ARG B CA 1
ATOM 2951 C C . ARG B 1 7 ? 17.766 -24.125 -15.93 1 93.31 7 ARG B C 1
ATOM 2953 O O . ARG B 1 7 ? 16.922 -24.938 -16.312 1 93.31 7 ARG B O 1
ATOM 2960 N N . THR B 1 8 ? 17.5 -23.125 -15.133 1 98.38 8 THR B N 1
ATOM 2961 C CA . THR B 1 8 ? 16.141 -22.688 -14.914 1 98.38 8 THR B CA 1
ATOM 2962 C C . THR B 1 8 ? 15.531 -22.141 -16.203 1 98.38 8 THR B C 1
ATOM 2964 O O . THR B 1 8 ? 16.172 -21.375 -16.922 1 98.38 8 THR B O 1
ATOM 2967 N N . GLY B 1 9 ? 14.359 -22.672 -16.547 1 98.81 9 GLY B N 1
ATOM 2968 C CA . GLY B 1 9 ? 13.609 -22.109 -17.656 1 98.81 9 GLY B CA 1
ATOM 2969 C C . GLY B 1 9 ? 12.977 -20.766 -17.312 1 98.81 9 GLY B C 1
ATOM 2970 O O . GLY B 1 9 ? 12.5 -20.562 -16.203 1 98.81 9 GLY B O 1
ATOM 2971 N N . TYR B 1 10 ? 13.023 -19.828 -18.281 1 98.81 10 TYR B N 1
ATOM 2972 C CA . TYR B 1 10 ? 12.391 -18.516 -18.188 1 98.81 10 TYR B CA 1
ATOM 2973 C C . TYR B 1 10 ? 11.43 -18.281 -19.344 1 98.81 10 TYR B C 1
ATOM 2975 O O . TYR B 1 10 ? 11.859 -18.125 -20.484 1 98.81 10 TYR B O 1
ATOM 2983 N N . LEU B 1 11 ? 10.117 -18.391 -19.031 1 98.81 11 LEU B N 1
ATOM 2984 C CA . LEU B 1 11 ? 9.094 -18.219 -20.062 1 98.81 11 LEU B CA 1
ATOM 2985 C C . LEU B 1 11 ? 8.633 -16.766 -20.141 1 98.81 11 LEU B C 1
ATOM 2987 O O . LEU B 1 11 ? 8.117 -16.234 -19.156 1 98.81 11 LEU B O 1
ATOM 2991 N N . TYR B 1 12 ? 8.75 -16.156 -21.234 1 97.06 12 TYR B N 1
ATOM 2992 C CA . TYR B 1 12 ? 8.43 -14.75 -21.453 1 97.06 12 TYR B CA 1
ATOM 2993 C C . TYR B 1 12 ? 8.086 -14.5 -22.922 1 97.06 12 TYR B C 1
ATOM 2995 O O . TYR B 1 12 ? 8.664 -15.125 -23.812 1 97.06 12 TYR B O 1
ATOM 3003 N N . HIS B 1 13 ? 7.148 -13.656 -23.125 1 98.31 13 HIS B N 1
ATOM 3004 C CA . HIS B 1 13 ? 6.871 -13.133 -24.469 1 98.31 13 HIS B CA 1
ATOM 3005 C C . HIS B 1 13 ? 6.441 -11.672 -24.406 1 98.31 13 HIS B C 1
ATOM 3007 O O . HIS B 1 13 ? 5.68 -11.281 -23.516 1 98.31 13 HIS B O 1
ATOM 3013 N N . GLU B 1 14 ? 6.84 -10.836 -25.328 1 97.75 14 GLU B N 1
ATOM 3014 C CA . GLU B 1 14 ? 6.566 -9.406 -25.359 1 97.75 14 GLU B CA 1
ATOM 3015 C C . GLU B 1 14 ? 5.062 -9.133 -25.391 1 97.75 14 GLU B C 1
ATOM 3017 O O . GLU B 1 14 ? 4.594 -8.148 -24.812 1 97.75 14 GLU B O 1
ATOM 3022 N N . SER B 1 15 ? 4.336 -10.008 -26.016 1 97.62 15 SER B N 1
ATOM 3023 C CA . SER B 1 15 ? 2.904 -9.789 -26.188 1 97.62 15 SER B CA 1
ATOM 3024 C C . SER B 1 15 ? 2.18 -9.727 -24.844 1 97.62 15 SER B C 1
ATOM 3026 O O . SER B 1 15 ? 1.097 -9.148 -24.75 1 97.62 15 SER B O 1
ATOM 3028 N N . TYR B 1 16 ? 2.793 -10.328 -23.859 1 98.12 16 TYR B N 1
ATOM 3029 C CA . TYR B 1 16 ? 2.178 -10.273 -22.531 1 98.12 16 TYR B CA 1
ATOM 3030 C C . TYR B 1 16 ? 2.025 -8.828 -22.078 1 98.12 16 TYR B C 1
ATOM 3032 O O . TYR B 1 16 ? 1.077 -8.5 -21.359 1 98.12 16 TYR B O 1
ATOM 3040 N N . PHE B 1 17 ? 2.92 -7.91 -22.531 1 97.75 17 PHE B N 1
ATOM 3041 C CA . PHE B 1 17 ? 2.912 -6.512 -22.109 1 97.75 17 PHE B CA 1
ATOM 3042 C C . PHE B 1 17 ? 1.88 -5.715 -22.906 1 97.75 17 PHE B C 1
ATOM 3044 O O . PHE B 1 17 ? 1.58 -4.57 -22.562 1 97.75 17 PHE B O 1
ATOM 3051 N N . TRP B 1 18 ? 1.274 -6.379 -23.906 1 97.06 18 TRP B N 1
ATOM 3052 C CA . TRP B 1 18 ? 0.285 -5.699 -24.734 1 97.06 18 TRP B CA 1
ATOM 3053 C C . TRP B 1 18 ? -1.124 -5.93 -24.203 1 97.06 18 TRP B C 1
ATOM 3055 O O . TRP B 1 18 ? -2.078 -5.285 -24.641 1 97.06 18 TRP B O 1
ATOM 3065 N N . HIS B 1 19 ? -1.256 -6.887 -23.203 1 97.5 19 HIS B N 1
ATOM 3066 C CA . HIS B 1 19 ? -2.545 -6.984 -22.531 1 97.5 19 HIS B CA 1
ATOM 3067 C C . HIS B 1 19 ? -2.984 -5.633 -21.984 1 97.5 19 HIS B C 1
ATOM 3069 O O . HIS B 1 19 ? -2.219 -4.965 -21.281 1 97.5 19 HIS B O 1
ATOM 3075 N N . ASN B 1 20 ? -4.172 -5.215 -22.375 1 96.56 20 ASN B N 1
ATOM 3076 C CA . ASN B 1 20 ? -4.699 -3.906 -22 1 96.56 20 ASN B CA 1
ATOM 3077 C C . ASN B 1 20 ? -5.992 -4.027 -21.203 1 96.56 20 ASN B C 1
ATOM 3079 O O . ASN B 1 20 ? -7.066 -4.207 -21.781 1 96.56 20 ASN B O 1
ATOM 3083 N N . ALA B 1 21 ? -5.875 -3.867 -19.906 1 96.12 21 ALA B N 1
ATOM 3084 C CA . ALA B 1 21 ? -7.02 -3.982 -19.016 1 96.12 21 ALA B CA 1
ATOM 3085 C C . ALA B 1 21 ? -7.832 -2.691 -18.984 1 96.12 21 ALA B C 1
ATOM 3087 O O . ALA B 1 21 ? -8.875 -2.621 -18.328 1 96.12 21 ALA B O 1
ATOM 3088 N N . GLY B 1 22 ? -7.367 -1.71 -19.703 1 94.56 22 GLY B N 1
ATOM 3089 C CA . GLY B 1 22 ? -8.086 -0.444 -19.75 1 94.56 22 GLY B CA 1
ATOM 3090 C C . GLY B 1 22 ? -7.738 0.48 -18.594 1 94.56 22 GLY B C 1
ATOM 3091 O O . GLY B 1 22 ? -6.594 0.506 -18.141 1 94.56 22 GLY B O 1
ATOM 3092 N N . HIS B 1 23 ? -8.633 1.425 -18.219 1 93.62 23 HIS B N 1
ATOM 3093 C CA . HIS B 1 23 ? -8.477 2.391 -17.125 1 93.62 23 HIS B CA 1
ATOM 3094 C C . HIS B 1 23 ? -9.523 2.17 -16.047 1 93.62 23 HIS B C 1
ATOM 3096 O O . HIS B 1 23 ? -10.578 1.58 -16.297 1 93.62 23 HIS B O 1
ATOM 3102 N N . ILE B 1 24 ? -9.109 2.625 -14.883 1 93.25 24 ILE B N 1
ATOM 3103 C CA . ILE B 1 24 ? -10.102 2.781 -13.828 1 93.25 24 ILE B CA 1
ATOM 3104 C C . ILE B 1 24 ? -10.812 4.121 -13.984 1 93.25 24 ILE B C 1
ATOM 3106 O O . ILE B 1 24 ? -10.195 5.18 -13.875 1 93.25 24 ILE B O 1
ATOM 3110 N N . GLN B 1 25 ? -12.07 4.105 -14.375 1 92.69 25 GLN B N 1
ATOM 3111 C CA . GLN B 1 25 ? -12.781 5.348 -14.641 1 92.69 25 GLN B CA 1
ATOM 3112 C C . GLN B 1 25 ? -14.289 5.137 -14.602 1 92.69 25 GLN B C 1
ATOM 3114 O O . GLN B 1 25 ? -14.789 4.109 -15.055 1 92.69 25 GLN B O 1
ATOM 3119 N N . ASN B 1 26 ? -14.945 5.988 -13.984 1 93.5 26 ASN B N 1
ATOM 3120 C CA . ASN B 1 26 ? -16.406 6.066 -14.016 1 93.5 26 ASN B CA 1
ATOM 3121 C C . ASN B 1 26 ? -16.891 7.484 -13.742 1 93.5 26 ASN B C 1
ATOM 3123 O O . ASN B 1 26 ? -16.938 7.914 -12.586 1 93.5 26 ASN B O 1
ATOM 3127 N N . PHE B 1 27 ? -17.281 8.188 -14.789 1 92.44 27 PHE B N 1
ATOM 3128 C CA . PHE B 1 27 ? -17.656 9.578 -14.625 1 92.44 27 PHE B CA 1
ATOM 3129 C C . PHE B 1 27 ? -18.828 9.711 -13.648 1 92.44 27 PHE B C 1
ATOM 3131 O O . PHE B 1 27 ? -18.844 10.602 -12.797 1 92.44 27 PHE B O 1
ATOM 3138 N N . ARG B 1 28 ? -19.734 8.766 -13.711 1 92.38 28 ARG B N 1
ATOM 3139 C CA . ARG B 1 28 ? -20.938 8.836 -12.875 1 92.38 28 ARG B CA 1
ATOM 3140 C C . ARG B 1 28 ? -20.594 8.586 -11.406 1 92.38 28 ARG B C 1
ATOM 3142 O O . ARG B 1 28 ? -21.25 9.117 -10.516 1 92.38 28 ARG B O 1
ATOM 3149 N N . ALA B 1 29 ? -19.516 7.898 -11.211 1 93.19 29 ALA B N 1
ATOM 3150 C CA . ALA B 1 29 ? -19.094 7.59 -9.852 1 93.19 29 ALA B CA 1
ATOM 3151 C C . ALA B 1 29 ? -17.984 8.539 -9.391 1 93.19 29 ALA B C 1
ATOM 3153 O O . ALA B 1 29 ? -17.359 8.32 -8.352 1 93.19 29 ALA B O 1
ATOM 3154 N N . HIS B 1 30 ? -17.672 9.602 -10.195 1 96 30 HIS B N 1
ATOM 3155 C CA . HIS B 1 30 ? -16.703 10.641 -9.898 1 96 30 HIS B CA 1
ATOM 3156 C C . HIS B 1 30 ? -15.297 10.07 -9.805 1 96 30 HIS B C 1
ATOM 3158 O O . HIS B 1 30 ? -14.508 10.477 -8.945 1 96 30 HIS B O 1
ATOM 3164 N N . VAL B 1 31 ? -15.086 9.023 -10.602 1 95.25 31 VAL B N 1
ATOM 3165 C CA . VAL B 1 31 ? -13.758 8.438 -10.664 1 95.25 31 VAL B CA 1
ATOM 3166 C C . VAL B 1 31 ? -13.023 8.953 -11.906 1 95.25 31 VAL B C 1
ATOM 3168 O O . VAL B 1 31 ? -13.344 8.555 -13.031 1 95.25 31 VAL B O 1
ATOM 3171 N N . GLU B 1 32 ? -12.047 9.844 -11.641 1 96.19 32 GLU B N 1
ATOM 3172 C CA . GLU B 1 32 ? -11.188 10.305 -12.727 1 96.19 32 GLU B CA 1
ATOM 3173 C C . GLU B 1 32 ? -10.336 9.172 -13.273 1 96.19 32 GLU B C 1
ATOM 3175 O O . GLU B 1 32 ? -9.844 8.336 -12.516 1 96.19 32 GLU B O 1
ATOM 3180 N N . ALA B 1 33 ? -10.18 9.172 -14.602 1 95.5 33 ALA B N 1
ATOM 3181 C CA . ALA B 1 33 ? -9.453 8.094 -15.258 1 95.5 33 ALA B CA 1
ATOM 3182 C C . ALA B 1 33 ? -8.07 7.902 -14.633 1 95.5 33 ALA B C 1
ATOM 3184 O O . ALA B 1 33 ? -7.363 8.883 -14.375 1 95.5 33 ALA B O 1
ATOM 3185 N N . TRP B 1 34 ? -7.742 6.703 -14.344 1 95.62 34 TRP B N 1
ATOM 3186 C CA . TRP B 1 34 ? -6.445 6.297 -13.805 1 95.62 34 TRP B CA 1
ATOM 3187 C C . TRP B 1 34 ? -5.996 4.969 -14.406 1 95.62 34 TRP B C 1
ATOM 3189 O O . TRP B 1 34 ? -6.828 4.129 -14.766 1 95.62 34 TRP B O 1
ATOM 3199 N N . ARG B 1 35 ? -4.754 4.863 -14.516 1 94.38 35 ARG B N 1
ATOM 3200 C CA . ARG B 1 35 ? -4.199 3.619 -15.031 1 94.38 35 ARG B CA 1
ATOM 3201 C C . ARG B 1 35 ? -4.637 2.43 -14.18 1 94.38 35 ARG B C 1
ATOM 3203 O O . ARG B 1 35 ? -4.684 2.52 -12.953 1 94.38 35 ARG B O 1
ATOM 3210 N N . HIS B 1 36 ? -4.938 1.34 -14.898 1 96 36 HIS B N 1
ATOM 3211 C CA . HIS B 1 36 ? -5.367 0.129 -14.203 1 96 36 HIS B CA 1
ATOM 3212 C C . HIS B 1 36 ? -4.262 -0.422 -13.312 1 96 36 HIS B C 1
ATOM 3214 O O . HIS B 1 36 ? -3.082 -0.355 -13.672 1 96 36 HIS B O 1
ATOM 3220 N N . TRP B 1 37 ? -4.605 -1.013 -12.141 1 95.5 37 TRP B N 1
ATOM 3221 C CA . TRP B 1 37 ? -3.629 -1.625 -11.25 1 95.5 37 TRP B CA 1
ATOM 3222 C C . TRP B 1 37 ? -2.799 -2.674 -11.984 1 95.5 37 TRP B C 1
ATOM 3224 O O . TRP B 1 37 ? -1.579 -2.74 -11.812 1 95.5 37 TRP B O 1
ATOM 3234 N N . GLU B 1 38 ? -3.578 -3.502 -12.703 1 96.31 38 GLU B N 1
ATOM 3235 C CA . GLU B 1 38 ? -2.912 -4.508 -13.523 1 96.31 38 GLU B CA 1
ATOM 3236 C C . GLU B 1 38 ? -2.445 -3.92 -14.852 1 96.31 38 GLU B C 1
ATOM 3238 O O . GLU B 1 38 ? -3.184 -3.936 -15.836 1 96.31 38 GLU B O 1
ATOM 3243 N N . ASN B 1 39 ? -1.361 -3.229 -14.898 1 96.38 39 ASN B N 1
ATOM 3244 C CA . ASN B 1 39 ? -0.704 -2.67 -16.078 1 96.38 39 ASN B CA 1
ATOM 3245 C C . ASN B 1 39 ? 0.633 -3.354 -16.344 1 96.38 39 ASN B C 1
ATOM 3247 O O . ASN B 1 39 ? 1.129 -4.113 -15.508 1 96.38 39 ASN B O 1
ATOM 3251 N N . PRO B 1 40 ? 1.249 -3.221 -17.484 1 97.56 40 PRO B N 1
ATOM 3252 C CA . PRO B 1 40 ? 2.389 -4.055 -17.859 1 97.56 40 PRO B CA 1
ATOM 3253 C C . PRO B 1 40 ? 3.662 -3.703 -17.094 1 97.56 40 PRO B C 1
ATOM 3255 O O . PRO B 1 40 ? 4.621 -4.48 -17.094 1 97.56 40 PRO B O 1
ATOM 3258 N N . GLU B 1 41 ? 3.676 -2.539 -16.422 1 97.06 41 GLU B N 1
ATOM 3259 C CA . GLU B 1 41 ? 4.945 -1.977 -15.969 1 97.06 41 GLU B CA 1
ATOM 3260 C C . GLU B 1 41 ? 5.582 -2.844 -14.883 1 97.06 41 GLU B C 1
ATOM 3262 O O . GLU B 1 41 ? 6.805 -2.99 -14.836 1 97.06 41 GLU B O 1
ATOM 3267 N N . THR B 1 42 ? 4.82 -3.465 -13.992 1 97 42 THR B N 1
ATOM 3268 C CA . THR B 1 42 ? 5.391 -4.281 -12.922 1 97 42 THR B CA 1
ATOM 3269 C C . THR B 1 42 ? 6.141 -5.477 -13.5 1 97 42 THR B C 1
ATOM 3271 O O . THR B 1 42 ? 7.23 -5.816 -13.039 1 97 42 THR B O 1
ATOM 3274 N N . LYS B 1 43 ? 5.594 -6.129 -14.547 1 97.88 43 LYS B N 1
ATOM 3275 C CA . LYS B 1 43 ? 6.203 -7.293 -15.188 1 97.88 43 LYS B CA 1
ATOM 3276 C C . LYS B 1 43 ? 7.312 -6.871 -16.156 1 97.88 43 LYS B C 1
ATOM 3278 O O . LYS B 1 43 ? 8.359 -7.523 -16.219 1 97.88 43 LYS B O 1
ATOM 3283 N N . ARG B 1 44 ? 7.051 -5.746 -16.891 1 98.1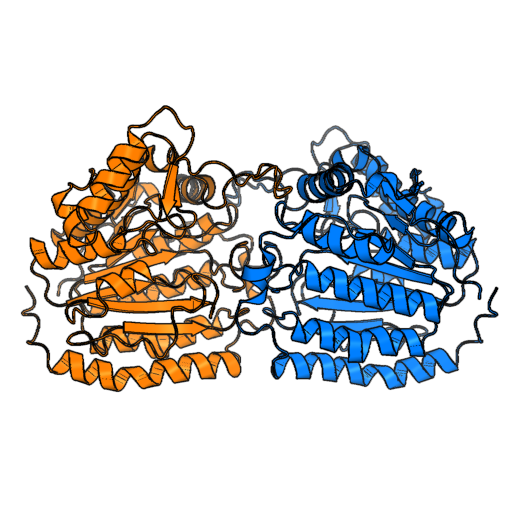2 44 ARG B N 1
ATOM 3284 C CA . ARG B 1 44 ? 8.062 -5.246 -17.812 1 98.12 44 ARG B CA 1
ATOM 3285 C C . ARG B 1 44 ? 9.336 -4.855 -17.062 1 98.12 44 ARG B C 1
ATOM 3287 O O . ARG B 1 44 ? 10.438 -5.207 -17.484 1 98.12 44 ARG B O 1
ATOM 3294 N N . ARG B 1 45 ? 9.195 -4.141 -16 1 98.19 45 ARG B N 1
ATOM 3295 C CA . ARG B 1 45 ? 10.344 -3.703 -15.211 1 98.19 45 ARG B CA 1
ATOM 3296 C C . ARG B 1 45 ? 11.07 -4.895 -14.594 1 98.19 45 ARG B C 1
ATOM 3298 O O . ARG B 1 45 ? 12.297 -4.875 -14.461 1 98.19 45 ARG B O 1
ATOM 3305 N N . PHE B 1 46 ? 10.32 -5.953 -14.18 1 98.69 46 PHE B N 1
ATOM 3306 C CA . PHE B 1 46 ? 10.945 -7.18 -13.703 1 98.69 46 PHE B CA 1
ATOM 3307 C C . PHE B 1 46 ? 11.789 -7.82 -14.797 1 98.69 46 PHE B C 1
ATOM 3309 O O . PHE B 1 46 ? 12.969 -8.125 -14.586 1 98.69 46 PHE B O 1
ATOM 3316 N N . HIS B 1 47 ? 11.219 -7.984 -15.977 1 98.75 47 HIS B N 1
ATOM 3317 C CA . HIS B 1 47 ? 11.969 -8.547 -17.094 1 98.75 47 HIS B CA 1
ATOM 3318 C C . HIS B 1 47 ? 13.219 -7.727 -17.391 1 98.75 47 HIS B C 1
ATOM 3320 O O . HIS B 1 47 ? 14.289 -8.281 -17.625 1 98.75 47 HIS B O 1
ATOM 3326 N N . ASN B 1 48 ? 13.055 -6.379 -17.391 1 98.31 48 ASN B N 1
ATOM 3327 C CA . ASN B 1 48 ? 14.18 -5.484 -17.656 1 98.31 48 ASN B CA 1
ATOM 3328 C C . ASN B 1 48 ? 15.281 -5.66 -16.609 1 98.31 48 ASN B C 1
ATOM 3330 O O . ASN B 1 48 ? 16.469 -5.609 -16.938 1 98.31 48 ASN B O 1
ATOM 3334 N N . LEU B 1 49 ? 14.875 -5.863 -15.352 1 98.56 49 LEU B N 1
ATOM 3335 C CA . LEU B 1 49 ? 15.859 -6.066 -14.297 1 98.56 49 LEU B CA 1
ATOM 3336 C C . LEU B 1 49 ? 16.594 -7.395 -14.477 1 98.56 49 LEU B C 1
ATOM 3338 O O . LEU B 1 49 ? 17.797 -7.488 -14.242 1 98.56 49 LEU B O 1
ATOM 3342 N N . VAL B 1 50 ? 15.859 -8.445 -14.859 1 98.69 50 VAL B N 1
ATOM 3343 C CA . VAL B 1 50 ? 16.469 -9.742 -15.164 1 98.69 50 VAL B CA 1
ATOM 3344 C C . VAL B 1 50 ? 17.516 -9.578 -16.266 1 98.69 50 VAL B C 1
ATOM 3346 O O . VAL B 1 50 ? 18.594 -10.156 -16.188 1 98.69 50 VAL B O 1
ATOM 3349 N N . ALA B 1 51 ? 17.172 -8.812 -17.266 1 98.06 51 ALA B N 1
ATOM 3350 C CA . ALA B 1 51 ? 18.062 -8.586 -18.391 1 98.06 51 ALA B CA 1
ATOM 3351 C C . ALA B 1 51 ? 19.312 -7.805 -17.984 1 98.06 51 ALA B C 1
ATOM 3353 O O . ALA B 1 51 ? 20.438 -8.234 -18.234 1 98.06 51 ALA B O 1
ATOM 3354 N N . VAL B 1 52 ? 19.141 -6.711 -17.25 1 97.56 52 VAL B N 1
ATOM 3355 C CA . VAL B 1 52 ? 20.25 -5.793 -16.953 1 97.56 52 VAL B CA 1
ATOM 3356 C C . VAL B 1 52 ? 21.156 -6.406 -15.898 1 97.56 52 VAL B C 1
ATOM 3358 O O . VAL B 1 52 ? 22.359 -6.125 -15.859 1 97.56 52 VAL B O 1
ATOM 3361 N N . SER B 1 53 ? 20.594 -7.305 -15.086 1 97.31 53 SER B N 1
ATOM 3362 C CA . SER B 1 53 ? 21.391 -7.941 -14.031 1 97.31 53 SER B CA 1
ATOM 3363 C C . SER B 1 53 ? 22.328 -9 -14.602 1 97.31 53 SER B C 1
ATOM 3365 O O . SER B 1 53 ? 23.234 -9.477 -13.914 1 97.31 53 SER B O 1
ATOM 3367 N N . GLY B 1 54 ? 22.094 -9.453 -15.867 1 97.5 54 GLY B N 1
ATOM 3368 C CA . GLY B 1 54 ? 22.875 -10.516 -16.484 1 97.5 54 GLY B CA 1
ATOM 3369 C C . GLY B 1 54 ? 22.281 -11.898 -16.25 1 97.5 54 GLY B C 1
ATOM 3370 O O . GLY B 1 54 ? 22.734 -12.875 -16.844 1 97.5 54 GLY B O 1
ATOM 3371 N N . LEU B 1 55 ? 21.234 -11.977 -15.461 1 98.19 55 LEU B N 1
ATOM 3372 C CA . LEU B 1 55 ? 20.625 -13.258 -15.125 1 98.19 55 LEU B CA 1
ATOM 3373 C C . LEU B 1 55 ? 20 -13.906 -16.359 1 98.19 55 LEU B C 1
ATOM 3375 O O . LEU B 1 55 ? 20 -15.125 -16.484 1 98.19 55 LEU B O 1
ATOM 3379 N N . LEU B 1 56 ? 19.5 -13.039 -17.25 1 98 56 LEU B N 1
ATOM 3380 C CA . LEU B 1 56 ? 18.797 -13.531 -18.438 1 98 56 LEU B CA 1
ATOM 3381 C C . LEU B 1 56 ? 19.672 -14.484 -19.234 1 98 56 LEU B C 1
ATOM 3383 O O . LEU B 1 56 ? 19.188 -15.484 -19.766 1 98 56 LEU B O 1
ATOM 3387 N N . GLU B 1 57 ? 20.953 -14.273 -19.25 1 97.38 57 GLU B N 1
ATOM 3388 C CA . GLU B 1 57 ? 21.891 -15.062 -20.031 1 97.38 57 GLU B CA 1
ATOM 3389 C C . GLU B 1 57 ? 22.156 -16.406 -19.375 1 97.38 57 GLU B C 1
ATOM 3391 O O . GLU B 1 57 ? 22.688 -17.328 -20 1 97.38 57 GLU B O 1
ATOM 3396 N N . GLN B 1 58 ? 21.75 -16.484 -18.125 1 97.31 58 GLN B N 1
ATOM 3397 C CA . GLN B 1 58 ? 22 -17.703 -17.375 1 97.31 58 GLN B CA 1
ATOM 3398 C C . GLN B 1 58 ? 20.766 -18.594 -17.328 1 97.31 58 GLN B C 1
ATOM 3400 O O . GLN B 1 58 ? 20.781 -19.656 -16.719 1 97.31 58 GLN B O 1
ATOM 3405 N N . LEU B 1 59 ? 19.703 -18.172 -17.953 1 98.44 59 LEU B N 1
ATOM 3406 C CA . LEU B 1 59 ? 18.438 -18.891 -17.984 1 98.44 59 LEU B CA 1
ATOM 3407 C C . LEU B 1 59 ? 18.188 -19.5 -19.359 1 98.44 59 LEU B C 1
ATOM 3409 O O . LEU B 1 59 ? 18.844 -19.125 -20.344 1 98.44 59 LEU B O 1
ATOM 3413 N N . THR B 1 60 ? 17.359 -20.453 -19.453 1 98.44 60 THR B N 1
ATOM 3414 C CA . THR B 1 60 ? 16.906 -21 -20.734 1 98.44 60 THR B CA 1
ATOM 3415 C C . THR B 1 60 ? 15.555 -20.406 -21.125 1 98.44 60 THR B C 1
ATOM 3417 O O . THR B 1 60 ? 14.562 -20.609 -20.422 1 98.44 60 THR B O 1
ATOM 3420 N N . HIS B 1 61 ? 15.523 -19.672 -22.188 1 98.19 61 HIS B N 1
ATOM 3421 C CA . HIS B 1 61 ? 14.281 -19.062 -22.641 1 98.19 61 HIS B CA 1
ATOM 3422 C C . HIS B 1 61 ? 13.289 -20.125 -23.109 1 98.19 61 HIS B C 1
ATOM 3424 O O . HIS B 1 61 ? 13.641 -21 -23.906 1 98.19 61 HIS B O 1
ATOM 3430 N N . LEU B 1 62 ? 12.117 -20.078 -22.609 1 98.56 62 LEU B N 1
ATOM 3431 C CA . LEU B 1 62 ? 11 -20.906 -23.062 1 98.56 62 LEU B CA 1
ATOM 3432 C C . LEU B 1 62 ? 9.984 -20.062 -23.828 1 98.56 62 LEU B C 1
ATOM 3434 O O . LEU B 1 62 ? 9.531 -19.031 -23.328 1 98.56 62 LEU B O 1
ATOM 3438 N N . LYS B 1 63 ? 9.578 -20.438 -25.031 1 97.94 63 LYS B N 1
ATOM 3439 C CA . LYS B 1 63 ? 8.586 -19.734 -25.859 1 97.94 63 LYS B CA 1
ATOM 3440 C C . LYS B 1 63 ? 7.184 -20.281 -25.594 1 97.94 63 LYS B C 1
ATOM 3442 O O . LYS B 1 63 ? 6.949 -21.484 -25.672 1 97.94 63 LYS B O 1
ATOM 3447 N N . PRO B 1 64 ? 6.281 -19.375 -25.344 1 98.56 64 PRO B N 1
ATOM 3448 C CA . PRO B 1 64 ? 4.91 -19.844 -25.125 1 98.56 64 PRO B CA 1
ATOM 3449 C C . PRO B 1 64 ? 4.176 -20.156 -26.422 1 98.56 64 PRO B C 1
ATOM 3451 O O . PRO B 1 64 ? 4.633 -19.766 -27.5 1 98.56 64 PRO B O 1
ATOM 3454 N N . ARG B 1 65 ? 3.225 -20.922 -26.344 1 98.56 65 ARG B N 1
ATOM 3455 C CA . ARG B 1 65 ? 2.195 -21.125 -27.359 1 98.56 65 ARG B CA 1
ATOM 3456 C C . ARG B 1 65 ? 0.802 -20.922 -26.781 1 98.56 65 ARG B C 1
ATOM 3458 O O . ARG B 1 65 ? 0.603 -21.047 -25.562 1 98.56 65 ARG B O 1
ATOM 3465 N N . PRO B 1 66 ? -0.2 -20.531 -27.641 1 98.69 66 PRO B N 1
ATOM 3466 C CA . PRO B 1 66 ? -1.552 -20.391 -27.078 1 98.69 66 PRO B CA 1
ATOM 3467 C C . PRO B 1 66 ? -2.133 -21.734 -26.625 1 98.69 66 PRO B C 1
ATOM 3469 O O . PRO B 1 66 ? -1.92 -22.75 -27.281 1 98.69 66 PRO B O 1
ATOM 3472 N N . ALA B 1 67 ? -2.754 -21.75 -25.5 1 98.88 67 ALA B N 1
ATOM 3473 C CA . ALA B 1 67 ? -3.52 -22.922 -25.109 1 98.88 67 ALA B CA 1
ATOM 3474 C C . ALA B 1 67 ? -4.66 -23.203 -26.078 1 98.88 67 ALA B C 1
ATOM 3476 O O . ALA B 1 67 ? -5.305 -22.266 -26.562 1 98.88 67 ALA B O 1
ATOM 3477 N N . THR B 1 68 ? -4.898 -24.422 -26.375 1 98.69 68 THR B N 1
ATOM 3478 C CA . THR B 1 68 ? -6.066 -24.797 -27.172 1 98.69 68 THR B CA 1
ATOM 3479 C C . THR B 1 68 ? -7.34 -24.703 -26.328 1 98.69 68 THR B C 1
ATOM 3481 O O . THR B 1 68 ? -7.277 -24.656 -25.109 1 98.69 68 THR B O 1
ATOM 3484 N N . GLU B 1 69 ? -8.5 -24.688 -27.016 1 98.44 69 GLU B N 1
ATOM 3485 C CA . GLU B 1 69 ? -9.773 -24.672 -26.297 1 98.44 69 GLU B CA 1
ATOM 3486 C C . GLU B 1 69 ? -9.93 -25.922 -25.438 1 98.44 69 GLU B C 1
ATOM 3488 O O . GLU B 1 69 ? -10.492 -25.859 -24.328 1 98.44 69 GLU B O 1
ATOM 3493 N N . ALA B 1 70 ? -9.43 -27.016 -25.922 1 98.62 70 ALA B N 1
ATOM 3494 C CA . ALA B 1 70 ? -9.516 -28.266 -25.172 1 98.62 70 ALA B CA 1
ATOM 3495 C C . ALA B 1 70 ? -8.695 -28.172 -23.891 1 98.62 70 ALA B C 1
ATOM 3497 O O . ALA B 1 70 ? -9.109 -28.688 -22.844 1 98.62 70 ALA B O 1
ATOM 3498 N N . GLU B 1 71 ? -7.547 -27.609 -24 1 98.81 71 GLU B N 1
ATOM 3499 C CA . GLU B 1 71 ? -6.695 -27.438 -22.828 1 98.81 71 GLU B CA 1
ATOM 3500 C C . GLU B 1 71 ? -7.336 -26.484 -21.812 1 98.81 71 GLU B C 1
ATOM 3502 O O . GLU B 1 71 ? -7.316 -26.75 -20.609 1 98.81 71 GLU B O 1
ATOM 3507 N N . LEU B 1 72 ? -7.895 -25.359 -22.297 1 98.94 72 LEU B N 1
ATOM 3508 C CA . LEU B 1 72 ? -8.594 -24.422 -21.422 1 98.94 72 LEU B CA 1
ATOM 3509 C C . LEU B 1 72 ? -9.805 -25.078 -20.781 1 98.94 72 LEU B C 1
ATOM 3511 O O . LEU B 1 72 ? -10.125 -24.812 -19.609 1 98.94 72 LEU B O 1
ATOM 3515 N N . ALA B 1 73 ? -10.414 -26.016 -21.516 1 98.75 73 ALA B N 1
ATOM 3516 C CA . ALA B 1 73 ? -11.672 -26.641 -21.094 1 98.75 73 ALA B CA 1
ATOM 3517 C C . ALA B 1 73 ? -11.43 -27.656 -19.984 1 98.75 73 ALA B C 1
ATOM 3519 O O . ALA B 1 73 ? -12.383 -28.156 -19.375 1 98.75 73 ALA B O 1
ATOM 3520 N N . ARG B 1 74 ? -10.164 -27.953 -19.734 1 98.31 74 ARG B N 1
ATOM 3521 C CA . ARG B 1 74 ? -9.875 -28.797 -18.578 1 98.31 74 ARG B CA 1
ATOM 3522 C C . ARG B 1 74 ? -10.25 -28.094 -17.281 1 98.31 74 ARG B C 1
ATOM 3524 O O . ARG B 1 74 ? -10.531 -28.734 -16.266 1 98.31 74 ARG B O 1
ATOM 3531 N N . ILE B 1 75 ? -10.336 -26.734 -17.297 1 98.81 75 ILE B N 1
ATOM 3532 C CA . ILE B 1 75 ? -10.609 -25.938 -16.094 1 98.81 75 ILE B CA 1
ATOM 3533 C C . ILE B 1 75 ? -11.844 -25.078 -16.312 1 98.81 75 ILE B C 1
ATOM 3535 O O . ILE B 1 75 ? -12.695 -24.953 -15.438 1 98.81 75 ILE B O 1
ATOM 3539 N N . HIS B 1 76 ? -12.023 -24.516 -17.484 1 98.88 76 HIS B N 1
ATOM 3540 C CA . HIS B 1 76 ? -13.086 -23.547 -17.766 1 98.88 76 HIS B CA 1
ATOM 3541 C C . HIS B 1 76 ? -14.203 -24.203 -18.594 1 98.88 76 HIS B C 1
ATOM 3543 O O . HIS B 1 76 ? -13.938 -25.047 -19.453 1 98.88 76 HIS B O 1
ATOM 3549 N N . CYS B 1 77 ? -15.438 -23.844 -18.312 1 98.5 77 CYS B N 1
ATOM 3550 C CA . CYS B 1 77 ? -16.516 -24.375 -19.125 1 98.5 77 CYS B CA 1
ATOM 3551 C C . CYS B 1 77 ? -16.469 -23.828 -20.531 1 98.5 77 CYS B C 1
ATOM 3553 O O . CYS B 1 77 ? -16.094 -22.672 -20.75 1 98.5 77 CYS B O 1
ATOM 3555 N N . PRO B 1 78 ? -16.828 -24.625 -21.531 1 98.44 78 PRO B N 1
ATOM 3556 C CA . PRO B 1 78 ? -16.734 -24.234 -22.938 1 98.44 78 PRO B CA 1
ATOM 3557 C C . PRO B 1 78 ? -17.516 -22.953 -23.25 1 98.44 78 PRO B C 1
ATOM 3559 O O . PRO B 1 78 ? -17.078 -22.141 -24.062 1 98.44 78 PRO B O 1
ATOM 3562 N N . ASP B 1 79 ? -18.641 -22.781 -22.594 1 98.56 79 ASP B N 1
ATOM 3563 C CA . ASP B 1 79 ? -19.438 -21.594 -22.812 1 98.56 79 ASP B CA 1
ATOM 3564 C C . ASP B 1 79 ? -18.672 -20.328 -22.406 1 98.56 79 ASP B C 1
ATOM 3566 O O . ASP B 1 79 ? -18.75 -19.312 -23.094 1 98.56 79 ASP B O 1
ATOM 3570 N N . TYR B 1 80 ? -18.016 -20.359 -21.328 1 98.75 80 TYR B N 1
ATOM 3571 C CA . TYR B 1 80 ? -17.219 -19.219 -20.891 1 98.75 80 TYR B CA 1
ATOM 3572 C C . TYR B 1 80 ? -16.109 -18.922 -21.875 1 98.75 80 TYR B C 1
ATOM 3574 O O . TYR B 1 80 ? -15.891 -17.75 -22.25 1 98.75 80 TYR B O 1
ATOM 3582 N N . ILE B 1 81 ? -15.367 -19.953 -22.328 1 98.81 81 ILE B N 1
ATOM 3583 C CA . ILE B 1 81 ? -14.289 -19.797 -23.297 1 98.81 81 ILE B CA 1
ATOM 3584 C C . ILE B 1 81 ? -14.82 -19.109 -24.547 1 98.81 81 ILE B C 1
ATOM 3586 O O . ILE B 1 81 ? -14.211 -18.156 -25.047 1 98.81 81 ILE B O 1
ATOM 3590 N N . ARG B 1 82 ? -15.945 -19.594 -25.016 1 98.38 82 ARG B N 1
ATOM 3591 C CA . ARG B 1 82 ? -16.562 -19.031 -26.219 1 98.38 82 ARG B CA 1
ATOM 3592 C C . ARG B 1 82 ? -16.922 -17.562 -26 1 98.38 82 ARG B C 1
ATOM 3594 O O . ARG B 1 82 ? -16.688 -16.734 -26.875 1 98.38 82 ARG B O 1
ATOM 3601 N N . ARG B 1 83 ? -17.516 -17.281 -24.859 1 98.5 83 ARG B N 1
ATOM 3602 C CA . ARG B 1 83 ? -17.922 -15.914 -24.562 1 98.5 83 ARG B CA 1
ATOM 3603 C C . ARG B 1 83 ? -16.719 -14.977 -24.562 1 98.5 83 ARG B C 1
ATOM 3605 O O . ARG B 1 83 ? -16.781 -13.867 -25.094 1 98.5 83 ARG B O 1
ATOM 3612 N N . VAL B 1 84 ? -15.625 -15.398 -23.938 1 98.69 84 VAL B N 1
ATOM 3613 C CA . VAL B 1 84 ? -14.422 -14.578 -23.891 1 98.69 84 VAL B CA 1
ATOM 3614 C C . VAL B 1 84 ? -13.891 -14.359 -25.297 1 98.69 84 VAL B C 1
ATOM 3616 O O . VAL B 1 84 ? -13.477 -13.25 -25.656 1 98.69 84 VAL B O 1
ATOM 3619 N N . ARG B 1 85 ? -13.875 -15.406 -26.094 1 98.31 85 ARG B N 1
ATOM 3620 C CA . ARG B 1 85 ? -13.414 -15.312 -27.469 1 98.31 85 ARG B CA 1
ATOM 3621 C C . ARG B 1 85 ? -14.273 -14.328 -28.266 1 98.31 85 ARG B C 1
ATOM 3623 O O . ARG B 1 85 ? -13.75 -13.523 -29.031 1 98.31 85 ARG B O 1
ATOM 3630 N N . GLU B 1 86 ? -15.586 -14.406 -28.062 1 98.25 86 GLU B N 1
ATOM 3631 C CA . GLU B 1 86 ? -16.516 -13.516 -28.75 1 98.25 86 GLU B CA 1
ATOM 3632 C C . GLU B 1 86 ? -16.312 -12.062 -28.328 1 98.25 86 GLU B C 1
ATOM 3634 O O . GLU B 1 86 ? -16.297 -11.164 -29.172 1 98.25 86 GLU B O 1
ATOM 3639 N N . MET B 1 87 ? -16.188 -11.859 -27.047 1 98 87 MET B N 1
ATOM 3640 C CA . MET B 1 87 ? -15.898 -10.523 -26.547 1 98 87 MET B CA 1
ATOM 3641 C C . MET B 1 87 ? -14.609 -9.977 -27.156 1 98 87 MET B C 1
ATOM 3643 O O . MET B 1 87 ? -14.555 -8.82 -27.578 1 98 87 MET B O 1
ATOM 3647 N N . SER B 1 88 ? -13.633 -10.812 -27.188 1 97.5 88 SER B N 1
ATOM 3648 C CA . SER B 1 88 ? -12.32 -10.453 -27.719 1 97.5 88 SER B CA 1
ATOM 3649 C C . SER B 1 88 ? -12.406 -10.055 -29.188 1 97.5 88 SER B C 1
ATOM 3651 O O . SER B 1 88 ? -11.68 -9.164 -29.641 1 97.5 88 SER B O 1
ATOM 3653 N N . ALA B 1 89 ? -13.273 -10.617 -29.938 1 97 89 ALA B N 1
ATOM 3654 C CA . ALA B 1 89 ? -13.422 -10.375 -31.375 1 97 89 ALA B CA 1
ATOM 3655 C C . ALA B 1 89 ? -14.273 -9.133 -31.641 1 97 89 ALA B C 1
ATOM 3657 O O . ALA B 1 89 ? -14.281 -8.602 -32.75 1 97 89 ALA B O 1
ATOM 3658 N N . ASP B 1 90 ? -15.031 -8.711 -30.625 1 97.44 90 ASP B N 1
ATOM 3659 C CA . ASP B 1 90 ? -15.93 -7.57 -30.766 1 97.44 90 ASP B CA 1
ATOM 3660 C C . ASP B 1 90 ? -15.164 -6.254 -30.656 1 97.44 90 ASP B C 1
ATOM 3662 O O . ASP B 1 90 ? -14.883 -5.77 -29.562 1 97.44 90 ASP B O 1
ATOM 3666 N N . GLU B 1 91 ? -14.93 -5.602 -31.719 1 95.5 91 GLU B N 1
ATOM 3667 C CA . GLU B 1 91 ? -14.148 -4.371 -31.781 1 95.5 91 GLU B CA 1
ATOM 3668 C C . GLU B 1 91 ? -15.039 -3.145 -31.609 1 95.5 91 GLU B C 1
ATOM 3670 O O . GLU B 1 91 ? -14.555 -2.01 -31.656 1 95.5 91 GLU B O 1
ATOM 3675 N N . SER B 1 92 ? -16.297 -3.367 -31.453 1 95.56 92 SER B N 1
ATOM 3676 C CA . SER B 1 92 ? -17.219 -2.248 -31.312 1 95.56 92 SER B CA 1
ATOM 3677 C C . SER B 1 92 ? -17.078 -1.58 -29.953 1 95.56 92 SER B C 1
ATOM 3679 O O . SER B 1 92 ? -17.562 -0.469 -29.75 1 95.56 92 SER B O 1
ATOM 3681 N N . LYS B 1 93 ? -16.422 -2.232 -29.047 1 92.81 93 LYS B N 1
ATOM 3682 C CA . LYS B 1 93 ? -16.156 -1.701 -27.719 1 92.81 93 LYS B CA 1
ATOM 3683 C C . LYS B 1 93 ? -14.648 -1.606 -27.469 1 92.81 93 LYS B C 1
ATOM 3685 O O . LYS B 1 93 ? -13.867 -2.4 -28 1 92.81 93 LYS B O 1
ATOM 3690 N N . GLY B 1 94 ? -14.25 -0.629 -26.703 1 91.75 94 GLY B N 1
ATOM 3691 C CA . GLY B 1 94 ? -12.852 -0.48 -26.344 1 91.75 94 GLY B CA 1
ATOM 3692 C C . GLY B 1 94 ? -12.375 -1.521 -25.344 1 91.75 94 GLY B C 1
ATOM 3693 O O . GLY B 1 94 ? -11.203 -1.907 -25.359 1 91.75 94 GLY B O 1
ATOM 3694 N N . HIS B 1 95 ? -13.297 -1.9 -24.453 1 95 95 HIS B N 1
ATOM 3695 C CA . HIS B 1 95 ? -12.977 -2.9 -23.438 1 95 95 HIS B CA 1
ATOM 3696 C C . HIS B 1 95 ? -14.188 -3.783 -23.141 1 95 95 HIS B C 1
ATOM 3698 O O . HIS B 1 95 ? -15.328 -3.365 -23.328 1 95 95 HIS B O 1
ATOM 3704 N N . HIS B 1 96 ? -13.836 -4.961 -22.797 1 96.38 96 HIS B N 1
ATOM 3705 C CA . HIS B 1 96 ? -14.789 -5.953 -22.328 1 96.38 96 HIS B CA 1
ATOM 3706 C C . HIS B 1 96 ? -14.453 -6.418 -20.906 1 96.38 96 HIS B C 1
ATOM 3708 O O . HIS B 1 96 ? -13.375 -6.113 -20.391 1 96.38 96 HIS B O 1
ATOM 3714 N N . THR B 1 97 ? -15.438 -7.062 -20.25 1 96.5 97 THR B N 1
ATOM 3715 C CA . THR B 1 97 ? -15.188 -7.652 -18.938 1 96.5 97 THR B CA 1
ATOM 3716 C C . THR B 1 97 ? -15.633 -9.109 -18.906 1 96.5 97 THR B C 1
ATOM 3718 O O . THR B 1 97 ? -16.781 -9.43 -19.234 1 96.5 97 THR B O 1
ATOM 3721 N N . ALA B 1 98 ? -14.727 -9.992 -18.531 1 97.44 98 ALA B N 1
ATOM 3722 C CA . ALA B 1 98 ? -15.023 -11.414 -18.422 1 97.44 98 ALA B CA 1
ATOM 3723 C C . ALA B 1 98 ? -15.633 -11.758 -17.078 1 97.44 98 ALA B C 1
ATOM 3725 O O . ALA B 1 98 ? -16.047 -12.898 -16.844 1 97.44 98 ALA B O 1
ATOM 3726 N N . GLY B 1 99 ? -15.758 -10.859 -16.219 1 96.94 99 GLY B N 1
ATOM 3727 C CA . GLY B 1 99 ? -16.25 -11.031 -14.852 1 96.94 99 GLY B CA 1
ATOM 3728 C C . GLY B 1 99 ? -15.844 -9.898 -13.93 1 96.94 99 GLY B C 1
ATOM 3729 O O . GLY B 1 99 ? -15.727 -8.75 -14.352 1 96.94 99 GLY B O 1
ATOM 3730 N N . ASP B 1 100 ? -15.648 -10.203 -12.664 1 95.44 100 ASP B N 1
ATOM 3731 C CA . ASP B 1 100 ? -15.336 -9.211 -11.641 1 95.44 100 ASP B CA 1
ATOM 3732 C C . ASP B 1 100 ? -13.953 -8.609 -11.867 1 95.44 100 ASP B C 1
ATOM 3734 O O . ASP B 1 100 ? -12.938 -9.242 -11.555 1 95.44 100 ASP B O 1
ATOM 3738 N N . VAL B 1 101 ? -13.859 -7.426 -12.398 1 94.75 101 VAL B N 1
ATOM 3739 C CA . VAL B 1 101 ? -12.695 -6.594 -12.656 1 94.75 101 VAL B CA 1
ATOM 3740 C C . VAL B 1 101 ? -11.711 -7.34 -13.555 1 94.75 101 VAL B C 1
ATOM 3742 O O . VAL B 1 101 ? -10.508 -7.105 -13.5 1 94.75 101 VAL B O 1
ATOM 3745 N N . ALA B 1 102 ? -12.188 -8.242 -14.328 1 97.62 102 ALA B N 1
ATOM 3746 C CA . ALA B 1 102 ? -11.391 -8.945 -15.336 1 97.62 102 ALA B CA 1
ATOM 3747 C C . ALA B 1 102 ? -11.602 -8.344 -16.719 1 97.62 102 ALA B C 1
ATOM 3749 O O . ALA B 1 102 ? -12.211 -8.977 -17.594 1 97.62 102 ALA B O 1
ATOM 3750 N N . THR B 1 103 ? -11.023 -7.16 -16.922 1 97.5 103 THR B N 1
ATOM 3751 C CA . THR B 1 103 ? -11.258 -6.398 -18.156 1 97.5 103 THR B CA 1
ATOM 3752 C C . THR B 1 103 ? -10.125 -6.629 -19.156 1 97.5 103 THR B C 1
ATOM 3754 O O . THR B 1 103 ? -9.008 -6.984 -18.766 1 97.5 103 THR B O 1
ATOM 3757 N N . PHE B 1 104 ? -10.461 -6.516 -20.375 1 97.44 104 PHE B N 1
ATOM 3758 C CA . PHE B 1 104 ? -9.477 -6.66 -21.438 1 97.44 104 PHE B CA 1
ATOM 3759 C C . PHE B 1 104 ? -9.953 -5.988 -22.719 1 97.44 104 PHE B C 1
ATOM 3761 O O . PHE B 1 104 ? -11.156 -5.781 -22.906 1 97.44 104 PHE B O 1
ATOM 3768 N N . ALA B 1 105 ? -9.062 -5.57 -23.562 1 97.56 105 ALA B N 1
ATOM 3769 C CA . ALA B 1 105 ? -9.344 -4.973 -24.875 1 97.56 105 ALA B CA 1
ATOM 3770 C C . ALA B 1 105 ? -9.5 -6.051 -25.938 1 97.56 105 ALA B C 1
ATOM 3772 O O . ALA B 1 105 ? -9.133 -7.207 -25.719 1 97.56 105 ALA B O 1
ATOM 3773 N N . PRO B 1 106 ? -10.125 -5.664 -27.078 1 97.06 106 PRO B N 1
ATOM 3774 C CA . PRO B 1 106 ? -10.18 -6.629 -28.188 1 97.06 106 PRO B CA 1
ATOM 3775 C C . PRO B 1 106 ? -8.828 -7.266 -28.484 1 97.06 106 PRO B C 1
ATOM 3777 O O . PRO B 1 106 ? -7.797 -6.586 -28.438 1 97.06 106 PRO B O 1
ATOM 3780 N N . GLY B 1 107 ? -8.875 -8.578 -28.703 1 96.88 107 GLY B N 1
ATOM 3781 C CA . GLY B 1 107 ? -7.645 -9.336 -28.859 1 96.88 107 GLY B CA 1
ATOM 3782 C C . GLY B 1 107 ? -7.164 -9.969 -27.562 1 96.88 107 GLY B C 1
ATOM 3783 O O . GLY B 1 107 ? -6.207 -10.75 -27.562 1 96.88 107 GLY B O 1
ATOM 3784 N N . GLY B 1 108 ? -7.883 -9.688 -26.484 1 97.5 108 GLY B N 1
ATOM 3785 C CA . GLY B 1 108 ? -7.461 -10.133 -25.172 1 97.5 108 GLY B CA 1
ATOM 3786 C C . GLY B 1 108 ? -7.484 -11.641 -25.016 1 97.5 108 GLY B C 1
ATOM 3787 O O . GLY B 1 108 ? -6.695 -12.211 -24.25 1 97.5 108 GLY B O 1
ATOM 3788 N N . TYR B 1 109 ? -8.352 -12.305 -25.766 1 98.25 109 TYR B N 1
ATOM 3789 C CA . TYR B 1 109 ? -8.398 -13.766 -25.719 1 98.25 109 TYR B CA 1
ATOM 3790 C C . TYR B 1 109 ? -7.07 -14.367 -26.156 1 98.25 109 TYR B C 1
ATOM 3792 O O . TYR B 1 109 ? -6.578 -15.312 -25.547 1 98.25 109 TYR B O 1
ATOM 3800 N N . ASP B 1 110 ? -6.516 -13.836 -27.188 1 98.31 110 ASP B N 1
ATOM 3801 C CA . ASP B 1 110 ? -5.281 -14.375 -27.75 1 98.31 110 ASP B CA 1
ATOM 3802 C C . ASP B 1 110 ? -4.133 -14.281 -26.75 1 98.31 110 ASP B C 1
ATOM 3804 O O . ASP B 1 110 ? -3.35 -15.219 -26.609 1 98.31 110 ASP B O 1
ATOM 3808 N N . ILE B 1 111 ? -4.031 -13.195 -26.062 1 98.56 111 ILE B N 1
ATOM 3809 C CA . ILE B 1 111 ? -2.957 -12.992 -25.094 1 98.56 111 ILE B CA 1
ATOM 3810 C C . ILE B 1 111 ? -3.201 -13.859 -23.859 1 98.56 111 ILE B C 1
ATOM 3812 O O . ILE B 1 111 ? -2.266 -14.453 -23.312 1 98.56 111 ILE B O 1
ATOM 3816 N N . ALA B 1 112 ? -4.496 -13.938 -23.422 1 98.81 112 ALA B N 1
ATOM 3817 C CA . ALA B 1 112 ? -4.84 -14.766 -22.266 1 98.81 112 ALA B CA 1
ATOM 3818 C C . ALA B 1 112 ? -4.566 -16.234 -22.562 1 98.81 112 ALA B C 1
ATOM 3820 O O . ALA B 1 112 ? -4.078 -16.969 -21.688 1 98.81 112 ALA B O 1
ATOM 3821 N N . ALA B 1 113 ? -4.906 -16.688 -23.781 1 98.88 113 ALA B N 1
ATOM 3822 C CA . ALA B 1 113 ? -4.621 -18.062 -24.188 1 98.88 113 ALA B CA 1
ATOM 3823 C C . ALA B 1 113 ? -3.119 -18.312 -24.25 1 98.88 113 ALA B C 1
ATOM 3825 O O . ALA B 1 113 ? -2.654 -19.406 -23.938 1 98.88 113 ALA B O 1
ATOM 3826 N N . LEU B 1 114 ? -2.412 -17.312 -24.688 1 98.88 114 LEU B N 1
ATOM 3827 C CA . LEU B 1 114 ? -0.956 -17.406 -24.734 1 98.88 114 LEU B CA 1
ATOM 3828 C C . LEU B 1 114 ? -0.384 -17.578 -23.328 1 98.88 114 LEU B C 1
ATOM 3830 O O . LEU B 1 114 ? 0.579 -18.312 -23.125 1 98.88 114 LEU B O 1
ATOM 3834 N N . ALA B 1 115 ? -0.956 -16.875 -22.359 1 98.88 115 ALA B N 1
ATOM 3835 C CA . ALA B 1 115 ? -0.523 -16.984 -20.969 1 98.88 115 ALA B CA 1
ATOM 3836 C C . ALA B 1 115 ? -0.787 -18.391 -20.422 1 98.88 115 ALA B C 1
ATOM 3838 O O . ALA B 1 115 ? 0.102 -19.016 -19.844 1 98.88 115 ALA B O 1
ATOM 3839 N N . ALA B 1 116 ? -1.978 -18.875 -20.656 1 98.88 116 ALA B N 1
ATOM 3840 C CA . ALA B 1 116 ? -2.324 -20.219 -20.219 1 98.88 116 ALA B CA 1
ATOM 3841 C C . ALA B 1 116 ? -1.451 -21.266 -20.906 1 98.88 116 ALA B C 1
ATOM 3843 O O . ALA B 1 116 ? -0.971 -22.203 -20.281 1 98.88 116 ALA B O 1
ATOM 3844 N N . GLY B 1 117 ? -1.281 -21.094 -22.203 1 98.88 117 GLY B N 1
ATOM 3845 C CA . GLY B 1 117 ? -0.416 -22 -22.953 1 98.88 117 GLY B CA 1
ATOM 3846 C C . GLY B 1 117 ? 1.036 -21.922 -22.516 1 98.88 117 GLY B C 1
ATOM 3847 O O . GLY B 1 117 ? 1.759 -22.922 -22.578 1 98.88 117 GLY B O 1
ATOM 3848 N N . GLY B 1 118 ? 1.466 -20.656 -22.109 1 98.88 118 GLY B N 1
ATOM 3849 C CA . GLY B 1 118 ? 2.797 -20.516 -21.547 1 98.88 118 GLY B CA 1
ATOM 3850 C C . GLY B 1 118 ? 2.994 -21.344 -20.281 1 98.88 118 GLY B C 1
ATOM 3851 O O . GLY B 1 118 ? 4.047 -21.938 -20.094 1 98.88 118 GLY B O 1
ATOM 3852 N N . ALA B 1 119 ? 1.999 -21.359 -19.438 1 98.88 119 ALA B N 1
ATOM 3853 C CA . ALA B 1 119 ? 2.043 -22.188 -18.234 1 98.88 119 ALA B CA 1
ATOM 3854 C C . ALA B 1 119 ? 2.188 -23.672 -18.578 1 98.88 119 ALA B C 1
ATOM 3856 O O . ALA B 1 119 ? 2.959 -24.391 -17.938 1 98.88 119 ALA B O 1
ATOM 3857 N N . ILE B 1 120 ? 1.46 -24.141 -19.578 1 98.94 120 ILE B N 1
ATOM 3858 C CA . ILE B 1 120 ? 1.533 -25.516 -20.047 1 98.94 120 ILE B CA 1
ATOM 3859 C C . ILE B 1 120 ? 2.939 -25.812 -20.562 1 98.94 120 ILE B C 1
ATOM 3861 O O . ILE B 1 120 ? 3.533 -26.844 -20.219 1 98.94 120 ILE B O 1
ATOM 3865 N N . GLU B 1 121 ? 3.455 -24.859 -21.375 1 98.88 121 GLU B N 1
ATOM 3866 C CA . GLU B 1 121 ? 4.789 -25.031 -21.938 1 98.88 121 GLU B CA 1
ATOM 3867 C C . GLU B 1 121 ? 5.844 -25.156 -20.844 1 98.88 121 GLU B C 1
ATOM 3869 O O . GLU B 1 121 ? 6.797 -25.922 -20.969 1 98.88 121 GLU B O 1
ATOM 3874 N N . ALA B 1 122 ? 5.75 -24.359 -19.812 1 98.88 122 ALA B N 1
ATOM 3875 C CA . ALA B 1 122 ? 6.695 -24.422 -18.703 1 98.88 122 ALA B CA 1
ATOM 3876 C C . ALA B 1 122 ? 6.648 -25.781 -18.016 1 98.88 122 ALA B C 1
ATOM 3878 O O . ALA B 1 122 ? 7.691 -26.359 -17.719 1 98.88 122 ALA B O 1
ATOM 3879 N N . VAL B 1 123 ? 5.449 -26.297 -17.797 1 98.88 123 VAL B N 1
ATOM 3880 C CA . VAL B 1 123 ? 5.285 -27.609 -17.188 1 98.88 123 VAL B CA 1
ATOM 3881 C C . VAL B 1 123 ? 5.879 -28.672 -18.109 1 98.88 123 VAL B C 1
ATOM 3883 O O . VAL B 1 123 ? 6.629 -29.547 -17.656 1 98.88 123 VAL B O 1
ATOM 3886 N N . ASP B 1 124 ? 5.566 -28.641 -19.406 1 98.81 124 ASP B N 1
ATOM 3887 C CA . ASP B 1 124 ? 6.094 -29.609 -20.359 1 98.81 124 ASP B CA 1
ATOM 3888 C C . ASP B 1 124 ? 7.617 -29.625 -20.344 1 98.81 124 ASP B C 1
ATOM 3890 O O . ASP B 1 124 ? 8.242 -30.688 -20.391 1 98.81 124 ASP B O 1
ATOM 3894 N N . ALA B 1 125 ? 8.172 -28.422 -20.312 1 98.56 125 ALA B N 1
ATOM 3895 C CA . ALA B 1 125 ? 9.633 -28.297 -20.344 1 98.56 125 ALA B CA 1
ATOM 3896 C C . ALA B 1 125 ? 10.266 -28.938 -19.125 1 98.56 125 ALA B C 1
ATOM 3898 O O . ALA B 1 125 ? 11.281 -29.625 -19.234 1 98.56 125 ALA B O 1
ATOM 3899 N N . VAL B 1 126 ? 9.688 -28.719 -17.984 1 98.62 126 VAL B N 1
ATOM 3900 C CA . VAL B 1 126 ? 10.203 -29.281 -16.734 1 98.62 126 VAL B CA 1
ATOM 3901 C C . VAL B 1 126 ? 10 -30.781 -16.703 1 98.62 126 VAL B C 1
ATOM 3903 O O . VAL B 1 126 ? 10.922 -31.531 -16.359 1 98.62 126 VAL B O 1
ATOM 3906 N N . MET B 1 127 ? 8.836 -31.266 -17.141 1 98.06 127 MET B N 1
ATOM 3907 C CA . MET B 1 127 ? 8.508 -32.688 -17.109 1 98.06 127 MET B CA 1
ATOM 3908 C C . MET B 1 127 ? 9.367 -33.469 -18.109 1 98.06 127 MET B C 1
ATOM 3910 O O . MET B 1 127 ? 9.719 -34.625 -17.859 1 98.06 127 MET B O 1
ATOM 3914 N N . ALA B 1 128 ? 9.734 -32.844 -19.172 1 96.94 128 ALA B N 1
ATOM 3915 C CA . ALA B 1 128 ? 10.547 -33.469 -20.203 1 96.94 128 ALA B CA 1
ATOM 3916 C C . ALA B 1 128 ? 12.031 -33.406 -19.859 1 96.94 128 ALA B C 1
ATOM 3918 O O . ALA B 1 128 ? 12.859 -34 -20.531 1 96.94 128 ALA B O 1
ATOM 3919 N N . GLY B 1 129 ? 12.352 -32.625 -18.812 1 96.44 129 GLY B N 1
ATOM 3920 C CA . GLY B 1 129 ? 13.742 -32.5 -18.391 1 96.44 129 GLY B CA 1
ATOM 3921 C C . GLY B 1 129 ? 14.531 -31.516 -19.234 1 96.44 129 GLY B C 1
ATOM 3922 O O . GLY B 1 129 ? 15.766 -31.5 -19.203 1 96.44 129 GLY B O 1
ATOM 3923 N N . ARG B 1 130 ? 13.82 -30.703 -20.031 1 97 130 ARG B N 1
ATOM 3924 C CA . ARG B 1 130 ? 14.5 -29.688 -20.828 1 97 130 ARG B CA 1
ATOM 3925 C C . ARG B 1 130 ? 15.094 -28.594 -19.938 1 97 130 ARG B C 1
ATOM 3927 O O . ARG B 1 130 ? 16.094 -27.984 -20.297 1 97 130 ARG B O 1
ATOM 3934 N N . VAL B 1 131 ? 14.461 -28.359 -18.828 1 97.94 131 VAL B N 1
ATOM 3935 C CA . VAL B 1 131 ? 14.922 -27.406 -17.812 1 97.94 131 VAL B CA 1
ATOM 3936 C C . VAL B 1 131 ? 14.711 -28.016 -16.422 1 97.94 131 VAL B C 1
ATOM 3938 O O . VAL B 1 131 ? 13.898 -28.922 -16.25 1 97.94 131 VAL B O 1
ATOM 3941 N N . ARG B 1 132 ? 15.484 -27.531 -15.5 1 96.31 132 ARG B N 1
ATOM 3942 C CA . ARG B 1 132 ? 15.406 -28.047 -14.133 1 96.31 132 ARG B CA 1
ATOM 3943 C C . ARG B 1 132 ? 14.109 -27.609 -13.461 1 96.31 132 ARG B C 1
ATOM 3945 O O . ARG B 1 132 ? 13.484 -28.406 -12.75 1 96.31 132 ARG B O 1
ATOM 3952 N N . ASN B 1 133 ? 13.789 -26.438 -13.523 1 98.62 133 ASN B N 1
ATOM 3953 C CA . ASN B 1 133 ? 12.594 -25.734 -13.086 1 98.62 133 ASN B CA 1
ATOM 3954 C C . ASN B 1 133 ? 12.297 -24.531 -13.992 1 98.62 133 ASN B C 1
ATOM 3956 O O . ASN B 1 133 ? 13 -24.297 -14.977 1 98.62 133 ASN B O 1
ATOM 3960 N N . ALA B 1 134 ? 11.148 -23.859 -13.711 1 98.88 134 ALA B N 1
ATOM 3961 C CA . ALA B 1 134 ? 10.828 -22.797 -14.648 1 98.88 134 ALA B CA 1
ATOM 3962 C C . ALA B 1 134 ? 10.047 -21.672 -13.961 1 98.88 134 ALA B C 1
ATOM 3964 O O . ALA B 1 134 ? 9.219 -21.938 -13.086 1 98.88 134 ALA B O 1
ATOM 3965 N N . TYR B 1 135 ? 10.383 -20.469 -14.312 1 98.94 135 TYR B N 1
ATOM 3966 C CA . TYR B 1 135 ? 9.586 -19.297 -13.992 1 98.94 135 TYR B CA 1
ATOM 3967 C C . TYR B 1 135 ? 8.859 -18.766 -15.227 1 98.94 135 TYR B C 1
ATOM 3969 O O . TYR B 1 135 ? 9.5 -18.375 -16.203 1 98.94 135 TYR B O 1
ATOM 3977 N N . ALA B 1 136 ? 7.562 -18.75 -15.172 1 98.94 136 ALA B N 1
ATOM 3978 C CA . ALA B 1 136 ? 6.758 -18.234 -16.266 1 98.94 136 ALA B CA 1
ATOM 3979 C C . ALA B 1 136 ? 6.254 -16.828 -15.953 1 98.94 136 ALA B C 1
ATOM 3981 O O . ALA B 1 136 ? 5.348 -16.656 -15.141 1 98.94 136 ALA B O 1
ATOM 3982 N N . LEU B 1 137 ? 6.809 -15.805 -16.594 1 98.81 137 LEU B N 1
ATOM 3983 C CA . LEU B 1 137 ? 6.344 -14.422 -16.516 1 98.81 137 LEU B CA 1
ATOM 3984 C C . LEU B 1 137 ? 5.152 -14.188 -17.438 1 98.81 137 LEU B C 1
ATOM 3986 O O . LEU B 1 137 ? 5.301 -13.625 -18.516 1 98.81 137 LEU B O 1
ATOM 3990 N N . VAL B 1 138 ? 4.016 -14.578 -16.938 1 98.56 138 VAL B N 1
ATOM 3991 C CA . VAL B 1 138 ? 2.824 -14.516 -17.781 1 98.56 138 VAL B CA 1
ATOM 3992 C C . VAL B 1 138 ? 1.961 -13.328 -17.375 1 98.56 138 VAL B C 1
ATOM 3994 O O . VAL B 1 138 ? 2.066 -12.828 -16.25 1 98.56 138 VAL B O 1
ATOM 3997 N N . ARG B 1 139 ? 1.169 -12.914 -18.219 1 98.19 139 ARG B N 1
ATOM 3998 C CA . ARG B 1 139 ? 0.169 -11.859 -18.094 1 98.19 139 ARG B CA 1
ATOM 3999 C C . ARG B 1 139 ? -0.943 -12.039 -19.125 1 98.19 139 ARG B C 1
ATOM 4001 O O . ARG B 1 139 ? -0.671 -12.227 -20.312 1 98.19 139 ARG B O 1
ATOM 4008 N N . PRO B 1 140 ? -2.227 -11.891 -18.75 1 98.12 140 PRO B N 1
ATOM 4009 C CA . PRO B 1 140 ? -2.736 -11.562 -17.422 1 98.12 140 PRO B CA 1
ATOM 4010 C C . PRO B 1 140 ? -2.521 -12.688 -16.406 1 98.12 140 PRO B C 1
ATOM 4012 O O . PRO B 1 140 ? -2.219 -13.82 -16.797 1 98.12 140 PRO B O 1
ATOM 4015 N N . PRO B 1 141 ? -2.574 -12.328 -15.086 1 98.38 141 PRO B N 1
ATOM 4016 C CA . PRO B 1 141 ? -2.555 -13.375 -14.062 1 98.38 141 PRO B CA 1
ATOM 4017 C C . PRO B 1 141 ? -3.76 -14.312 -14.156 1 98.38 141 PRO B C 1
ATOM 4019 O O . PRO B 1 141 ? -4.648 -14.102 -14.984 1 98.38 141 PRO B O 1
ATOM 4022 N N . GLY B 1 142 ? -3.752 -15.383 -13.266 1 98.75 142 GLY B N 1
ATOM 4023 C CA . GLY B 1 142 ? -4.773 -16.375 -13.578 1 98.75 142 GLY B CA 1
ATOM 4024 C C . GLY B 1 142 ? -5.465 -16.922 -12.352 1 98.75 142 GLY B C 1
ATOM 4025 O O . GLY B 1 142 ? -6.598 -17.406 -12.43 1 98.75 142 GLY B O 1
ATOM 4026 N N . HIS B 1 143 ? -4.941 -16.812 -11.094 1 98.69 143 HIS B N 1
ATOM 4027 C CA . HIS B 1 143 ? -5.289 -17.703 -9.992 1 98.69 143 HIS B CA 1
ATOM 4028 C C . HIS B 1 143 ? -6.652 -17.359 -9.414 1 98.69 143 HIS B C 1
ATOM 4030 O O . HIS B 1 143 ? -7.191 -18.109 -8.594 1 98.69 143 HIS B O 1
ATOM 4036 N N . HIS B 1 144 ? -7.285 -16.297 -9.938 1 98.81 144 HIS B N 1
ATOM 4037 C CA . HIS B 1 144 ? -8.617 -15.938 -9.469 1 98.81 144 HIS B CA 1
ATOM 4038 C C . HIS B 1 144 ? -9.695 -16.438 -10.422 1 98.81 144 HIS B C 1
ATOM 4040 O O . HIS B 1 144 ? -10.875 -16.469 -10.07 1 98.81 144 HIS B O 1
ATOM 4046 N N . ALA B 1 145 ? -9.375 -16.719 -11.695 1 98.88 145 ALA B N 1
ATOM 4047 C CA . ALA B 1 145 ? -10.375 -17.062 -12.703 1 98.88 145 ALA B CA 1
ATOM 4048 C C . ALA B 1 145 ? -11.148 -18.312 -12.297 1 98.88 145 ALA B C 1
ATOM 4050 O O . ALA B 1 145 ? -10.547 -19.328 -11.945 1 98.88 145 ALA B O 1
ATOM 4051 N N . GLU B 1 146 ? -12.422 -18.219 -12.312 1 98.69 146 GLU B N 1
ATOM 4052 C CA . GLU B 1 146 ? -13.336 -19.312 -11.977 1 98.69 146 GLU B CA 1
ATOM 4053 C C . GLU B 1 146 ? -13.703 -20.125 -13.219 1 98.69 146 GLU B C 1
ATOM 4055 O O . GLU B 1 146 ? -13.344 -19.75 -14.336 1 98.69 146 GLU B O 1
ATOM 4060 N N . ARG B 1 147 ? -14.391 -21.203 -12.984 1 98.69 147 ARG B N 1
ATOM 4061 C CA . ARG B 1 147 ? -14.773 -22.094 -14.062 1 98.69 147 ARG B CA 1
ATOM 4062 C C . ARG B 1 147 ? -15.555 -21.359 -15.141 1 98.69 147 ARG B C 1
ATOM 4064 O O . ARG B 1 147 ? -15.359 -21.594 -16.344 1 98.69 147 ARG B O 1
ATOM 4071 N N . ALA B 1 148 ? -16.422 -20.391 -14.711 1 98.69 148 ALA B N 1
ATOM 4072 C CA . ALA B 1 148 ? -17.344 -19.797 -15.672 1 98.69 148 ALA B CA 1
ATOM 4073 C C . ALA B 1 148 ? -17.219 -18.281 -15.688 1 98.69 148 ALA B C 1
ATOM 4075 O O . ALA B 1 148 ? -18.094 -17.578 -16.219 1 98.69 148 ALA B O 1
ATOM 4076 N N . GLU B 1 149 ? -16.219 -17.75 -15.102 1 98.25 149 GLU B N 1
ATOM 4077 C CA . GLU B 1 149 ? -16.094 -16.297 -15.047 1 98.25 149 GLU B CA 1
ATOM 4078 C C . GLU B 1 149 ? -14.656 -15.875 -14.734 1 98.25 149 GLU B C 1
ATOM 4080 O O . GLU B 1 149 ? -13.961 -16.562 -13.977 1 98.25 149 GLU B O 1
ATOM 4085 N N . GLY B 1 150 ? -14.25 -14.766 -15.383 1 98.38 150 GLY B N 1
ATOM 4086 C CA . GLY B 1 150 ? -13.031 -14.102 -14.945 1 98.38 150 GLY B CA 1
ATOM 4087 C C . GLY B 1 150 ? -13.195 -13.359 -13.633 1 98.38 150 GLY B C 1
ATOM 4088 O O . GLY B 1 150 ? -14.312 -13.008 -13.25 1 98.38 150 GLY B O 1
ATOM 4089 N N . MET B 1 151 ? -12.102 -13.148 -13 1 98.19 151 MET B N 1
ATOM 4090 C CA . MET B 1 151 ? -12.148 -12.492 -11.695 1 98.19 151 MET B CA 1
ATOM 4091 C C . MET B 1 151 ? -10.781 -11.938 -11.312 1 98.19 151 MET B C 1
ATOM 4093 O O . MET B 1 151 ? -9.758 -12.562 -11.57 1 98.19 151 MET B O 1
ATOM 4097 N N . GLY B 1 152 ? -10.742 -10.82 -10.617 1 97.44 152 GLY B N 1
ATOM 4098 C CA . GLY B 1 152 ? -9.492 -10.297 -10.102 1 97.44 152 GLY B CA 1
ATOM 4099 C C . GLY B 1 152 ? -8.406 -10.195 -11.156 1 97.44 152 GLY B C 1
ATOM 4100 O O . GLY B 1 152 ? -7.301 -10.711 -10.969 1 97.44 152 GLY B O 1
ATOM 4101 N N . PHE B 1 153 ? -8.711 -9.641 -12.297 1 98.12 153 PHE B N 1
ATOM 4102 C CA . PHE B 1 153 ? -7.789 -9.375 -13.398 1 98.12 153 PHE B CA 1
ATOM 4103 C C . PHE B 1 153 ? -7.48 -10.656 -14.172 1 98.12 153 PHE B C 1
ATOM 4105 O O . PHE B 1 153 ? -6.73 -10.633 -15.148 1 98.12 153 PHE B O 1
ATOM 4112 N N . CYS B 1 154 ? -8.008 -11.789 -13.703 1 98.69 154 CYS B N 1
ATOM 4113 C CA . CYS B 1 154 ? -7.723 -13.102 -14.273 1 98.69 154 CYS B CA 1
ATOM 4114 C C . CYS B 1 154 ? -8.805 -13.523 -15.266 1 98.69 154 CYS B C 1
ATOM 4116 O O . CYS B 1 154 ? -9.984 -13.555 -14.914 1 98.69 154 CYS B O 1
ATOM 4118 N N . ILE B 1 155 ? -8.375 -13.812 -16.438 1 98.81 155 ILE B N 1
ATOM 4119 C CA . ILE B 1 155 ? -9.305 -14.242 -17.484 1 98.81 155 ILE B CA 1
ATOM 4120 C C . ILE B 1 155 ? -9.359 -15.766 -17.531 1 98.81 155 ILE B C 1
ATOM 4122 O O . ILE B 1 155 ? -10.438 -16.359 -17.391 1 98.81 155 ILE B O 1
ATOM 4126 N N . PHE B 1 156 ? -8.227 -16.391 -17.75 1 98.94 156 PHE B N 1
ATOM 4127 C CA . PHE B 1 156 ? -8.078 -17.844 -17.609 1 98.94 156 PHE B CA 1
ATOM 4128 C C . PHE B 1 156 ? -7.172 -18.188 -16.438 1 98.94 156 PHE B C 1
ATOM 4130 O O . PHE B 1 156 ? -6.316 -17.391 -16.047 1 98.94 156 PHE B O 1
ATOM 4137 N N . ASN B 1 157 ? -7.426 -19.312 -15.828 1 98.94 157 ASN B N 1
ATOM 4138 C CA . ASN B 1 157 ? -6.637 -19.734 -14.68 1 98.94 157 ASN B CA 1
ATOM 4139 C C . ASN B 1 157 ? -5.375 -20.484 -15.117 1 98.94 157 ASN B C 1
ATOM 4141 O O . ASN B 1 157 ? -5.375 -21.703 -15.227 1 98.94 157 ASN B O 1
ATOM 4145 N N . ASN B 1 158 ? -4.277 -19.75 -15.242 1 98.88 158 ASN B N 1
ATOM 4146 C CA . ASN B 1 158 ? -3.027 -20.266 -15.781 1 98.88 158 ASN B CA 1
ATOM 4147 C C . ASN B 1 158 ? -2.506 -21.438 -14.961 1 98.88 158 ASN B C 1
ATOM 4149 O O . ASN B 1 158 ? -2.152 -22.484 -15.516 1 98.88 158 ASN B O 1
ATOM 4153 N N . VAL B 1 159 ? -2.453 -21.312 -13.625 1 98.88 159 VAL B N 1
ATOM 4154 C CA . VAL B 1 159 ? -1.863 -22.328 -12.758 1 98.88 159 VAL B CA 1
ATOM 4155 C C . VAL B 1 159 ? -2.744 -23.578 -12.75 1 98.88 159 VAL B C 1
ATOM 4157 O O . VAL B 1 159 ? -2.238 -24.703 -12.805 1 98.88 159 VAL B O 1
ATOM 4160 N N . ALA B 1 160 ? -4.047 -23.375 -12.734 1 98.94 160 ALA B N 1
ATOM 4161 C CA . ALA B 1 160 ? -4.957 -24.516 -12.742 1 98.94 160 ALA B CA 1
ATOM 4162 C C . ALA B 1 160 ? -4.883 -25.266 -14.07 1 98.94 160 ALA B C 1
ATOM 4164 O O . ALA B 1 160 ? -4.934 -26.5 -14.102 1 98.94 160 ALA B O 1
ATOM 4165 N N . VAL B 1 161 ? -4.816 -24.531 -15.156 1 98.94 161 VAL B N 1
ATOM 4166 C CA . VAL B 1 161 ? -4.691 -25.141 -16.469 1 98.94 161 VAL B CA 1
ATOM 4167 C C . VAL B 1 161 ? -3.402 -25.969 -16.547 1 98.94 161 VAL B C 1
ATOM 4169 O O . VAL B 1 161 ? -3.395 -27.078 -17.062 1 98.94 161 VAL B O 1
ATOM 4172 N N . ALA B 1 162 ? -2.34 -25.422 -16.016 1 98.88 162 ALA B N 1
ATOM 4173 C CA . ALA B 1 162 ? -1.063 -26.125 -15.969 1 98.88 162 ALA B CA 1
ATOM 4174 C C . ALA B 1 162 ? -1.165 -27.391 -15.117 1 98.88 162 ALA B C 1
ATOM 4176 O O . ALA B 1 162 ? -0.647 -28.438 -15.492 1 98.88 162 ALA B O 1
ATOM 4177 N N . ALA B 1 163 ? -1.787 -27.266 -13.93 1 98.94 163 ALA B N 1
ATOM 4178 C CA . ALA B 1 163 ? -1.962 -28.422 -13.047 1 98.94 163 ALA B CA 1
ATOM 4179 C C . ALA B 1 163 ? -2.781 -29.516 -13.727 1 98.94 163 ALA B C 1
ATOM 4181 O O . ALA B 1 163 ? -2.422 -30.688 -13.672 1 98.94 163 ALA B O 1
ATOM 4182 N N . ALA B 1 164 ? -3.859 -29.141 -14.383 1 98.88 164 ALA B N 1
ATOM 4183 C CA . ALA B 1 164 ? -4.707 -30.094 -15.086 1 98.88 164 ALA B CA 1
ATOM 4184 C C . ALA B 1 164 ? -3.941 -30.781 -16.219 1 98.88 164 ALA B C 1
ATOM 4186 O O . ALA B 1 164 ? -4.121 -31.984 -16.453 1 98.88 164 ALA B O 1
ATOM 4187 N N . HIS B 1 165 ? -3.164 -30 -16.906 1 98.81 165 HIS B N 1
ATOM 4188 C CA . HIS B 1 165 ? -2.33 -30.562 -17.969 1 98.81 165 HIS B CA 1
ATOM 4189 C C . HIS B 1 165 ? -1.364 -31.594 -17.422 1 98.81 165 HIS B C 1
ATOM 4191 O O . HIS B 1 165 ? -1.169 -32.656 -18.031 1 98.81 165 HIS B O 1
ATOM 4197 N N . ALA B 1 166 ? -0.75 -31.312 -16.281 1 98.75 166 ALA B N 1
ATOM 4198 C CA . ALA B 1 166 ? 0.168 -32.25 -15.648 1 98.75 166 ALA B CA 1
ATOM 4199 C C . ALA B 1 166 ? -0.54 -33.562 -15.289 1 98.75 166 ALA B C 1
ATOM 4201 O O . ALA B 1 166 ? 0.03 -34.625 -15.445 1 98.75 166 ALA B O 1
ATOM 4202 N N . LEU B 1 167 ? -1.762 -33.438 -14.812 1 98.31 167 LEU B N 1
ATOM 4203 C CA . LEU B 1 167 ? -2.543 -34.625 -14.43 1 98.31 167 LEU B CA 1
ATOM 4204 C C . LEU B 1 167 ? -2.949 -35.438 -15.664 1 98.31 167 LEU B C 1
ATOM 4206 O O . LEU B 1 167 ? -2.766 -36.656 -15.695 1 98.31 167 LEU B O 1
ATOM 4210 N N . GLU B 1 168 ? -3.398 -34.781 -16.688 1 97.88 168 GLU B N 1
ATOM 4211 C CA . GLU B 1 168 ? -4.07 -35.469 -17.797 1 97.88 168 GLU B CA 1
ATOM 4212 C C . GLU B 1 168 ? -3.066 -35.938 -18.844 1 97.88 168 GLU B C 1
ATOM 4214 O O . GLU B 1 168 ? -3.219 -37 -19.422 1 97.88 168 GLU B O 1
ATOM 4219 N N . VAL B 1 169 ? -2.168 -35.156 -19.125 1 98.19 169 VAL B N 1
ATOM 4220 C CA . VAL B 1 169 ? -1.256 -35.438 -20.219 1 98.19 169 VAL B CA 1
ATOM 4221 C C . VAL B 1 169 ? -0.018 -36.156 -19.703 1 98.19 169 VAL B C 1
ATOM 4223 O O . VAL B 1 169 ? 0.446 -37.125 -20.297 1 98.19 169 VAL B O 1
ATOM 4226 N N . HIS B 1 170 ? 0.509 -35.719 -18.578 1 98.12 170 HIS B N 1
ATOM 4227 C CA . HIS B 1 170 ? 1.721 -36.344 -18.047 1 98.12 170 HIS B CA 1
ATOM 4228 C C . HIS B 1 170 ? 1.387 -37.469 -17.078 1 98.12 170 HIS B C 1
ATOM 4230 O O . HIS B 1 170 ? 2.281 -38.188 -16.625 1 98.12 170 HIS B O 1
ATOM 4236 N N . GLY B 1 171 ? 0.143 -37.594 -16.703 1 97.62 171 GLY B N 1
ATOM 4237 C CA . GLY B 1 171 ? -0.313 -38.75 -15.914 1 97.62 171 GLY B CA 1
ATOM 4238 C C . GLY B 1 171 ? 0.124 -38.656 -14.461 1 97.62 171 GLY B C 1
ATOM 4239 O O . GLY B 1 171 ? 0.295 -39.688 -13.812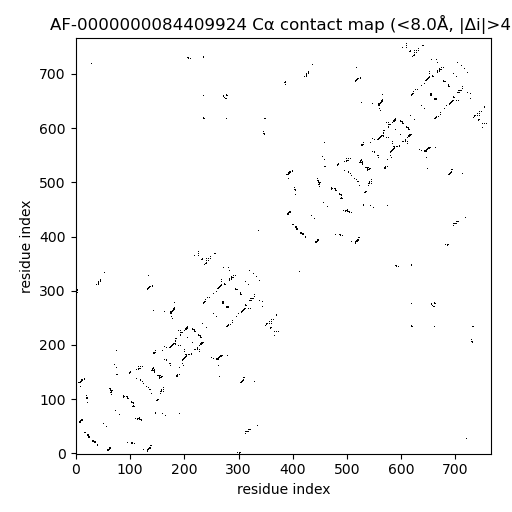 1 97.62 171 GLY B O 1
ATOM 4240 N N . LEU B 1 172 ? 0.367 -37.438 -13.969 1 97.69 172 LEU B N 1
ATOM 4241 C CA . LEU B 1 172 ? 0.757 -37.312 -12.57 1 97.69 172 LEU B CA 1
ATOM 4242 C C . LEU B 1 172 ? -0.417 -37.625 -11.648 1 97.69 172 LEU B C 1
ATOM 4244 O O . LEU B 1 172 ? -1.569 -37.344 -11.992 1 97.69 172 LEU B O 1
ATOM 4248 N N . ALA B 1 173 ? -0.115 -38.188 -10.508 1 97.06 173 ALA B N 1
ATOM 4249 C CA . ALA B 1 173 ? -1.139 -38.562 -9.539 1 97.06 173 ALA B CA 1
ATOM 4250 C C . ALA B 1 173 ? -1.232 -37.531 -8.414 1 97.06 173 ALA B C 1
ATOM 4252 O O . ALA B 1 173 ? -2.248 -37.438 -7.719 1 97.06 173 ALA B O 1
ATOM 4253 N N . ARG B 1 174 ? -0.161 -36.781 -8.242 1 98.12 174 ARG B N 1
ATOM 4254 C CA . ARG B 1 174 ? -0.109 -35.812 -7.148 1 98.12 174 ARG B CA 1
ATOM 4255 C C . ARG B 1 174 ? 0.599 -34.531 -7.582 1 98.12 174 ARG B C 1
ATOM 4257 O O . ARG B 1 174 ? 1.816 -34.5 -7.777 1 98.12 174 ARG B O 1
ATOM 4264 N N . VAL B 1 175 ? -0.124 -33.469 -7.68 1 98.75 175 VAL B N 1
ATOM 4265 C CA . VAL B 1 175 ? 0.396 -32.156 -7.98 1 98.75 175 VAL B CA 1
ATOM 4266 C C . VAL B 1 175 ? 0.102 -31.203 -6.816 1 98.75 175 VAL B C 1
ATOM 4268 O O . VAL B 1 175 ? -0.962 -31.281 -6.195 1 98.75 175 VAL B O 1
ATOM 4271 N N . ALA B 1 176 ? 1.026 -30.375 -6.387 1 98.94 176 ALA B N 1
ATOM 4272 C CA . ALA B 1 176 ? 0.776 -29.359 -5.367 1 98.94 176 ALA B CA 1
ATOM 4273 C C . ALA B 1 176 ? 0.876 -27.953 -5.953 1 98.94 176 ALA B C 1
ATOM 4275 O O . ALA B 1 176 ? 1.709 -27.703 -6.828 1 98.94 176 ALA B O 1
ATOM 4276 N N . VAL B 1 177 ? 0.005 -27.078 -5.543 1 98.94 177 VAL B N 1
ATOM 4277 C CA . VAL B 1 177 ? 0.056 -25.656 -5.848 1 98.94 177 VAL B CA 1
ATOM 4278 C C . VAL B 1 177 ? 0.226 -24.859 -4.562 1 98.94 177 VAL B C 1
ATOM 4280 O O . VAL B 1 177 ? -0.61 -24.938 -3.656 1 98.94 177 VAL B O 1
ATOM 4283 N N . VAL B 1 178 ? 1.318 -24.172 -4.402 1 99 178 VAL B N 1
ATOM 4284 C CA . VAL B 1 178 ? 1.518 -23.234 -3.312 1 99 178 VAL B CA 1
ATOM 4285 C C . VAL B 1 178 ? 1.315 -21.797 -3.826 1 99 178 VAL B C 1
ATOM 4287 O O . VAL B 1 178 ? 1.969 -21.375 -4.781 1 99 178 VAL B O 1
ATOM 4290 N N . ASP B 1 179 ? 0.382 -21.109 -3.258 1 98.94 179 ASP B N 1
ATOM 4291 C CA . ASP B 1 179 ? 0.012 -19.75 -3.633 1 98.94 179 ASP B CA 1
ATOM 4292 C C . ASP B 1 179 ? 0.417 -18.75 -2.551 1 98.94 179 ASP B C 1
ATOM 4294 O O . ASP B 1 179 ? -0.211 -18.688 -1.49 1 98.94 179 ASP B O 1
ATOM 4298 N N . PHE B 1 180 ? 1.526 -17.938 -2.814 1 98.81 180 PHE B N 1
ATOM 4299 C CA . PHE B 1 180 ? 1.883 -16.953 -1.812 1 98.81 180 PHE B CA 1
ATOM 4300 C C . PHE B 1 180 ? 1.534 -15.547 -2.295 1 98.81 180 PHE B C 1
ATOM 4302 O O . PHE B 1 180 ? 2.125 -14.562 -1.844 1 98.81 180 PHE B O 1
ATOM 4309 N N . ASP B 1 181 ? 0.65 -15.477 -3.387 1 98.69 181 ASP B N 1
ATOM 4310 C CA . ASP B 1 181 ? -0.035 -14.219 -3.66 1 98.69 181 ASP B CA 1
ATOM 4311 C C . ASP B 1 181 ? -0.866 -13.773 -2.457 1 98.69 181 ASP B C 1
ATOM 4313 O O . ASP B 1 181 ? -1.477 -14.602 -1.778 1 98.69 181 ASP B O 1
ATOM 4317 N N . VAL B 1 182 ? -0.951 -12.469 -2.229 1 98.75 182 VAL B N 1
ATOM 4318 C CA . VAL B 1 182 ? -1.579 -11.945 -1.017 1 98.75 182 VAL B CA 1
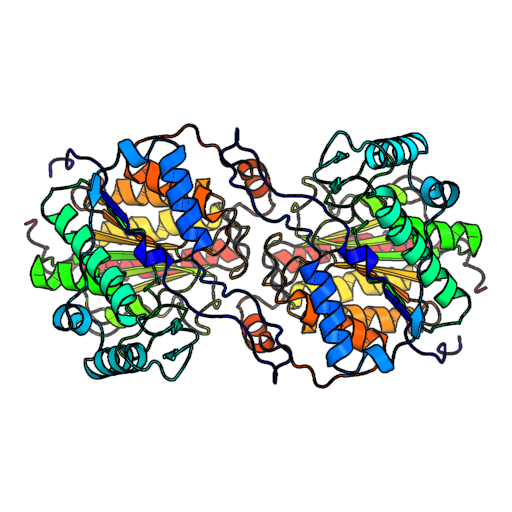ATOM 4319 C C . VAL B 1 182 ? -3.092 -12.133 -1.1 1 98.75 182 VAL B C 1
ATOM 4321 O O . VAL B 1 182 ? -3.783 -12.109 -0.078 1 98.75 182 VAL B O 1
ATOM 4324 N N . HIS B 1 183 ? -3.641 -12.242 -2.262 1 98.69 183 HIS B N 1
ATOM 4325 C CA . HIS B 1 183 ? -5.059 -12.516 -2.477 1 98.69 183 HIS B CA 1
ATOM 4326 C C . HIS B 1 183 ? -5.324 -14.016 -2.545 1 98.69 183 HIS B C 1
ATOM 4328 O O . HIS B 1 183 ? -4.547 -14.766 -3.143 1 98.69 183 HIS B O 1
ATOM 4334 N N . HIS B 1 184 ? -6.391 -14.406 -1.955 1 98.75 184 HIS B N 1
ATOM 4335 C CA . HIS B 1 184 ? -6.758 -15.82 -1.94 1 98.75 184 HIS B CA 1
ATOM 4336 C C . HIS B 1 184 ? -6.91 -16.359 -3.355 1 98.75 184 HIS B C 1
ATOM 4338 O O . HIS B 1 184 ? -7.613 -15.773 -4.18 1 98.75 184 HIS B O 1
ATOM 4344 N N . GLY B 1 185 ? -6.211 -17.469 -3.658 1 98.69 185 GLY B N 1
ATOM 4345 C CA . GLY B 1 185 ? -6.336 -18.109 -4.961 1 98.69 185 GLY B CA 1
ATOM 4346 C C . GLY B 1 185 ? -7.633 -18.875 -5.125 1 98.69 185 GLY B C 1
ATOM 4347 O O . GLY B 1 185 ? -7.621 -20.094 -5.324 1 98.69 185 GLY B O 1
ATOM 4348 N N . ASN B 1 186 ? -8.734 -18.156 -5.082 1 98.81 186 ASN B N 1
ATOM 4349 C CA . ASN B 1 186 ? -10.07 -18.75 -5.062 1 98.81 186 ASN B CA 1
ATOM 4350 C C . ASN B 1 186 ? -10.312 -19.609 -6.305 1 98.81 186 ASN B C 1
ATOM 4352 O O . ASN B 1 186 ? -10.898 -20.688 -6.211 1 98.81 186 ASN B O 1
ATOM 4356 N N . GLY B 1 187 ? -9.891 -19.109 -7.477 1 98.81 187 GLY B N 1
ATOM 4357 C CA . GLY B 1 187 ? -10.102 -19.859 -8.695 1 98.81 187 GLY B CA 1
ATOM 4358 C C . GLY B 1 187 ? -9.414 -21.219 -8.688 1 98.81 187 GLY B C 1
ATOM 4359 O O . GLY B 1 187 ? -10.008 -22.219 -9.07 1 98.81 187 GLY B O 1
ATOM 4360 N N . THR B 1 188 ? -8.172 -21.188 -8.242 1 98.94 188 THR B N 1
ATOM 4361 C CA . THR B 1 188 ? -7.414 -22.438 -8.18 1 98.94 188 THR B CA 1
ATOM 4362 C C . THR B 1 188 ? -8.008 -23.375 -7.133 1 98.94 188 THR B C 1
ATOM 4364 O O . THR B 1 188 ? -8.125 -24.578 -7.371 1 98.94 188 THR B O 1
ATOM 4367 N N . GLN B 1 189 ? -8.398 -22.844 -5.953 1 98.94 189 GLN B N 1
ATOM 4368 C CA . GLN B 1 189 ? -9.047 -23.672 -4.938 1 98.94 189 GLN B CA 1
ATOM 4369 C C . GLN B 1 189 ? -10.297 -24.344 -5.492 1 98.94 189 GLN B C 1
ATOM 4371 O O . GLN B 1 189 ? -10.469 -25.562 -5.363 1 98.94 189 GLN B O 1
ATOM 4376 N N . HIS B 1 190 ? -11.133 -23.562 -6.141 1 98.88 190 HIS B N 1
ATOM 4377 C CA . HIS B 1 190 ? -12.406 -24.078 -6.617 1 98.88 190 HIS B CA 1
ATOM 4378 C C . HIS B 1 190 ? -12.203 -25.094 -7.734 1 98.88 190 HIS B C 1
ATOM 4380 O O . HIS B 1 190 ? -12.984 -26.031 -7.871 1 98.88 190 HIS B O 1
ATOM 4386 N N . ALA B 1 191 ? -11.172 -24.922 -8.5 1 98.81 191 ALA B N 1
ATOM 4387 C CA . ALA B 1 191 ? -10.867 -25.844 -9.586 1 98.81 191 ALA B CA 1
ATOM 4388 C C . ALA B 1 191 ? -10.562 -27.25 -9.039 1 98.81 191 ALA B C 1
ATOM 4390 O O . ALA B 1 191 ? -10.859 -28.25 -9.688 1 98.81 191 ALA B O 1
ATOM 4391 N N . PHE B 1 192 ? -10.008 -27.312 -7.77 1 98.81 192 PHE B N 1
ATOM 4392 C CA . PHE B 1 192 ? -9.438 -28.609 -7.41 1 98.81 192 PHE B CA 1
ATOM 4393 C C . PHE B 1 192 ? -9.906 -29.047 -6.027 1 98.81 192 PHE B C 1
ATOM 4395 O O . PHE B 1 192 ? -9.508 -30.109 -5.535 1 98.81 192 PHE B O 1
ATOM 4402 N N . GLU B 1 193 ? -10.789 -28.25 -5.312 1 98.62 193 GLU B N 1
ATOM 4403 C CA . GLU B 1 193 ? -11.125 -28.531 -3.92 1 98.62 193 GLU B CA 1
ATOM 4404 C C . GLU B 1 193 ? -11.844 -29.875 -3.785 1 98.62 193 GLU B C 1
ATOM 4406 O O . GLU B 1 193 ? -11.93 -30.438 -2.688 1 98.62 193 GLU B O 1
ATOM 4411 N N . ALA B 1 194 ? -12.32 -30.5 -4.926 1 98.25 194 ALA B N 1
ATOM 4412 C CA . ALA B 1 194 ? -12.969 -31.812 -4.898 1 98.25 194 ALA B CA 1
ATOM 4413 C C . ALA B 1 194 ? -12.055 -32.875 -5.48 1 98.25 194 ALA B C 1
ATOM 4415 O O . ALA B 1 194 ? -12.438 -34.062 -5.574 1 98.25 194 ALA B O 1
ATOM 4416 N N . ASP B 1 195 ? -10.867 -32.594 -5.965 1 97.56 195 ASP B N 1
ATOM 4417 C CA . ASP B 1 195 ? -9.938 -33.5 -6.625 1 97.56 195 ASP B CA 1
ATOM 4418 C C . ASP B 1 195 ? -8.727 -33.781 -5.742 1 97.56 195 ASP B C 1
ATOM 4420 O O . ASP B 1 195 ? -7.844 -32.938 -5.59 1 97.56 195 ASP B O 1
ATOM 4424 N N . PRO B 1 196 ? -8.594 -34.969 -5.172 1 97.12 196 PRO B N 1
ATOM 4425 C CA . PRO B 1 196 ? -7.5 -35.281 -4.242 1 97.12 196 PRO B CA 1
ATOM 4426 C C . PRO B 1 196 ? -6.141 -35.344 -4.934 1 97.12 196 PRO B C 1
ATOM 4428 O O . PRO B 1 196 ? -5.105 -35.406 -4.266 1 97.12 196 PRO B O 1
ATOM 4431 N N . ARG B 1 197 ? -6.129 -35.281 -6.25 1 97.69 197 ARG B N 1
ATOM 4432 C CA . ARG B 1 197 ? -4.875 -35.344 -6.992 1 97.69 197 ARG B CA 1
ATOM 4433 C C . ARG B 1 197 ? -4.129 -34.031 -6.949 1 97.69 197 ARG B C 1
ATOM 4435 O O . ARG B 1 197 ? -2.969 -33.938 -7.363 1 97.69 197 ARG B O 1
ATOM 4442 N N . VAL B 1 198 ? -4.762 -32.938 -6.406 1 98.62 198 VAL B N 1
ATOM 4443 C CA . VAL B 1 198 ? -4.105 -31.625 -6.305 1 98.62 198 VAL B CA 1
ATOM 4444 C C . VAL B 1 198 ? -4.184 -31.125 -4.867 1 98.62 198 VAL B C 1
ATOM 4446 O O . VAL B 1 198 ? -5.273 -30.969 -4.312 1 98.62 198 VAL B O 1
ATOM 4449 N N . LEU B 1 199 ? -3.055 -30.906 -4.215 1 98.88 199 LEU B N 1
ATOM 4450 C CA . LEU B 1 199 ? -2.971 -30.156 -2.963 1 98.88 199 LEU B CA 1
ATOM 4451 C C . LEU B 1 199 ? -2.852 -28.656 -3.225 1 98.88 199 LEU B C 1
ATOM 4453 O O . LEU B 1 199 ? -1.953 -28.219 -3.945 1 98.88 199 LEU B O 1
ATOM 4457 N N . PHE B 1 200 ? -3.773 -27.906 -2.703 1 98.94 200 PHE B N 1
ATOM 4458 C CA . PHE B 1 200 ? -3.729 -26.453 -2.826 1 98.94 200 PHE B CA 1
ATOM 4459 C C . PHE B 1 200 ? -3.463 -25.797 -1.475 1 98.94 200 PHE B C 1
ATOM 4461 O O . PHE B 1 200 ? -4.176 -26.062 -0.502 1 98.94 200 PHE B O 1
ATOM 4468 N N . ILE B 1 201 ? -2.404 -25 -1.362 1 98.94 201 ILE B N 1
ATOM 4469 C CA . ILE B 1 201 ? -2.074 -24.234 -0.167 1 98.94 201 ILE B CA 1
ATOM 4470 C C . ILE B 1 201 ? -2.008 -22.75 -0.512 1 98.94 201 ILE B C 1
ATOM 4472 O O . ILE B 1 201 ? -1.315 -22.359 -1.454 1 98.94 201 ILE B O 1
ATOM 4476 N N . SER B 1 202 ? -2.738 -21.938 0.178 1 98.94 202 SER B N 1
ATOM 4477 C CA . SER B 1 202 ? -2.727 -20.5 -0.057 1 98.94 202 SER B CA 1
ATOM 4478 C C . SER B 1 202 ? -2.402 -19.734 1.222 1 98.94 202 SER B C 1
ATOM 4480 O O . SER B 1 202 ? -3.057 -19.938 2.248 1 98.94 202 SER B O 1
ATOM 4482 N N . VAL B 1 203 ? -1.304 -18.984 1.26 1 98.94 203 VAL B N 1
ATOM 4483 C CA . VAL B 1 203 ? -1.005 -18 2.303 1 98.94 203 VAL B CA 1
ATOM 4484 C C . VAL B 1 203 ? -1.389 -16.609 1.825 1 98.94 203 VAL B C 1
ATOM 4486 O O . VAL B 1 203 ? -0.826 -16.094 0.853 1 98.94 203 VAL B O 1
ATOM 4489 N N . HIS B 1 204 ? -2.408 -16.016 2.447 1 98.88 204 HIS B N 1
ATOM 4490 C CA . HIS B 1 204 ? -2.945 -14.758 1.937 1 98.88 204 HIS B CA 1
ATOM 4491 C C . HIS B 1 204 ? -3.412 -13.852 3.074 1 98.88 204 HIS B C 1
ATOM 4493 O O . HIS B 1 204 ? -3.402 -14.258 4.238 1 98.88 204 HIS B O 1
ATOM 4499 N N . GLN B 1 205 ? -3.635 -12.555 2.797 1 98.81 205 GLN B N 1
ATOM 4500 C CA . GLN B 1 205 ? -4.223 -11.648 3.777 1 98.81 205 GLN B CA 1
ATOM 4501 C C . GLN B 1 205 ? -5.691 -11.977 4.023 1 98.81 205 GLN B C 1
ATOM 4503 O O . GLN B 1 205 ? -6.477 -12.078 3.078 1 98.81 205 GLN B O 1
ATOM 4508 N N . ASP B 1 206 ? -6.062 -12.141 5.273 1 98.19 206 ASP B N 1
ATOM 4509 C CA . ASP B 1 206 ? -7.422 -12.5 5.664 1 98.19 206 ASP B CA 1
ATOM 4510 C C . ASP B 1 206 ? -8.43 -11.469 5.156 1 98.19 206 ASP B C 1
ATOM 4512 O O . ASP B 1 206 ? -8.281 -10.273 5.414 1 98.19 206 ASP B O 1
ATOM 4516 N N . SER B 1 207 ? -9.422 -11.969 4.367 1 96.88 207 SER B N 1
ATOM 4517 C CA . SER B 1 207 ? -10.586 -11.203 3.936 1 96.88 207 SER B CA 1
ATOM 4518 C C . SER B 1 207 ? -10.18 -10 3.098 1 96.88 207 SER B C 1
ATOM 4520 O O . SER B 1 207 ? -10.75 -8.914 3.236 1 96.88 207 SER B O 1
ATOM 4522 N N . ASN B 1 208 ? -9.125 -10.148 2.355 1 97.38 208 ASN B N 1
ATOM 4523 C CA . ASN B 1 208 ? -8.734 -9.094 1.431 1 97.38 208 ASN B CA 1
ATOM 4524 C C . ASN B 1 208 ? -9.461 -9.211 0.098 1 97.38 208 ASN B C 1
ATOM 4526 O O . ASN B 1 208 ? -10.484 -8.547 -0.116 1 97.38 208 ASN B O 1
ATOM 4530 N N . TYR B 1 209 ? -9.109 -10.062 -0.757 1 97.25 209 TYR B N 1
ATOM 4531 C CA . TYR B 1 209 ? -9.781 -10.344 -2.023 1 97.25 209 TYR B CA 1
ATOM 4532 C C . TYR B 1 209 ? -9.641 -11.812 -2.402 1 97.25 209 TYR B C 1
ATOM 4534 O O . TYR B 1 209 ? -8.555 -12.391 -2.283 1 97.25 209 TYR B O 1
ATOM 4542 N N . PRO B 1 210 ? -10.68 -12.398 -2.973 1 97.38 210 PRO B N 1
ATOM 4543 C CA . PRO B 1 210 ? -12.055 -11.906 -2.887 1 97.38 210 PRO B CA 1
ATOM 4544 C C . PRO B 1 210 ? -12.578 -11.859 -1.45 1 97.38 210 PRO B C 1
ATOM 4546 O O . PRO B 1 210 ? -12.109 -12.617 -0.595 1 97.38 210 PRO B O 1
ATOM 4549 N N . LEU B 1 211 ? -13.523 -10.992 -1.216 1 96.31 211 LEU B N 1
ATOM 4550 C CA . LEU B 1 211 ? -14.125 -10.914 0.111 1 96.31 211 LEU B CA 1
ATOM 4551 C C . LEU B 1 211 ? -14.805 -12.227 0.479 1 96.31 211 LEU B C 1
ATOM 4553 O O . LEU B 1 211 ? -15.312 -12.938 -0.396 1 96.31 211 LEU B O 1
ATOM 4557 N N . ARG B 1 212 ? -14.742 -12.633 1.728 1 94.5 212 ARG B N 1
ATOM 4558 C CA . ARG B 1 212 ? -15.453 -13.766 2.293 1 94.5 212 ARG B CA 1
ATOM 4559 C C . ARG B 1 212 ? -14.977 -15.078 1.67 1 94.5 212 ARG B C 1
ATOM 4561 O O . ARG B 1 212 ? -15.797 -15.914 1.271 1 94.5 212 ARG B O 1
ATOM 4568 N N . SER B 1 213 ? -13.688 -15.156 1.424 1 97.19 213 SER B N 1
ATOM 4569 C CA . SER B 1 213 ? -13.086 -16.375 0.89 1 97.19 213 SER B CA 1
ATOM 4570 C C . SER B 1 213 ? -11.734 -16.656 1.547 1 97.19 213 SER B C 1
ATOM 4572 O O . SER B 1 213 ? -11.164 -15.773 2.193 1 97.19 213 SER B O 1
ATOM 4574 N N . GLY B 1 214 ? -11.25 -17.906 1.411 1 98.5 214 GLY B N 1
ATOM 4575 C CA . GLY B 1 214 ? -9.914 -18.266 1.86 1 98.5 214 GLY B CA 1
ATOM 4576 C C . GLY B 1 214 ? -9.836 -18.516 3.357 1 98.5 214 GLY B C 1
ATOM 4577 O O . GLY B 1 214 ? -8.773 -18.359 3.959 1 98.5 214 GLY B O 1
ATOM 4578 N N . TYR B 1 215 ? -11 -18.859 3.998 1 98.5 215 TYR B N 1
ATOM 4579 C CA . TYR B 1 215 ? -11.023 -19.125 5.43 1 98.5 215 TYR B CA 1
ATOM 4580 C C . TYR B 1 215 ? -10.352 -20.469 5.746 1 98.5 215 TYR B C 1
ATOM 4582 O O . TYR B 1 215 ? -10.32 -21.359 4.906 1 98.5 215 TYR B O 1
ATOM 4590 N N . VAL B 1 216 ? -9.836 -20.547 6.949 1 98.75 216 VAL B N 1
ATOM 4591 C CA . VAL B 1 216 ? -9.117 -21.734 7.387 1 98.75 216 VAL B CA 1
ATOM 4592 C C . VAL B 1 216 ? -10.047 -22.953 7.359 1 98.75 216 VAL B C 1
ATOM 4594 O O . VAL B 1 216 ? -9.594 -24.078 7.176 1 98.75 216 VAL B O 1
ATOM 4597 N N . THR B 1 217 ? -11.367 -22.703 7.398 1 98.56 217 THR B N 1
ATOM 4598 C CA . THR B 1 217 ? -12.352 -23.766 7.469 1 98.56 217 THR B CA 1
ATOM 4599 C C . THR B 1 217 ? -12.602 -24.375 6.086 1 98.56 217 THR B C 1
ATOM 4601 O O . THR B 1 217 ? -13.188 -25.453 5.965 1 98.56 217 THR B O 1
ATOM 4604 N N . GLU B 1 218 ? -12.234 -23.688 5 1 98.81 218 GLU B N 1
ATOM 4605 C CA . GLU B 1 218 ? -12.336 -24.219 3.648 1 98.81 218 GLU B CA 1
ATOM 4606 C C . GLU B 1 218 ? -11.227 -25.25 3.383 1 98.81 218 GLU B C 1
ATOM 4608 O O . GLU B 1 218 ? -10.133 -24.875 2.947 1 98.81 218 GLU B O 1
ATOM 4613 N N . ASN B 1 219 ? -11.555 -26.484 3.619 1 98.81 219 ASN B N 1
ATOM 4614 C CA . ASN B 1 219 ? -10.531 -27.531 3.627 1 98.81 219 ASN B CA 1
ATOM 4615 C C . ASN B 1 219 ? -10.867 -28.641 2.645 1 98.81 219 ASN B C 1
ATOM 4617 O O . ASN B 1 219 ? -10.789 -29.828 2.988 1 98.81 219 ASN B O 1
ATOM 4621 N N . GLY B 1 220 ? -11.305 -28.297 1.411 1 98.56 220 GLY B N 1
ATOM 4622 C CA . GLY B 1 220 ? -11.672 -29.266 0.385 1 98.56 220 GLY B CA 1
ATOM 4623 C C . GLY B 1 220 ? -13.047 -29.859 0.586 1 98.56 220 GLY B C 1
ATOM 4624 O O . GLY B 1 220 ? -13.672 -29.656 1.635 1 98.56 220 GLY B O 1
ATOM 4625 N N . VAL B 1 221 ? -13.562 -30.5 -0.508 1 98.25 221 VAL B N 1
ATOM 4626 C CA . VAL B 1 221 ? -14.898 -31.094 -0.449 1 98.25 221 VAL B CA 1
ATOM 4627 C C . VAL B 1 221 ? -14.867 -32.469 -1.077 1 98.25 221 VAL B C 1
ATOM 4629 O O . VAL B 1 221 ? -14 -32.781 -1.907 1 98.25 221 VAL B O 1
ATOM 4632 N N . GLY B 1 222 ? -15.719 -33.375 -0.647 1 97.38 222 GLY B N 1
ATOM 4633 C CA . GLY B 1 222 ? -15.797 -34.688 -1.236 1 97.38 222 GLY B CA 1
ATOM 4634 C C . GLY B 1 222 ? -14.484 -35.438 -1.197 1 97.38 222 GLY B C 1
ATOM 4635 O O . GLY B 1 222 ? -13.852 -35.531 -0.144 1 97.38 222 GLY B O 1
ATOM 4636 N N . ALA B 1 223 ? -14.047 -35.938 -2.352 1 96.44 223 ALA B N 1
ATOM 4637 C CA . ALA B 1 223 ? -12.82 -36.719 -2.436 1 96.44 223 ALA B CA 1
ATOM 4638 C C . ALA B 1 223 ? -11.594 -35.844 -2.174 1 96.44 223 ALA B C 1
ATOM 4640 O O . ALA B 1 223 ? -10.531 -36.344 -1.815 1 96.44 223 ALA B O 1
ATOM 4641 N N . GLY B 1 224 ? -11.766 -34.562 -2.283 1 97.62 224 GLY B N 1
ATOM 4642 C CA . GLY B 1 224 ? -10.648 -33.656 -2.105 1 97.62 224 GLY B CA 1
ATOM 4643 C C . GLY B 1 224 ? -10.547 -33.094 -0.698 1 97.62 224 GLY B C 1
ATOM 4644 O O . GLY B 1 224 ? -9.695 -32.25 -0.417 1 97.62 224 GLY B O 1
ATOM 4645 N N . GLU B 1 225 ? -11.477 -33.594 0.236 1 97.88 225 GLU B N 1
ATOM 4646 C CA . GLU B 1 225 ? -11.438 -33.125 1.612 1 97.88 225 GLU B CA 1
ATOM 4647 C C . GLU B 1 225 ? -10.055 -33.312 2.23 1 97.88 225 GLU B C 1
ATOM 4649 O O . GLU B 1 225 ? -9.484 -34.406 2.139 1 97.88 225 GLU B O 1
ATOM 4654 N N . GLY B 1 226 ? -9.484 -32.188 2.762 1 98.38 226 GLY B N 1
ATOM 4655 C CA . GLY B 1 226 ? -8.18 -32.25 3.396 1 98.38 226 GLY B CA 1
ATOM 4656 C C . GLY B 1 226 ? -7.059 -31.734 2.506 1 98.38 226 GLY B C 1
ATOM 4657 O O . GLY B 1 226 ? -5.953 -31.469 2.98 1 98.38 226 GLY B O 1
ATOM 4658 N N . THR B 1 227 ? -7.336 -31.578 1.183 1 98.56 227 THR B N 1
ATOM 4659 C CA . THR B 1 227 ? -6.262 -31.234 0.251 1 98.56 227 THR B CA 1
ATOM 4660 C C . THR B 1 227 ? -6.293 -29.766 -0.107 1 98.56 227 THR B C 1
ATOM 4662 O O . THR B 1 227 ? -5.711 -29.344 -1.113 1 98.56 227 THR B O 1
ATOM 4665 N N . THR B 1 228 ? -7.059 -28.969 0.592 1 98.88 228 THR B N 1
ATOM 4666 C CA . THR B 1 228 ? -7.031 -27.5 0.532 1 98.88 228 THR B CA 1
ATOM 4667 C C . THR B 1 228 ? -6.637 -26.922 1.882 1 98.88 228 THR B C 1
ATOM 4669 O O . THR B 1 228 ? -7.281 -27.188 2.896 1 98.88 228 THR B O 1
ATOM 4672 N N . LEU B 1 229 ? -5.551 -26.188 1.901 1 98.94 229 LEU B N 1
ATOM 4673 C CA . LEU B 1 229 ? -5.098 -25.516 3.115 1 98.94 229 LEU B CA 1
ATOM 4674 C C . LEU B 1 229 ? -4.988 -24 2.898 1 98.94 229 LEU B C 1
ATOM 4676 O O . LEU B 1 229 ? -4.184 -23.547 2.086 1 98.94 229 LEU B O 1
ATOM 4680 N N . ASN B 1 230 ? -5.84 -23.297 3.57 1 98.94 230 ASN B N 1
ATOM 4681 C CA . ASN B 1 230 ? -5.766 -21.828 3.586 1 98.94 230 ASN B CA 1
ATOM 4682 C C . ASN B 1 230 ? -5.141 -21.312 4.879 1 98.94 230 ASN B C 1
ATOM 4684 O O . ASN B 1 230 ? -5.449 -21.812 5.965 1 98.94 230 ASN B O 1
ATOM 4688 N N . VAL B 1 231 ? -4.18 -20.406 4.777 1 98.94 231 VAL B N 1
ATOM 4689 C CA . VAL B 1 231 ? -3.572 -19.688 5.898 1 98.94 231 VAL B CA 1
ATOM 4690 C C . VAL B 1 231 ? -3.873 -18.203 5.797 1 98.94 231 VAL B C 1
ATOM 4692 O O . VAL B 1 231 ? -3.018 -17.422 5.383 1 98.94 231 VAL B O 1
ATOM 4695 N N . PRO B 1 232 ? -5.086 -17.781 6.199 1 98.88 232 PRO B N 1
ATOM 4696 C CA . PRO B 1 232 ? -5.426 -16.359 6.184 1 98.88 232 PRO B CA 1
ATOM 4697 C C . PRO B 1 232 ? -4.719 -15.57 7.289 1 98.88 232 PRO B C 1
ATOM 4699 O O . PRO B 1 232 ? -5.055 -15.719 8.469 1 98.88 232 PRO B O 1
ATOM 4702 N N . LEU B 1 233 ? -3.73 -14.766 6.934 1 98.88 233 LEU B N 1
ATOM 4703 C CA . LEU B 1 233 ? -2.941 -14.008 7.898 1 98.88 233 LEU B CA 1
ATOM 4704 C C . LEU B 1 233 ? -3.525 -12.609 8.094 1 98.88 233 LEU B C 1
ATOM 4706 O O . LEU B 1 233 ? -4.066 -12.016 7.16 1 98.88 233 LEU B O 1
ATOM 4710 N N . PRO B 1 234 ? -3.432 -12.047 9.289 1 98.62 234 PRO B N 1
ATOM 4711 C CA . PRO B 1 234 ? -3.891 -10.688 9.555 1 98.62 234 PRO B CA 1
ATOM 4712 C C . PRO B 1 234 ? -3.113 -9.641 8.758 1 98.62 234 PRO B C 1
ATOM 4714 O O . PRO B 1 234 ? -1.919 -9.812 8.5 1 98.62 234 PRO B O 1
ATOM 4717 N N . PRO B 1 235 ? -3.84 -8.469 8.391 1 98.62 235 PRO B N 1
ATOM 4718 C CA . PRO B 1 235 ? -3.07 -7.359 7.832 1 98.62 235 PRO B CA 1
ATOM 4719 C C . PRO B 1 235 ? -1.93 -6.91 8.742 1 98.62 235 PRO B C 1
ATOM 4721 O O . PRO B 1 235 ? -2.055 -6.973 9.969 1 98.62 235 PRO B O 1
ATOM 4724 N N . GLY B 1 236 ? -0.82 -6.48 8.125 1 98.5 236 GLY B N 1
ATOM 4725 C CA . GLY B 1 236 ? 0.354 -6.082 8.883 1 98.5 236 GLY B CA 1
ATOM 4726 C C . GLY B 1 236 ? 1.321 -7.223 9.133 1 98.5 236 GLY B C 1
ATOM 4727 O O . GLY B 1 236 ? 2.354 -7.039 9.781 1 98.5 236 GLY B O 1
ATOM 4728 N N . SER B 1 237 ? 1.038 -8.438 8.609 1 98.81 237 SER B N 1
ATOM 4729 C CA . SER B 1 237 ? 1.922 -9.586 8.773 1 98.81 237 SER B CA 1
ATOM 4730 C C . SER B 1 237 ? 3.211 -9.406 7.977 1 98.81 237 SER B C 1
ATOM 4732 O O . SER B 1 237 ? 3.18 -8.992 6.82 1 98.81 237 SER B O 1
ATOM 4734 N N . GLY B 1 238 ? 4.336 -9.656 8.648 1 98.56 238 GLY B N 1
ATOM 4735 C CA . GLY B 1 238 ? 5.645 -9.516 8.039 1 98.56 238 GLY B CA 1
ATOM 4736 C C . GLY B 1 238 ? 6.434 -10.812 8.008 1 98.56 238 GLY B C 1
ATOM 4737 O O . GLY B 1 238 ? 5.859 -11.891 7.871 1 98.56 238 GLY B O 1
ATOM 4738 N N . SER B 1 239 ? 7.754 -10.703 8.078 1 98.62 239 SER B N 1
ATOM 4739 C CA . SER B 1 239 ? 8.688 -11.812 7.902 1 98.62 239 SER B CA 1
ATOM 4740 C C . SER B 1 239 ? 8.375 -12.953 8.859 1 98.62 239 SER B C 1
ATOM 4742 O O . SER B 1 239 ? 8.328 -14.117 8.453 1 98.62 239 SER B O 1
ATOM 4744 N N . GLY B 1 240 ? 8.141 -12.617 10.117 1 98.88 240 GLY B N 1
ATOM 4745 C CA . GLY B 1 240 ? 7.906 -13.648 11.109 1 98.88 240 GLY B CA 1
ATOM 4746 C C . GLY B 1 240 ? 6.672 -14.484 10.828 1 98.88 240 GLY B C 1
ATOM 4747 O O . GLY B 1 240 ? 6.699 -15.711 10.961 1 98.88 240 GLY B O 1
ATOM 4748 N N . ALA B 1 241 ? 5.594 -13.859 10.453 1 98.88 241 ALA B N 1
ATOM 4749 C CA . ALA B 1 241 ? 4.336 -14.547 10.195 1 98.88 241 ALA B CA 1
ATOM 4750 C C . ALA B 1 241 ? 4.453 -15.469 8.977 1 98.88 241 ALA B C 1
ATOM 4752 O O . ALA B 1 241 ? 3.994 -16.609 9.016 1 98.88 241 ALA B O 1
ATOM 4753 N N . TYR B 1 242 ? 5.051 -15 7.898 1 98.94 242 TYR B N 1
ATOM 4754 C CA . TYR B 1 242 ? 5.184 -15.789 6.68 1 98.94 242 TYR B CA 1
ATOM 4755 C C . TYR B 1 242 ? 6.16 -16.938 6.883 1 98.94 242 TYR B C 1
ATOM 4757 O O . TYR B 1 242 ? 5.945 -18.047 6.367 1 98.94 242 TYR B O 1
ATOM 4765 N N . ARG B 1 243 ? 7.227 -16.703 7.633 1 98.88 243 ARG B N 1
ATOM 4766 C CA . ARG B 1 243 ? 8.148 -17.797 7.934 1 98.88 243 ARG B CA 1
ATOM 4767 C C . ARG B 1 243 ? 7.457 -18.891 8.742 1 98.88 243 ARG B C 1
ATOM 4769 O O . ARG B 1 243 ? 7.637 -20.078 8.477 1 98.88 243 ARG B O 1
ATOM 4776 N N . ALA B 1 244 ? 6.672 -18.453 9.742 1 98.94 244 ALA B N 1
ATOM 4777 C CA . ALA B 1 244 ? 5.926 -19.422 10.539 1 98.94 244 ALA B CA 1
ATOM 4778 C C . ALA B 1 244 ? 4.949 -20.203 9.672 1 98.94 244 ALA B C 1
ATOM 4780 O O . ALA B 1 244 ? 4.824 -21.422 9.812 1 98.94 244 ALA B O 1
ATOM 4781 N N . ALA B 1 245 ? 4.227 -19.531 8.789 1 98.94 245 ALA B N 1
ATOM 4782 C CA . ALA B 1 245 ? 3.273 -20.188 7.898 1 98.94 245 ALA B CA 1
ATOM 4783 C C . ALA B 1 245 ? 3.969 -21.219 7.02 1 98.94 245 ALA B C 1
ATOM 4785 O O . ALA B 1 245 ? 3.445 -22.312 6.809 1 98.94 245 ALA B O 1
ATOM 4786 N N . PHE B 1 246 ? 5.145 -20.875 6.484 1 98.94 246 PHE B N 1
ATOM 4787 C CA . PHE B 1 246 ? 5.883 -21.781 5.613 1 98.94 246 PHE B CA 1
ATOM 4788 C C . PHE B 1 246 ? 6.441 -22.953 6.402 1 98.94 246 PHE B C 1
ATOM 4790 O O . PHE B 1 246 ? 6.27 -24.109 6.012 1 98.94 246 PHE B O 1
ATOM 4797 N N . GLU B 1 247 ? 7.035 -22.688 7.551 1 98.88 247 GLU B N 1
ATOM 4798 C CA . GLU B 1 247 ? 7.75 -23.703 8.312 1 98.88 247 GLU B CA 1
ATOM 4799 C C . GLU B 1 247 ? 6.781 -24.656 8.992 1 98.88 247 GLU B C 1
ATOM 4801 O O . GLU B 1 247 ? 7.074 -25.844 9.141 1 98.88 247 GLU B O 1
ATOM 4806 N N . ARG B 1 248 ? 5.645 -24.156 9.359 1 98.94 248 ARG B N 1
ATOM 4807 C CA . ARG B 1 248 ? 4.77 -24.953 10.211 1 98.94 248 ARG B CA 1
ATOM 4808 C C . ARG B 1 248 ? 3.6 -25.516 9.406 1 98.94 248 ARG B C 1
ATOM 4810 O O . ARG B 1 248 ? 2.947 -26.469 9.844 1 98.94 248 ARG B O 1
ATOM 4817 N N . VAL B 1 249 ? 3.301 -24.938 8.219 1 98.94 249 VAL B N 1
ATOM 4818 C CA . VAL B 1 249 ? 2.131 -25.391 7.477 1 98.94 249 VAL B CA 1
ATOM 4819 C C . VAL B 1 249 ? 2.543 -25.797 6.066 1 98.94 249 VAL B C 1
ATOM 4821 O O . VAL B 1 249 ? 2.424 -26.969 5.691 1 98.94 249 VAL B O 1
ATOM 4824 N N . VAL B 1 250 ? 3.137 -24.906 5.27 1 98.94 250 VAL B N 1
ATOM 4825 C CA . VAL B 1 250 ? 3.373 -25.109 3.844 1 98.94 250 VAL B CA 1
ATOM 4826 C C . VAL B 1 250 ? 4.328 -26.297 3.645 1 98.94 250 VAL B C 1
ATOM 4828 O O . VAL B 1 250 ? 4 -27.25 2.953 1 98.94 250 VAL B O 1
ATOM 4831 N N . LEU B 1 251 ? 5.52 -26.203 4.266 1 98.94 251 LEU B N 1
ATOM 4832 C CA . LEU B 1 251 ? 6.559 -27.203 4.031 1 98.94 251 LEU B CA 1
ATOM 4833 C C . LEU B 1 251 ? 6.145 -28.562 4.594 1 98.94 251 LEU B C 1
ATOM 4835 O O . LEU B 1 251 ? 6.246 -29.578 3.906 1 98.94 251 LEU B O 1
ATOM 4839 N N . PRO B 1 252 ? 5.57 -28.609 5.84 1 98.88 252 PRO B N 1
ATOM 4840 C CA . PRO B 1 252 ? 5.098 -29.891 6.336 1 98.88 252 PRO B CA 1
ATOM 4841 C C . PRO B 1 252 ? 3.977 -30.484 5.48 1 98.88 252 PRO B C 1
ATOM 4843 O O . PRO B 1 252 ? 3.896 -31.703 5.312 1 98.88 252 PRO B O 1
ATOM 4846 N N . ALA B 1 253 ? 3.098 -29.656 4.957 1 98.94 253 ALA B N 1
ATOM 4847 C CA . ALA B 1 253 ? 2.023 -30.141 4.09 1 98.94 253 ALA B CA 1
ATOM 4848 C C . ALA B 1 253 ? 2.584 -30.781 2.826 1 98.94 253 ALA B C 1
ATOM 4850 O O . ALA B 1 253 ? 2.111 -31.844 2.396 1 98.94 253 ALA B O 1
ATOM 4851 N N . LEU B 1 254 ? 3.541 -30.078 2.213 1 98.88 254 LEU B N 1
ATOM 4852 C CA . LEU B 1 254 ? 4.176 -30.625 1.017 1 98.88 254 LEU B CA 1
ATOM 4853 C C . LEU B 1 254 ? 4.828 -31.969 1.31 1 98.88 254 LEU B C 1
ATOM 4855 O O . LEU B 1 254 ? 4.711 -32.906 0.516 1 98.88 254 LEU B O 1
ATOM 4859 N N . GLU B 1 255 ? 5.492 -32.062 2.441 1 98.56 255 GLU B N 1
ATOM 4860 C CA . GLU B 1 255 ? 6.152 -33.281 2.836 1 98.56 255 GLU B CA 1
ATOM 4861 C C . GLU B 1 255 ? 5.141 -34.406 3.021 1 98.56 255 GLU B C 1
ATOM 4863 O O . GLU B 1 255 ? 5.375 -35.562 2.584 1 98.56 255 GLU B O 1
ATOM 4868 N N . ALA B 1 256 ? 4.09 -34.125 3.674 1 98.31 256 ALA B N 1
ATOM 4869 C CA . ALA B 1 256 ? 3.061 -35.125 3.924 1 98.31 256 ALA B CA 1
ATOM 4870 C C . ALA B 1 256 ? 2.418 -35.594 2.621 1 98.31 256 ALA B C 1
ATOM 4872 O O . ALA B 1 256 ? 2.148 -36.781 2.443 1 98.31 256 ALA B O 1
ATOM 4873 N N . TYR B 1 257 ? 2.115 -34.719 1.712 1 98.06 257 TYR B N 1
ATOM 4874 C CA . TYR B 1 257 ? 1.376 -35 0.486 1 98.06 257 TYR B CA 1
ATOM 4875 C C . TYR B 1 257 ? 2.258 -35.719 -0.535 1 98.06 257 TYR B C 1
ATOM 4877 O O . TYR B 1 257 ? 1.8 -36.594 -1.247 1 98.06 257 TYR B O 1
ATOM 4885 N N . GLY B 1 258 ? 3.566 -35.25 -0.591 1 97.88 258 GLY B N 1
ATOM 4886 C CA . GLY B 1 258 ? 4.512 -35.875 -1.516 1 97.88 258 GLY B CA 1
ATOM 4887 C C . GLY B 1 258 ? 4.145 -35.656 -2.971 1 97.88 258 GLY B C 1
ATOM 4888 O O . GLY B 1 258 ? 3.889 -36.594 -3.703 1 97.88 258 GLY B O 1
ATOM 4889 N N . PRO B 1 259 ? 4.168 -34.406 -3.434 1 98.25 259 PRO B N 1
ATOM 4890 C CA . PRO B 1 259 ? 3.777 -34.125 -4.816 1 98.25 259 PRO B CA 1
ATOM 4891 C C . PRO B 1 259 ? 4.816 -34.594 -5.832 1 98.25 259 PRO B C 1
ATOM 4893 O O . PRO B 1 259 ? 5.992 -34.75 -5.488 1 98.25 259 PRO B O 1
ATOM 4896 N N . GLN B 1 260 ? 4.383 -34.812 -7.07 1 98.12 260 GLN B N 1
ATOM 4897 C CA . GLN B 1 260 ? 5.258 -35.156 -8.18 1 98.12 260 GLN B CA 1
ATOM 4898 C C . GLN B 1 260 ? 5.648 -33.938 -8.984 1 98.12 260 GLN B C 1
ATOM 4900 O O . GLN B 1 260 ? 6.582 -33.969 -9.789 1 98.12 260 GLN B O 1
ATOM 4905 N N . LEU B 1 261 ? 4.984 -32.844 -8.797 1 98.75 261 LEU B N 1
ATOM 4906 C CA . LEU B 1 261 ? 5.207 -31.547 -9.383 1 98.75 261 LEU B CA 1
ATOM 4907 C C . LEU B 1 261 ? 4.73 -30.438 -8.445 1 98.75 261 LEU B C 1
ATOM 4909 O O . LEU B 1 261 ? 3.648 -30.531 -7.863 1 98.75 261 LEU B O 1
ATOM 4913 N N . LEU B 1 262 ? 5.578 -29.453 -8.242 1 98.94 262 LEU B N 1
ATOM 4914 C CA . LEU B 1 262 ? 5.215 -28.297 -7.43 1 98.94 262 LEU B CA 1
ATOM 4915 C C . LEU B 1 262 ? 4.98 -27.062 -8.305 1 98.94 262 LEU B C 1
ATOM 4917 O O . LEU B 1 262 ? 5.883 -26.625 -9.016 1 98.94 262 LEU B O 1
ATOM 4921 N N . LEU B 1 263 ? 3.777 -26.594 -8.344 1 98.94 263 LEU B N 1
ATOM 4922 C CA . LEU B 1 263 ? 3.43 -25.328 -8.984 1 98.94 263 LEU B CA 1
ATOM 4923 C C . LEU B 1 263 ? 3.324 -24.203 -7.957 1 98.94 263 LEU B C 1
ATOM 4925 O O . LEU B 1 263 ? 2.871 -24.438 -6.832 1 98.94 263 LEU B O 1
ATOM 4929 N N . VAL B 1 264 ? 3.785 -23.016 -8.336 1 98.94 264 VAL B N 1
ATOM 4930 C CA . VAL B 1 264 ? 3.76 -21.875 -7.426 1 98.94 264 VAL B CA 1
ATOM 4931 C C . VAL B 1 264 ? 3.004 -20.703 -8.078 1 98.94 264 VAL B C 1
ATOM 4933 O O . VAL B 1 264 ? 3.342 -20.281 -9.18 1 98.94 264 VAL B O 1
ATOM 4936 N N . SER B 1 265 ? 1.863 -20.281 -7.488 1 98.88 265 SER B N 1
ATOM 4937 C CA . SER B 1 265 ? 1.33 -18.953 -7.805 1 98.88 265 SER B CA 1
ATOM 4938 C C . SER B 1 265 ? 2.139 -17.859 -7.125 1 98.88 265 SER B C 1
ATOM 4940 O O . SER B 1 265 ? 1.907 -17.547 -5.953 1 98.88 265 SER B O 1
ATOM 4942 N N . ALA B 1 266 ? 2.998 -17.281 -7.883 1 98.88 266 ALA B N 1
ATOM 4943 C CA . ALA B 1 266 ? 3.965 -16.312 -7.355 1 98.88 266 ALA B CA 1
ATOM 4944 C C . ALA B 1 266 ? 3.473 -14.891 -7.539 1 98.88 266 ALA B C 1
ATOM 4946 O O . ALA B 1 266 ? 3.803 -14.234 -8.531 1 98.88 266 ALA B O 1
ATOM 4947 N N . GLY B 1 267 ? 2.719 -14.43 -6.586 1 98.62 267 GLY B N 1
ATOM 4948 C CA . GLY B 1 267 ? 2.34 -13.023 -6.508 1 98.62 267 GLY B CA 1
ATOM 4949 C C . GLY B 1 267 ? 3.166 -12.242 -5.508 1 98.62 267 GLY B C 1
ATOM 4950 O O . GLY B 1 267 ? 3.484 -12.742 -4.43 1 98.62 267 GLY B O 1
ATOM 4951 N N . TYR B 1 268 ? 3.48 -10.969 -5.82 1 98.75 268 TYR B N 1
ATOM 4952 C CA . TYR B 1 268 ? 4.41 -10.211 -4.988 1 98.75 268 TYR B CA 1
ATOM 4953 C C . TYR B 1 268 ? 3.709 -9.047 -4.305 1 98.75 268 TYR B C 1
ATOM 4955 O O . TYR B 1 268 ? 4.359 -8.117 -3.826 1 98.75 268 TYR B O 1
ATOM 4963 N N . ASP B 1 269 ? 2.393 -9.094 -4.277 1 98.56 269 ASP B N 1
ATOM 4964 C CA . ASP B 1 269 ? 1.594 -7.988 -3.748 1 98.56 269 ASP B CA 1
ATOM 4965 C C . ASP B 1 269 ? 1.516 -8.047 -2.225 1 98.56 269 ASP B C 1
ATOM 4967 O O . ASP B 1 269 ? 0.991 -7.133 -1.588 1 98.56 269 ASP B O 1
ATOM 4971 N N . ALA B 1 270 ? 2.172 -9.055 -1.562 1 98.75 270 ALA B N 1
ATOM 4972 C CA . ALA B 1 270 ? 2.354 -9.023 -0.114 1 98.75 270 ALA B CA 1
ATOM 4973 C C . ALA B 1 270 ? 3.523 -8.125 0.272 1 98.75 270 ALA B C 1
ATOM 4975 O O . ALA B 1 270 ? 3.777 -7.895 1.458 1 98.75 270 ALA B O 1
ATOM 4976 N N . SER B 1 271 ? 4.203 -7.605 -0.702 1 98.62 271 SER B N 1
ATOM 4977 C CA . SER B 1 271 ? 5.297 -6.68 -0.426 1 98.62 271 SER B CA 1
ATOM 4978 C C . SER B 1 271 ? 4.789 -5.406 0.243 1 98.62 271 SER B C 1
ATOM 4980 O O . SER B 1 271 ? 3.641 -5.008 0.036 1 98.62 271 SER B O 1
ATOM 4982 N N . TYR B 1 272 ? 5.637 -4.73 0.933 1 98.25 272 TYR B N 1
ATOM 4983 C CA . TYR B 1 272 ? 5.266 -3.602 1.78 1 98.25 272 TYR B CA 1
ATOM 4984 C C . TYR B 1 272 ? 4.855 -2.398 0.939 1 98.25 272 TYR B C 1
ATOM 4986 O O . TYR B 1 272 ? 4.246 -1.455 1.45 1 98.25 272 TYR B O 1
ATOM 4994 N N . MET B 1 273 ? 5.098 -2.371 -0.344 1 97.88 273 MET B N 1
ATOM 4995 C CA . MET B 1 273 ? 4.852 -1.197 -1.176 1 97.88 273 MET B CA 1
ATOM 4996 C C . MET B 1 273 ? 3.689 -1.445 -2.135 1 97.88 273 MET B C 1
ATOM 4998 O O . MET B 1 273 ? 3.523 -0.717 -3.115 1 97.88 273 MET B O 1
ATOM 5002 N N . ASP B 1 274 ? 2.947 -2.555 -1.926 1 98 274 ASP B N 1
ATOM 5003 C CA . ASP B 1 274 ? 1.837 -2.846 -2.826 1 98 274 ASP B CA 1
ATOM 5004 C C . ASP B 1 274 ? 0.582 -2.08 -2.418 1 98 274 ASP B C 1
ATOM 5006 O O . ASP B 1 274 ? 0.274 -1.971 -1.229 1 98 274 ASP B O 1
ATOM 5010 N N . MET B 1 275 ? -0.166 -1.59 -3.314 1 95.62 275 MET B N 1
ATOM 5011 C CA . MET B 1 275 ? -1.296 -0.711 -3.027 1 95.62 275 MET B CA 1
ATOM 5012 C C . MET B 1 275 ? -2.576 -1.516 -2.832 1 95.62 275 MET B C 1
ATOM 5014 O O . MET B 1 275 ? -3.619 -0.958 -2.484 1 95.62 275 MET B O 1
ATOM 5018 N N . LEU B 1 276 ? -2.518 -2.895 -3.047 1 97.38 276 LEU B N 1
ATOM 5019 C CA . LEU B 1 276 ? -3.744 -3.68 -2.969 1 97.38 276 LEU B CA 1
ATOM 5020 C C . LEU B 1 276 ? -3.697 -4.645 -1.788 1 97.38 276 LEU B C 1
ATOM 5022 O O . LEU B 1 276 ? -4.465 -5.605 -1.737 1 97.38 276 LEU B O 1
ATOM 5026 N N . ALA B 1 277 ? -2.771 -4.441 -0.876 1 97.75 277 ALA B N 1
ATOM 5027 C CA . ALA B 1 277 ? -2.666 -5.246 0.34 1 97.75 277 ALA B CA 1
ATOM 5028 C C . ALA B 1 277 ? -2.01 -4.449 1.466 1 97.75 277 ALA B C 1
ATOM 5030 O O . ALA B 1 277 ? -1.612 -3.299 1.272 1 97.75 277 ALA B O 1
ATOM 5031 N N . ALA B 1 278 ? -2.057 -4.992 2.611 1 98.31 278 ALA B N 1
ATOM 5032 C CA . ALA B 1 278 ? -1.468 -4.324 3.771 1 98.31 278 ALA B CA 1
ATOM 5033 C C . ALA B 1 278 ? -0.525 -5.262 4.52 1 98.31 278 ALA B C 1
ATOM 5035 O O . ALA B 1 278 ? -0.577 -5.352 5.75 1 98.31 278 ALA B O 1
ATOM 5036 N N . MET B 1 279 ? 0.279 -6.047 3.764 1 98.81 279 MET B N 1
ATOM 5037 C CA . MET B 1 279 ? 1.355 -6.84 4.352 1 98.81 279 MET B CA 1
ATOM 5038 C C . MET B 1 279 ? 2.684 -6.098 4.273 1 98.81 279 MET B C 1
ATOM 5040 O O . MET B 1 279 ? 2.77 -5.031 3.658 1 98.81 279 MET B O 1
ATOM 5044 N N . ILE B 1 280 ? 3.752 -6.613 4.957 1 98.81 280 ILE B N 1
ATOM 5045 C CA . ILE B 1 280 ? 4.953 -5.789 5.043 1 98.81 280 ILE B CA 1
ATOM 5046 C C . ILE B 1 280 ? 6.18 -6.625 4.695 1 98.81 280 ILE B C 1
ATOM 5048 O O . ILE B 1 280 ? 7.215 -6.531 5.359 1 98.81 280 ILE B O 1
ATOM 5052 N N . LEU B 1 281 ? 6.086 -7.449 3.625 1 98.88 281 LEU B N 1
ATOM 5053 C CA . LEU B 1 281 ? 7.191 -8.312 3.221 1 98.88 281 LEU B CA 1
ATOM 5054 C C . LEU B 1 281 ? 8.219 -7.535 2.406 1 98.88 281 LEU B C 1
ATOM 5056 O O . LEU B 1 281 ? 7.875 -6.562 1.727 1 98.88 281 LEU B O 1
ATOM 5060 N N . SER B 1 282 ? 9.477 -7.98 2.477 1 98.62 282 SER B N 1
ATOM 5061 C CA . SER B 1 282 ? 10.578 -7.477 1.664 1 98.62 282 SER B CA 1
ATOM 5062 C C . SER B 1 282 ? 10.914 -8.445 0.534 1 98.62 282 SER B C 1
ATOM 5064 O O . SER B 1 282 ? 10.422 -9.57 0.503 1 98.62 282 SER B O 1
ATOM 5066 N N . SER B 1 283 ? 11.789 -8 -0.374 1 98.81 283 SER B N 1
ATOM 5067 C CA . SER B 1 283 ? 12.297 -8.867 -1.43 1 98.81 283 SER B CA 1
ATOM 5068 C C . SER B 1 283 ? 12.977 -10.102 -0.847 1 98.81 283 SER B C 1
ATOM 5070 O O . SER B 1 283 ? 12.859 -11.203 -1.399 1 98.81 283 SER B O 1
ATOM 5072 N N . ALA B 1 284 ? 13.633 -9.945 0.323 1 98.75 284 ALA B N 1
ATOM 5073 C CA . ALA B 1 284 ? 14.328 -11.062 0.968 1 98.75 284 ALA B CA 1
ATOM 5074 C C . ALA B 1 284 ? 13.344 -12.141 1.408 1 98.75 284 ALA B C 1
ATOM 5076 O O . ALA B 1 284 ? 13.664 -13.328 1.37 1 98.75 284 ALA B O 1
ATOM 5077 N N . ASP B 1 285 ? 12.203 -11.75 1.815 1 98.94 285 ASP B N 1
ATOM 5078 C CA . ASP B 1 285 ? 11.18 -12.703 2.234 1 98.94 285 ASP B CA 1
ATOM 5079 C C . ASP B 1 285 ? 10.719 -13.562 1.06 1 98.94 285 ASP B C 1
ATOM 5081 O O . ASP B 1 285 ? 10.539 -14.773 1.199 1 98.94 285 ASP B O 1
ATOM 5085 N N . PHE B 1 286 ? 10.516 -12.945 -0.095 1 98.94 286 PHE B N 1
ATOM 5086 C CA . PHE B 1 286 ? 10.086 -13.688 -1.275 1 98.94 286 PHE B CA 1
ATOM 5087 C C . PHE B 1 286 ? 11.18 -14.633 -1.747 1 98.94 286 PHE B C 1
ATOM 5089 O O . PHE B 1 286 ? 10.898 -15.758 -2.174 1 98.94 286 PHE B O 1
ATOM 5096 N N . GLY B 1 287 ? 12.422 -14.133 -1.715 1 98.88 287 GLY B N 1
ATOM 5097 C CA . GLY B 1 287 ? 13.531 -15.031 -1.986 1 98.88 287 GLY B CA 1
ATOM 5098 C C . GLY B 1 287 ? 13.562 -16.234 -1.06 1 98.88 287 GLY B C 1
ATOM 5099 O O . GLY B 1 287 ? 13.734 -17.359 -1.511 1 98.88 287 GLY B O 1
ATOM 5100 N N . TRP B 1 288 ? 13.383 -15.961 0.218 1 98.88 288 TRP B N 1
ATOM 5101 C CA . TRP B 1 288 ? 13.414 -17.031 1.209 1 98.88 288 TRP B CA 1
ATOM 5102 C C . TRP B 1 288 ? 12.305 -18.047 0.951 1 98.88 288 TRP B C 1
ATOM 5104 O O . TRP B 1 288 ? 12.539 -19.25 0.962 1 98.88 288 TRP B O 1
ATOM 5114 N N . MET B 1 289 ? 11.109 -17.578 0.722 1 98.94 289 MET B N 1
ATOM 5115 C CA . MET B 1 289 ? 9.984 -18.469 0.464 1 98.94 289 MET B CA 1
ATOM 5116 C C . MET B 1 289 ? 10.25 -19.344 -0.756 1 98.94 289 MET B C 1
ATOM 5118 O O . MET B 1 289 ? 10.062 -20.562 -0.703 1 98.94 289 MET B O 1
ATOM 5122 N N . MET B 1 290 ? 10.695 -18.688 -1.875 1 98.94 290 MET B N 1
ATOM 5123 C CA . MET B 1 290 ? 10.969 -19.453 -3.09 1 98.94 290 MET B CA 1
ATOM 5124 C C . MET B 1 290 ? 12.109 -20.453 -2.861 1 98.94 290 MET B C 1
ATOM 5126 O O . MET B 1 290 ? 12.047 -21.578 -3.336 1 98.94 290 MET B O 1
ATOM 5130 N N . GLY B 1 291 ? 13.102 -20.016 -2.094 1 98.88 291 GLY B N 1
ATOM 5131 C CA . GLY B 1 291 ? 14.195 -20.906 -1.764 1 98.88 291 GLY B CA 1
ATOM 5132 C C . GLY B 1 291 ? 13.734 -22.156 -1.029 1 98.88 291 GLY B C 1
ATOM 5133 O O . GLY B 1 291 ? 14.172 -23.266 -1.34 1 98.88 291 GLY B O 1
ATOM 5134 N N . ARG B 1 292 ? 12.859 -22 -0.079 1 98.94 292 ARG B N 1
ATOM 5135 C CA . ARG B 1 292 ? 12.32 -23.125 0.666 1 98.94 292 ARG B CA 1
ATOM 5136 C C . ARG B 1 292 ? 11.539 -24.062 -0.249 1 98.94 292 ARG B C 1
ATOM 5138 O O . ARG B 1 292 ? 11.586 -25.281 -0.089 1 98.94 292 ARG B O 1
ATOM 5145 N N . LEU B 1 293 ? 10.836 -23.469 -1.2 1 98.94 293 LEU B N 1
ATOM 5146 C CA . LEU B 1 293 ? 10.055 -24.281 -2.129 1 98.94 293 LEU B CA 1
ATOM 5147 C C . LEU B 1 293 ? 10.961 -25.031 -3.092 1 98.94 293 LEU B C 1
ATOM 5149 O O . LEU B 1 293 ? 10.688 -26.188 -3.438 1 98.94 293 LEU B O 1
ATOM 5153 N N . VAL B 1 294 ? 12 -24.375 -3.541 1 98.81 294 VAL B N 1
ATOM 5154 C CA . VAL B 1 294 ? 12.984 -25.031 -4.402 1 98.81 294 VAL B CA 1
ATOM 5155 C C . VAL B 1 294 ? 13.602 -26.219 -3.678 1 98.81 294 VAL B C 1
ATOM 5157 O O . VAL B 1 294 ? 13.719 -27.312 -4.25 1 98.81 294 VAL B O 1
ATOM 5160 N N . GLU B 1 295 ? 13.945 -26.016 -2.412 1 98.69 295 GLU B N 1
ATOM 5161 C CA . GLU B 1 295 ? 14.508 -27.094 -1.608 1 98.69 295 GLU B CA 1
ATOM 5162 C C . GLU B 1 295 ? 13.508 -28.234 -1.438 1 98.69 295 GLU B C 1
ATOM 5164 O O . GLU B 1 295 ? 13.867 -29.406 -1.557 1 98.69 295 GLU B O 1
ATOM 5169 N N . ALA B 1 296 ? 12.297 -27.891 -1.167 1 98.75 296 ALA B N 1
ATOM 5170 C CA . ALA B 1 296 ? 11.258 -28.891 -1.008 1 98.75 296 ALA B CA 1
ATOM 5171 C C . ALA B 1 296 ? 11.062 -29.688 -2.293 1 98.75 296 ALA B C 1
ATOM 5173 O O . ALA B 1 296 ? 10.938 -30.922 -2.256 1 98.75 296 ALA B O 1
ATOM 5174 N N . ALA B 1 297 ? 10.992 -28.984 -3.434 1 98.56 297 ALA B N 1
ATOM 5175 C CA . ALA B 1 297 ? 10.852 -29.672 -4.719 1 98.56 297 ALA B CA 1
ATOM 5176 C C . ALA B 1 297 ? 12.008 -30.625 -4.965 1 98.56 297 ALA B C 1
ATOM 5178 O O . ALA B 1 297 ? 11.812 -31.734 -5.484 1 98.56 297 ALA B O 1
ATOM 5179 N N . GLY B 1 298 ? 13.227 -30.188 -4.637 1 97.69 298 GLY B N 1
ATOM 5180 C CA . GLY B 1 298 ? 14.391 -31.062 -4.762 1 97.69 298 GLY B CA 1
ATOM 5181 C C . GLY B 1 298 ? 14.25 -32.344 -3.982 1 97.69 298 GLY B C 1
ATOM 5182 O O . GLY B 1 298 ? 14.625 -33.406 -4.477 1 97.69 298 GLY B O 1
ATOM 5183 N N . ARG B 1 299 ? 13.688 -32.25 -2.818 1 97.56 299 ARG B N 1
ATOM 5184 C CA . ARG B 1 299 ? 13.555 -33.406 -1.938 1 97.56 299 ARG B CA 1
ATOM 5185 C C . ARG B 1 299 ? 12.375 -34.281 -2.348 1 97.56 299 ARG B C 1
ATOM 5187 O O . ARG B 1 299 ? 12.422 -35.5 -2.227 1 97.56 299 ARG B O 1
ATOM 5194 N N . LEU B 1 300 ? 11.336 -33.688 -2.916 1 97.5 300 LEU B N 1
ATOM 5195 C CA . LEU B 1 300 ? 10.055 -34.375 -2.973 1 97.5 300 LEU B CA 1
ATOM 5196 C C . LEU B 1 300 ? 9.734 -34.812 -4.398 1 97.5 300 LEU B C 1
ATOM 5198 O O . LEU B 1 300 ? 9.031 -35.812 -4.609 1 97.5 300 LEU B O 1
ATOM 5202 N N . CYS B 1 301 ? 10.203 -34.062 -5.352 1 96.62 301 CYS B N 1
ATOM 5203 C CA . CYS B 1 301 ? 9.719 -34.344 -6.695 1 96.62 301 CYS B CA 1
ATOM 5204 C C . CYS B 1 301 ? 10.805 -34.125 -7.734 1 96.62 301 CYS B C 1
ATOM 5206 O O . CYS B 1 301 ? 10.523 -33.656 -8.836 1 96.62 301 CYS B O 1
ATOM 5208 N N . GLY B 1 302 ? 12.07 -34.344 -7.332 1 95.88 302 GLY B N 1
ATOM 5209 C CA . GLY B 1 302 ? 13.18 -34.312 -8.266 1 95.88 302 GLY B CA 1
ATOM 5210 C C . GLY B 1 302 ? 13.484 -32.938 -8.773 1 95.88 302 GLY B C 1
ATOM 5211 O O . GLY B 1 302 ? 14.062 -32.75 -9.852 1 95.88 302 GLY B O 1
ATOM 5212 N N . GLY B 1 303 ? 13.039 -31.922 -8.109 1 97.56 303 GLY B N 1
ATOM 5213 C CA . GLY B 1 303 ? 13.336 -30.547 -8.469 1 97.56 303 GLY B CA 1
ATOM 5214 C C . GLY B 1 303 ? 12.305 -29.938 -9.398 1 97.56 303 GLY B C 1
ATOM 5215 O O . GLY B 1 303 ? 12.422 -28.766 -9.781 1 97.56 303 GLY B O 1
ATOM 5216 N N . ARG B 1 304 ? 11.266 -30.703 -9.758 1 98.44 304 ARG B N 1
ATOM 5217 C CA . ARG B 1 304 ? 10.242 -30.234 -10.688 1 98.44 304 ARG B CA 1
ATOM 5218 C C . ARG B 1 304 ? 9.383 -29.141 -10.055 1 98.44 304 ARG B C 1
ATOM 5220 O O . ARG B 1 304 ? 8.484 -29.453 -9.258 1 98.44 304 ARG B O 1
ATOM 5227 N N . LEU B 1 305 ? 9.672 -27.906 -10.383 1 98.88 305 LEU B N 1
ATOM 5228 C CA . LEU B 1 305 ? 8.984 -26.719 -9.875 1 98.88 305 LEU B CA 1
ATOM 5229 C C . LEU B 1 305 ? 8.719 -25.719 -10.992 1 98.88 305 LEU B C 1
ATOM 5231 O O . LEU B 1 305 ? 9.617 -25.438 -11.789 1 98.88 305 LEU B O 1
ATOM 5235 N N . VAL B 1 306 ? 7.504 -25.297 -11.125 1 98.94 306 VAL B N 1
ATOM 5236 C CA . VAL B 1 306 ? 7.129 -24.25 -12.07 1 98.94 306 VAL B CA 1
ATOM 5237 C C . VAL B 1 306 ? 6.426 -23.125 -11.328 1 98.94 306 VAL B C 1
ATOM 5239 O O . VAL B 1 306 ? 5.402 -23.328 -10.672 1 98.94 306 VAL B O 1
ATOM 5242 N N . ALA B 1 307 ? 7.031 -21.922 -11.375 1 98.94 307 ALA B N 1
ATOM 5243 C CA . ALA B 1 307 ? 6.418 -20.734 -10.805 1 98.94 307 ALA B CA 1
ATOM 5244 C C . ALA B 1 307 ? 5.754 -19.891 -11.883 1 98.94 307 ALA B C 1
ATOM 5246 O O . ALA B 1 307 ? 6.324 -19.688 -12.961 1 98.94 307 ALA B O 1
ATOM 5247 N N . LEU B 1 308 ? 4.551 -19.484 -11.648 1 98.88 308 LEU B N 1
ATOM 5248 C CA . LEU B 1 308 ? 3.812 -18.578 -12.523 1 98.88 308 LEU B CA 1
ATOM 5249 C C . LEU B 1 308 ? 3.604 -17.234 -11.852 1 98.88 308 LEU B C 1
ATOM 5251 O O . LEU B 1 308 ? 3.156 -17.156 -10.711 1 98.88 308 LEU B O 1
ATOM 5255 N N . HIS B 1 309 ? 3.945 -16.141 -12.562 1 98.69 309 HIS B N 1
ATOM 5256 C CA . HIS B 1 309 ? 3.725 -14.797 -12.031 1 98.69 309 HIS B CA 1
ATOM 5257 C C . HIS B 1 309 ? 2.236 -14.492 -11.906 1 98.69 309 HIS B C 1
ATOM 5259 O O . HIS B 1 309 ? 1.521 -14.461 -12.914 1 98.69 309 HIS B O 1
ATOM 5265 N N . GLU B 1 310 ? 1.655 -14.211 -10.727 1 96.62 310 GLU B N 1
ATOM 5266 C CA . GLU B 1 310 ? 0.212 -14.086 -10.555 1 96.62 310 GLU B CA 1
ATOM 5267 C C . GLU B 1 310 ? -0.164 -12.703 -10.031 1 96.62 310 GLU B C 1
ATOM 5269 O O . GLU B 1 310 ? -1.333 -12.312 -10.086 1 96.62 310 GLU B O 1
ATOM 5274 N N . GLY B 1 311 ? 0.793 -12.023 -9.562 1 95.5 311 GLY B N 1
ATOM 5275 C CA . GLY B 1 311 ? 0.399 -10.734 -9.008 1 95.5 311 GLY B CA 1
ATOM 5276 C C . GLY B 1 311 ? 1.575 -9.898 -8.547 1 95.5 311 GLY B C 1
ATOM 5277 O O . GLY B 1 311 ? 2.73 -10.281 -8.75 1 95.5 311 GLY B O 1
ATOM 5278 N N . GLY B 1 312 ? 1.261 -8.75 -7.906 1 97.75 312 GLY B N 1
ATOM 5279 C CA . GLY B 1 312 ? 2.174 -7.68 -7.535 1 97.75 312 GLY B CA 1
ATOM 5280 C C . GLY B 1 312 ? 1.968 -6.414 -8.344 1 97.75 312 GLY B C 1
ATOM 5281 O O . GLY B 1 312 ? 2.016 -6.441 -9.578 1 97.75 312 GLY B O 1
ATOM 5282 N N . TYR B 1 313 ? 1.806 -5.277 -7.613 1 97.31 313 TYR B N 1
ATOM 5283 C CA . TYR B 1 313 ? 1.343 -4.121 -8.375 1 97.31 313 TYR B CA 1
ATOM 5284 C C . TYR B 1 313 ? 2.145 -2.877 -8.016 1 97.31 313 TYR B C 1
ATOM 5286 O O . TYR B 1 313 ? 1.774 -1.762 -8.391 1 97.31 313 TYR B O 1
ATOM 5294 N N . SER B 1 314 ? 3.207 -3.061 -7.316 1 97.5 314 SER B N 1
ATOM 5295 C CA . SER B 1 314 ? 4.188 -1.997 -7.137 1 97.5 314 SER B CA 1
ATOM 5296 C C . SER B 1 314 ? 5.207 -1.988 -8.273 1 97.5 314 SER B C 1
ATOM 5298 O O . SER B 1 314 ? 6.082 -2.854 -8.336 1 97.5 314 SER B O 1
ATOM 5300 N N . GLU B 1 315 ? 5.117 -0.972 -9.102 1 96.44 315 GLU B N 1
ATOM 5301 C CA . GLU B 1 315 ? 6.039 -0.877 -10.234 1 96.44 315 GLU B CA 1
ATOM 5302 C C . GLU B 1 315 ? 7.488 -0.799 -9.758 1 96.44 315 GLU B C 1
ATOM 5304 O O . GLU B 1 315 ? 8.398 -1.254 -10.453 1 96.44 315 GLU B O 1
ATOM 5309 N N . LEU B 1 316 ? 7.641 -0.293 -8.57 1 96.38 316 LEU B N 1
ATOM 5310 C CA . LEU B 1 316 ? 8.977 -0.046 -8.039 1 96.38 316 LEU B CA 1
ATOM 5311 C C . LEU B 1 316 ? 9.539 -1.295 -7.367 1 96.38 316 LEU B C 1
ATOM 5313 O O . LEU B 1 316 ? 10.727 -1.592 -7.488 1 96.38 316 LEU B O 1
ATOM 5317 N N . TYR B 1 317 ? 8.688 -2.012 -6.746 1 98.19 317 TYR B N 1
ATOM 5318 C CA . TYR B 1 317 ? 9.266 -2.969 -5.805 1 98.19 317 TYR B CA 1
ATOM 5319 C C . TYR B 1 317 ? 9.117 -4.395 -6.32 1 98.19 317 TYR B C 1
ATOM 5321 O O . TYR B 1 317 ? 9.922 -5.27 -5.98 1 98.19 317 TYR B O 1
ATOM 5329 N N . VAL B 1 318 ? 8.164 -4.699 -7.195 1 98.69 318 VAL B N 1
ATOM 5330 C CA . VAL B 1 318 ? 7.926 -6.039 -7.727 1 98.69 318 VAL B CA 1
ATOM 5331 C C . VAL B 1 318 ? 9.195 -6.562 -8.391 1 98.69 318 VAL B C 1
ATOM 5333 O O . VAL B 1 318 ? 9.57 -7.719 -8.195 1 98.69 318 VAL B O 1
ATOM 5336 N N . PRO B 1 319 ? 9.93 -5.742 -9.18 1 98.62 319 PRO B N 1
ATOM 5337 C CA . PRO B 1 319 ? 11.125 -6.258 -9.844 1 98.62 319 PRO B CA 1
ATOM 5338 C C . PRO B 1 319 ? 12.125 -6.871 -8.867 1 98.62 319 PRO B C 1
ATOM 5340 O O . PRO B 1 319 ? 12.688 -7.938 -9.141 1 98.62 319 PRO B O 1
ATOM 5343 N N . PHE B 1 320 ? 12.266 -6.246 -7.711 1 98.75 320 PHE B N 1
ATOM 5344 C CA . PHE B 1 320 ? 13.25 -6.719 -6.746 1 98.75 320 PHE B CA 1
ATOM 5345 C C . PHE B 1 320 ? 12.758 -7.977 -6.043 1 98.75 320 PHE B C 1
ATOM 5347 O O . PHE B 1 320 ? 13.547 -8.891 -5.766 1 98.75 320 PHE B O 1
ATOM 5354 N N . CYS B 1 321 ? 11.484 -8.055 -5.719 1 98.88 321 CYS B N 1
ATOM 5355 C CA . CYS B 1 321 ? 10.898 -9.242 -5.105 1 98.88 321 CYS B CA 1
ATOM 5356 C C . CYS B 1 321 ? 11.008 -10.453 -6.031 1 98.88 321 CYS B C 1
ATOM 5358 O O . CYS B 1 321 ? 11.461 -11.523 -5.613 1 98.88 321 CYS B O 1
ATOM 5360 N N . ALA B 1 322 ? 10.594 -10.266 -7.281 1 98.88 322 ALA B N 1
ATOM 5361 C CA . ALA B 1 322 ? 10.57 -11.359 -8.258 1 98.88 322 ALA B CA 1
ATOM 5362 C C . ALA B 1 322 ? 11.992 -11.797 -8.609 1 98.88 322 ALA B C 1
ATOM 5364 O O . ALA B 1 322 ? 12.242 -12.984 -8.836 1 98.88 322 ALA B O 1
ATOM 5365 N N . LEU B 1 323 ? 12.906 -10.82 -8.711 1 98.88 323 LEU B N 1
ATOM 5366 C CA . LEU B 1 323 ? 14.297 -11.18 -8.977 1 98.88 323 LEU B CA 1
ATOM 5367 C C . LEU B 1 323 ? 14.859 -12.055 -7.859 1 98.88 323 LEU B C 1
ATOM 5369 O O . LEU B 1 323 ? 15.555 -13.039 -8.125 1 98.88 323 LEU B O 1
ATOM 5373 N N . ALA B 1 324 ? 14.562 -11.688 -6.613 1 98.88 324 ALA B N 1
ATOM 5374 C CA . ALA B 1 324 ? 15.031 -12.484 -5.48 1 98.88 324 ALA B CA 1
ATOM 5375 C C . ALA B 1 324 ? 14.523 -13.922 -5.578 1 98.88 324 ALA B C 1
ATOM 5377 O O . ALA B 1 324 ? 15.273 -14.867 -5.301 1 98.88 324 ALA B O 1
ATOM 5378 N N . ALA B 1 325 ? 13.32 -14.109 -5.941 1 98.88 325 ALA B N 1
ATOM 5379 C CA . ALA B 1 325 ? 12.742 -15.438 -6.121 1 98.88 325 ALA B CA 1
ATOM 5380 C C . ALA B 1 325 ? 13.438 -16.188 -7.254 1 98.88 325 ALA B C 1
ATOM 5382 O O . ALA B 1 325 ? 13.805 -17.359 -7.102 1 98.88 325 ALA B O 1
ATOM 5383 N N . LEU B 1 326 ? 13.602 -15.5 -8.391 1 98.81 326 LEU B N 1
ATOM 5384 C CA . LEU B 1 326 ? 14.203 -16.125 -9.562 1 98.81 326 LEU B CA 1
ATOM 5385 C C . LEU B 1 326 ? 15.664 -16.5 -9.297 1 98.81 326 LEU B C 1
ATOM 5387 O O . LEU B 1 326 ? 16.156 -17.516 -9.797 1 98.81 326 LEU B O 1
ATOM 5391 N N . GLU B 1 327 ? 16.359 -15.672 -8.516 1 98.75 327 GLU B N 1
ATOM 5392 C CA . GLU B 1 327 ? 17.734 -16 -8.117 1 98.75 327 GLU B CA 1
ATOM 5393 C C . GLU B 1 327 ? 17.781 -17.312 -7.348 1 98.75 327 GLU B C 1
ATOM 5395 O O . GLU B 1 327 ? 18.656 -18.141 -7.566 1 98.75 327 GLU B O 1
ATOM 5400 N N . GLU B 1 328 ? 16.812 -17.5 -6.457 1 98.62 328 GLU B N 1
ATOM 5401 C CA . GLU B 1 328 ? 16.766 -18.75 -5.695 1 98.62 328 GLU B CA 1
ATOM 5402 C C . GLU B 1 328 ? 16.453 -19.938 -6.602 1 98.62 328 GLU B C 1
ATOM 5404 O O . GLU B 1 328 ? 17 -21.016 -6.406 1 98.62 328 GLU B O 1
ATOM 5409 N N . MET B 1 329 ? 15.617 -19.75 -7.574 1 98.69 329 MET B N 1
ATOM 5410 C CA . MET B 1 329 ? 15.25 -20.828 -8.484 1 98.69 329 MET B CA 1
ATOM 5411 C C . MET B 1 329 ? 16.438 -21.219 -9.375 1 98.69 329 MET B C 1
ATOM 5413 O O . MET B 1 329 ? 16.641 -22.406 -9.648 1 98.69 329 MET B O 1
ATOM 5417 N N . SER B 1 330 ? 17.188 -20.25 -9.797 1 98.06 330 SER B N 1
ATOM 5418 C CA . SER B 1 330 ? 18.266 -20.484 -10.758 1 98.06 330 SER B CA 1
ATOM 5419 C C . SER B 1 330 ? 19.562 -20.891 -10.047 1 98.06 330 SER B C 1
ATOM 5421 O O . SER B 1 330 ? 20.469 -21.453 -10.664 1 98.06 330 SER B O 1
ATOM 5423 N N . GLY B 1 331 ? 19.672 -20.484 -8.727 1 97.19 331 GLY B N 1
ATOM 5424 C CA . GLY B 1 331 ? 20.906 -20.688 -8.008 1 97.19 331 GLY B CA 1
ATOM 5425 C C . GLY B 1 331 ? 21.984 -19.688 -8.359 1 97.19 331 GLY B C 1
ATOM 5426 O O . GLY B 1 331 ? 23.141 -19.828 -7.973 1 97.19 331 GLY B O 1
ATOM 5427 N N . VAL B 1 332 ? 21.562 -18.625 -9.148 1 97.06 332 VAL B N 1
ATOM 5428 C CA . VAL B 1 332 ? 22.484 -17.578 -9.555 1 97.06 332 VAL B CA 1
ATOM 5429 C C . VAL B 1 332 ? 22.219 -16.297 -8.766 1 97.06 332 VAL B C 1
ATOM 5431 O O . VAL B 1 332 ? 21.094 -15.789 -8.781 1 97.06 332 VAL B O 1
ATOM 5434 N N . LYS B 1 333 ? 23.188 -15.859 -8.039 1 97.25 333 LYS B N 1
ATOM 5435 C CA . LYS B 1 333 ? 23.062 -14.586 -7.332 1 97.25 333 LYS B CA 1
ATOM 5436 C C . LYS B 1 333 ? 23.594 -13.438 -8.18 1 97.25 333 LYS B C 1
ATOM 5438 O O . LYS B 1 333 ? 24.734 -13.484 -8.656 1 97.25 333 LYS B O 1
ATOM 5443 N N . THR B 1 334 ? 22.781 -12.461 -8.422 1 98.06 334 THR B N 1
ATOM 5444 C CA . THR B 1 334 ? 23.188 -11.281 -9.188 1 98.06 334 THR B CA 1
ATOM 5445 C C . THR B 1 334 ? 23.781 -10.219 -8.273 1 98.06 334 THR B C 1
ATOM 5447 O O . THR B 1 334 ? 23.812 -10.391 -7.051 1 98.06 334 THR B O 1
ATOM 5450 N N . GLU B 1 335 ? 24.312 -9.125 -8.836 1 97.19 335 GLU B N 1
ATOM 5451 C CA . GLU B 1 335 ? 24.891 -8.016 -8.078 1 97.19 335 GLU B CA 1
ATOM 5452 C C . GLU B 1 335 ? 23.797 -7.047 -7.617 1 97.19 335 GLU B C 1
ATOM 5454 O O . GLU B 1 335 ? 24.078 -6.109 -6.867 1 97.19 335 GLU B O 1
ATOM 5459 N N . VAL B 1 336 ? 22.609 -7.316 -8.062 1 98.19 336 VAL B N 1
ATOM 5460 C CA . VAL B 1 336 ? 21.5 -6.41 -7.75 1 98.19 336 VAL B CA 1
ATOM 5461 C C . VAL B 1 336 ? 21.234 -6.434 -6.25 1 98.19 336 VAL B C 1
ATOM 5463 O O . VAL B 1 336 ? 21.109 -7.504 -5.648 1 98.19 336 VAL B O 1
ATOM 5466 N N . LYS B 1 337 ? 21.156 -5.242 -5.66 1 97.62 337 LYS B N 1
ATOM 5467 C CA . LYS B 1 337 ? 20.781 -5.074 -4.262 1 97.62 337 LYS B CA 1
ATOM 5468 C C . LYS B 1 337 ? 19.484 -4.281 -4.133 1 97.62 337 LYS B C 1
ATOM 5470 O O . LYS B 1 337 ? 19.312 -3.25 -4.789 1 97.62 337 LYS B O 1
ATOM 5475 N N . ASP B 1 338 ? 18.531 -4.816 -3.445 1 97.81 338 ASP B N 1
ATOM 5476 C CA . ASP B 1 338 ? 17.297 -4.086 -3.123 1 97.81 338 ASP B CA 1
ATOM 5477 C C . ASP B 1 338 ? 17.609 -2.824 -2.316 1 97.81 338 ASP B C 1
ATOM 5479 O O . ASP B 1 338 ? 18.016 -2.908 -1.153 1 97.81 338 ASP B O 1
ATOM 5483 N N . PRO B 1 339 ? 17.422 -1.662 -2.881 1 96.56 339 PRO B N 1
ATOM 5484 C CA . PRO B 1 339 ? 17.828 -0.429 -2.195 1 96.56 339 PRO B CA 1
ATOM 5485 C C . PRO B 1 339 ? 16.922 -0.1 -1.008 1 96.56 339 PRO B C 1
ATOM 5487 O O . PRO B 1 339 ? 17.266 0.753 -0.186 1 96.56 339 PRO B O 1
ATOM 5490 N N . TRP B 1 340 ? 15.805 -0.77 -0.903 1 96.69 340 TRP B N 1
ATOM 5491 C CA . TRP B 1 340 ? 14.859 -0.444 0.161 1 96.69 340 TRP B CA 1
ATOM 5492 C C . TRP B 1 340 ? 14.828 -1.542 1.219 1 96.69 340 TRP B C 1
ATOM 5494 O O . TRP B 1 340 ? 14.047 -1.479 2.168 1 96.69 340 TRP B O 1
ATOM 5504 N N . LEU B 1 341 ? 15.648 -2.539 1.095 1 97.94 341 LEU B N 1
ATOM 5505 C CA . LEU B 1 341 ? 15.617 -3.697 1.981 1 97.94 341 LEU B CA 1
ATOM 5506 C C . LEU B 1 341 ? 15.773 -3.271 3.438 1 97.94 341 LEU B C 1
ATOM 5508 O O . LEU B 1 341 ? 15.039 -3.732 4.309 1 97.94 341 LEU B O 1
ATOM 5512 N N . HIS B 1 342 ? 16.719 -2.375 3.686 1 96.25 342 HIS B N 1
ATOM 5513 C CA . HIS B 1 342 ? 16.969 -1.935 5.055 1 96.25 342 HIS B CA 1
ATOM 5514 C C . HIS B 1 342 ? 15.75 -1.236 5.641 1 96.25 342 HIS B C 1
ATOM 5516 O O . HIS B 1 342 ? 15.422 -1.425 6.816 1 96.25 342 HIS B O 1
ATOM 5522 N N . GLU B 1 343 ? 15.109 -0.441 4.855 1 94.44 343 GLU B N 1
ATOM 5523 C CA . GLU B 1 343 ? 13.938 0.299 5.316 1 94.44 343 GLU B CA 1
ATOM 5524 C C . GLU B 1 343 ? 12.828 -0.649 5.766 1 94.44 343 GLU B C 1
ATOM 5526 O O . GLU B 1 343 ? 12.375 -0.583 6.91 1 94.44 343 GLU B O 1
ATOM 5531 N N . VAL B 1 344 ? 12.438 -1.574 4.91 1 95.44 344 VAL B N 1
ATOM 5532 C CA . VAL B 1 344 ? 11.305 -2.445 5.207 1 95.44 344 VAL B CA 1
ATOM 5533 C C . VAL B 1 344 ? 11.664 -3.381 6.359 1 95.44 344 VAL B C 1
ATOM 5535 O O . VAL B 1 344 ? 10.82 -3.662 7.219 1 95.44 344 VAL B O 1
ATOM 5538 N N . THR B 1 345 ? 12.898 -3.877 6.398 1 96.75 345 THR B N 1
ATOM 5539 C CA . THR B 1 345 ? 13.273 -4.805 7.457 1 96.75 345 THR B CA 1
ATOM 5540 C C . THR B 1 345 ? 13.336 -4.094 8.805 1 96.75 345 THR B C 1
ATOM 5542 O O . THR B 1 345 ? 13.312 -4.738 9.859 1 96.75 345 THR B O 1
ATOM 5545 N N . SER B 1 346 ? 13.375 -2.729 8.75 1 96.31 346 SER B N 1
ATOM 5546 C CA . SER B 1 346 ? 13.461 -1.936 9.977 1 96.31 346 SER B CA 1
ATOM 5547 C C . SER B 1 346 ? 12.078 -1.499 10.453 1 96.31 346 SER B C 1
ATOM 5549 O O . SER B 1 346 ? 11.945 -0.917 11.531 1 96.31 346 SER B O 1
ATOM 5551 N N . TRP B 1 347 ? 11.016 -1.756 9.633 1 96.88 347 TRP B N 1
ATOM 5552 C CA . TRP B 1 347 ? 9.664 -1.498 10.109 1 96.88 347 TRP B CA 1
ATOM 5553 C C . TRP B 1 347 ? 9.359 -2.316 11.359 1 96.88 347 TRP B C 1
ATOM 5555 O O . TRP B 1 347 ? 9.883 -3.422 11.523 1 96.88 347 TRP B O 1
ATOM 5565 N N . GLY B 1 348 ? 8.594 -1.747 12.227 1 95.31 348 GLY B N 1
ATOM 5566 C CA . GLY B 1 348 ? 8.203 -2.463 13.43 1 95.31 348 GLY B CA 1
ATOM 5567 C C . GLY B 1 348 ? 7.281 -3.637 13.156 1 95.31 348 GLY B C 1
ATOM 5568 O O . GLY B 1 348 ? 6.648 -3.701 12.102 1 95.31 348 GLY B O 1
ATOM 5569 N N . TYR B 1 349 ? 7.305 -4.668 14.039 1 97 349 TYR B N 1
ATOM 5570 C CA . TYR B 1 349 ? 6.336 -5.758 14.078 1 97 349 TYR B CA 1
ATOM 5571 C C . TYR B 1 349 ? 6.629 -6.789 13 1 97 349 TYR B C 1
ATOM 5573 O O . TYR B 1 349 ? 5.73 -7.52 12.57 1 97 349 TYR B O 1
ATOM 5581 N N . GLN B 1 350 ? 7.863 -6.895 12.547 1 97.88 350 GLN B N 1
ATOM 5582 C CA . GLN B 1 350 ? 8.273 -7.891 11.562 1 97.88 350 GLN B CA 1
ATOM 5583 C C . GLN B 1 350 ? 8.25 -9.297 12.156 1 97.88 350 GLN B C 1
ATOM 5585 O O . GLN B 1 350 ? 8.047 -10.273 11.438 1 97.88 350 GLN B O 1
ATOM 5590 N N . GLU B 1 351 ? 8.445 -9.391 13.508 1 98 351 GLU B N 1
ATOM 5591 C CA . GLU B 1 351 ? 8.469 -10.688 14.172 1 98 351 GLU B CA 1
ATOM 5592 C C . GLU B 1 351 ? 7.066 -11.297 14.242 1 98 351 GLU B C 1
ATOM 5594 O O . GLU B 1 351 ? 6.074 -10.602 14.008 1 98 351 GLU B O 1
ATOM 5599 N N . LEU B 1 352 ? 6.961 -12.539 14.484 1 98.69 352 LEU B N 1
ATOM 5600 C CA . LEU B 1 352 ? 5.68 -13.227 14.625 1 98.69 352 LEU B CA 1
ATOM 5601 C C . LEU B 1 352 ? 4.906 -12.68 15.82 1 98.69 352 LEU B C 1
ATOM 5603 O O . LEU B 1 352 ? 5.359 -12.789 16.969 1 98.69 352 LEU B O 1
ATOM 5607 N N . GLN B 1 353 ? 3.791 -12.062 15.578 1 97.94 353 GLN B N 1
ATOM 5608 C CA . GLN B 1 353 ? 2.92 -11.547 16.625 1 97.94 353 GLN B CA 1
ATOM 5609 C C . GLN B 1 353 ? 1.977 -12.633 17.141 1 97.94 353 GLN B C 1
ATOM 5611 O O . GLN B 1 353 ? 1.662 -13.578 16.422 1 97.94 353 GLN B O 1
ATOM 5616 N N . PRO B 1 354 ? 1.443 -12.508 18.328 1 97.75 354 PRO B N 1
ATOM 5617 C CA . PRO B 1 354 ? 0.598 -13.547 18.922 1 97.75 354 PRO B CA 1
ATOM 5618 C C . PRO B 1 354 ? -0.652 -13.828 18.078 1 97.75 354 PRO B C 1
ATOM 5620 O O . PRO B 1 354 ? -1.035 -14.992 17.906 1 97.75 354 PRO B O 1
ATOM 5623 N N . HIS B 1 355 ? -1.3 -12.789 17.578 1 97.38 355 HIS B N 1
ATOM 5624 C CA . HIS B 1 355 ? -2.52 -12.992 16.812 1 97.38 355 HIS B CA 1
ATOM 5625 C C . HIS B 1 355 ? -2.217 -13.648 15.469 1 97.38 355 HIS B C 1
ATOM 5627 O O . HIS B 1 355 ? -3.061 -14.359 14.922 1 97.38 355 HIS B O 1
ATOM 5633 N N . GLN B 1 356 ? -1.056 -13.406 14.891 1 98.62 356 GLN B N 1
ATOM 5634 C CA . GLN B 1 356 ? -0.598 -14.078 13.68 1 98.62 356 GLN B CA 1
ATOM 5635 C C . GLN B 1 356 ? -0.277 -15.547 13.953 1 98.62 356 GLN B C 1
ATOM 5637 O O . GLN B 1 356 ? -0.612 -16.422 13.156 1 98.62 356 GLN B O 1
ATOM 5642 N N . ASP B 1 357 ? 0.371 -15.766 15.086 1 98.81 357 ASP B N 1
ATOM 5643 C CA . ASP B 1 357 ? 0.681 -17.125 15.516 1 98.81 357 ASP B CA 1
ATOM 5644 C C . ASP B 1 357 ? -0.589 -17.969 15.656 1 98.81 357 ASP B C 1
ATOM 5646 O O . ASP B 1 357 ? -0.603 -19.141 15.297 1 98.81 357 ASP B O 1
ATOM 5650 N N . ALA B 1 358 ? -1.629 -17.328 16.188 1 98.69 358 ALA B N 1
ATOM 5651 C CA . ALA B 1 358 ? -2.908 -18.016 16.344 1 98.69 358 ALA B CA 1
ATOM 5652 C C . ALA B 1 358 ? -3.471 -18.438 14.984 1 98.69 358 ALA B C 1
ATOM 5654 O O . ALA B 1 358 ? -4.023 -19.531 14.852 1 98.69 358 ALA B O 1
ATOM 5655 N N . ALA B 1 359 ? -3.363 -17.562 13.977 1 98.69 359 ALA B N 1
ATOM 5656 C CA . ALA B 1 359 ? -3.832 -17.891 12.625 1 98.69 359 ALA B CA 1
ATOM 5657 C C . ALA B 1 359 ? -3.043 -19.062 12.039 1 98.69 359 ALA B C 1
ATOM 5659 O O . ALA B 1 359 ? -3.623 -19.969 11.438 1 98.69 359 ALA B O 1
ATOM 5660 N N . VAL B 1 360 ? -1.712 -19.047 12.195 1 98.88 360 VAL B N 1
ATOM 5661 C CA . VAL B 1 360 ? -0.854 -20.125 11.688 1 98.88 360 VAL B CA 1
ATOM 5662 C C . VAL B 1 360 ? -1.178 -21.422 12.406 1 98.88 360 VAL B C 1
ATOM 5664 O O . VAL B 1 360 ? -1.279 -22.484 11.773 1 98.88 360 VAL B O 1
ATOM 5667 N N . ALA B 1 361 ? -1.373 -21.328 13.734 1 98.88 361 ALA B N 1
ATOM 5668 C CA . ALA B 1 361 ? -1.688 -22.5 14.547 1 98.88 361 ALA B CA 1
ATOM 5669 C C . ALA B 1 361 ? -2.998 -23.141 14.094 1 98.88 361 ALA B C 1
ATOM 5671 O O . ALA B 1 361 ? -3.127 -24.375 14.094 1 98.88 361 ALA B O 1
ATOM 5672 N N . ALA B 1 362 ? -3.953 -22.312 13.781 1 98.81 362 ALA B N 1
ATOM 5673 C CA . ALA B 1 362 ? -5.238 -22.828 13.312 1 98.81 362 ALA B CA 1
ATOM 5674 C C . ALA B 1 362 ? -5.066 -23.625 12.023 1 98.81 362 ALA B C 1
ATOM 5676 O O . ALA B 1 362 ? -5.684 -24.688 11.859 1 98.81 362 ALA B O 1
ATOM 5677 N N . ALA B 1 363 ? -4.242 -23.172 11.102 1 98.81 363 ALA B N 1
ATOM 5678 C CA . ALA B 1 363 ? -3.986 -23.875 9.844 1 98.81 363 ALA B CA 1
ATOM 5679 C C . ALA B 1 363 ? -3.189 -25.156 10.086 1 98.81 363 ALA B C 1
ATOM 5681 O O . ALA B 1 363 ? -3.389 -26.156 9.398 1 98.81 363 ALA B O 1
ATOM 5682 N N . GLU B 1 364 ? -2.291 -25.078 11.062 1 98.62 364 GLU B N 1
ATOM 5683 C CA . GLU B 1 364 ? -1.468 -26.234 11.438 1 98.62 364 GLU B CA 1
ATOM 5684 C C . GLU B 1 364 ? -2.332 -27.422 11.852 1 98.62 364 GLU B C 1
ATOM 5686 O O . GLU B 1 364 ? -1.953 -28.578 11.641 1 98.62 364 GLU B O 1
ATOM 5691 N N . GLN B 1 365 ? -3.471 -27.141 12.383 1 98.69 365 GLN B N 1
ATOM 5692 C CA . GLN B 1 365 ? -4.371 -28.172 12.883 1 98.69 365 GLN B CA 1
ATOM 5693 C C . GLN B 1 365 ? -4.977 -28.969 11.734 1 98.69 365 GLN B C 1
ATOM 5695 O O . GLN B 1 365 ? -5.555 -30.047 11.961 1 98.69 365 GLN B O 1
ATOM 5700 N N . LEU B 1 366 ? -4.812 -28.531 10.516 1 98.69 366 LEU B N 1
ATOM 5701 C CA . LEU B 1 366 ? -5.379 -29.219 9.359 1 98.69 366 LEU B CA 1
ATOM 5702 C C . LEU B 1 366 ? -4.449 -30.312 8.867 1 98.69 366 LEU B C 1
ATOM 5704 O O . LEU B 1 366 ? -4.855 -31.172 8.078 1 98.69 366 LEU B O 1
ATOM 5708 N N . LEU B 1 367 ? -3.176 -30.359 9.297 1 98.69 367 LEU B N 1
ATOM 5709 C CA . LEU B 1 367 ? -2.129 -31.203 8.734 1 98.69 367 LEU B CA 1
ATOM 5710 C C . LEU B 1 367 ? -2.43 -32.688 8.984 1 98.69 367 LEU B C 1
ATOM 5712 O O . LEU B 1 367 ? -2.203 -33.531 8.109 1 98.69 367 LEU B O 1
ATOM 5716 N N . PRO B 1 368 ? -2.977 -33.094 10.234 1 98.12 368 PRO B N 1
ATOM 5717 C CA . PRO B 1 368 ? -3.275 -34.5 10.445 1 98.12 368 PRO B CA 1
ATOM 5718 C C . PRO B 1 368 ? -4.273 -35.062 9.43 1 98.12 368 PRO B C 1
ATOM 5720 O O . PRO B 1 368 ? -4.109 -36.188 8.953 1 98.12 368 PRO B O 1
ATOM 5723 N N . LYS B 1 369 ? -5.242 -34.281 9.117 1 97.81 369 LYS B N 1
ATOM 5724 C CA . LYS B 1 369 ? -6.215 -34.719 8.125 1 97.81 369 LYS B CA 1
ATOM 5725 C C . LYS B 1 369 ? -5.555 -34.906 6.762 1 97.81 369 LYS B C 1
ATOM 5727 O O . LYS B 1 369 ? -5.844 -35.875 6.059 1 97.81 369 LYS B O 1
ATOM 5732 N N . LEU B 1 370 ? -4.727 -34 6.324 1 98.31 370 LEU B N 1
ATOM 5733 C CA . LEU B 1 370 ? -4 -34.125 5.066 1 98.31 370 LEU B CA 1
ATOM 5734 C C . LEU B 1 370 ? -3.148 -35.375 5.047 1 98.31 370 LEU B C 1
ATOM 5736 O O . LEU B 1 370 ? -3.09 -36.062 4.035 1 98.31 370 LEU B O 1
ATOM 5740 N N . ARG B 1 371 ? -2.451 -35.625 6.168 1 97 371 ARG B N 1
ATOM 5741 C CA . ARG B 1 371 ? -1.608 -36.812 6.266 1 97 371 ARG B CA 1
ATOM 5742 C C . ARG B 1 371 ? -2.426 -38.094 6.059 1 97 371 ARG B C 1
ATOM 5744 O O . ARG B 1 371 ? -1.974 -39.031 5.395 1 97 371 ARG B O 1
ATOM 5751 N N . THR B 1 372 ? -3.574 -38.094 6.609 1 95.38 372 THR B N 1
ATOM 5752 C CA . THR B 1 372 ? -4.461 -39.219 6.477 1 95.38 372 THR B CA 1
ATOM 5753 C C . THR B 1 372 ? -4.883 -39.438 5.023 1 95.38 372 THR B C 1
ATOM 5755 O O . THR B 1 372 ? -4.852 -40.531 4.508 1 95.38 372 THR B O 1
ATOM 5758 N N . VAL B 1 373 ? -5.234 -38.375 4.375 1 93.62 373 VAL B N 1
ATOM 5759 C CA . VAL B 1 373 ? -5.684 -38.406 2.988 1 93.62 373 VAL B CA 1
ATOM 5760 C C . VAL B 1 373 ? -4.531 -38.844 2.082 1 93.62 373 VAL B C 1
ATOM 5762 O O . VAL B 1 373 ? -4.715 -39.656 1.174 1 93.62 373 VAL B O 1
ATOM 5765 N N . ALA B 1 374 ? -3.383 -38.312 2.287 1 93.38 374 ALA B N 1
ATOM 5766 C CA . ALA B 1 374 ? -2.203 -38.594 1.474 1 93.38 374 ALA B CA 1
ATOM 5767 C C . ALA B 1 374 ? -1.791 -40.062 1.607 1 93.38 374 ALA B C 1
ATOM 5769 O O . ALA B 1 374 ? -1.326 -40.688 0.643 1 93.38 374 ALA B O 1
ATOM 5770 N N . ALA B 1 375 ? -1.956 -40.594 2.793 1 90.06 375 ALA B N 1
ATOM 5771 C CA . ALA B 1 375 ? -1.58 -42 3.051 1 90.06 375 ALA B CA 1
ATOM 5772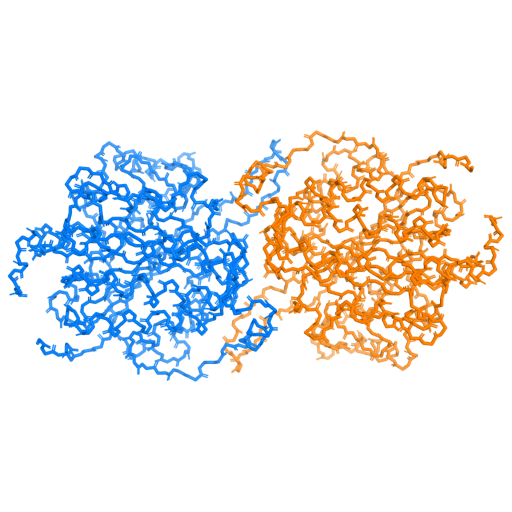 C C . ALA B 1 375 ? -2.547 -42.969 2.371 1 90.06 375 ALA B C 1
ATOM 5774 O O . ALA B 1 375 ? -2.17 -44.062 2.018 1 90.06 375 ALA B O 1
ATOM 5775 N N . ALA B 1 376 ? -3.748 -42.531 2.25 1 84.88 376 ALA B N 1
ATOM 5776 C CA . ALA B 1 376 ? -4.785 -43.375 1.682 1 84.88 376 ALA B CA 1
ATOM 5777 C C . ALA B 1 376 ? -4.691 -43.406 0.159 1 84.88 376 ALA B C 1
ATOM 5779 O O . ALA B 1 376 ? -5.219 -44.344 -0.478 1 84.88 376 ALA B O 1
ATOM 5780 N N . ALA B 1 377 ? -4.156 -42.5 -0.405 1 76.12 377 ALA B N 1
ATOM 5781 C CA . ALA B 1 377 ? -4.051 -42.406 -1.86 1 76.12 377 ALA B CA 1
ATOM 5782 C C . ALA B 1 377 ? -2.971 -43.344 -2.383 1 76.12 377 ALA B C 1
ATOM 5784 O O . ALA B 1 377 ? -1.958 -43.594 -1.718 1 76.12 377 ALA B O 1
ATOM 5785 N N . PRO B 1 378 ? -3.34 -44.156 -3.432 1 62.81 378 PRO B N 1
ATOM 5786 C CA . PRO B 1 378 ? -2.336 -45.094 -3.98 1 62.81 378 PRO B CA 1
ATOM 5787 C C . PRO B 1 378 ? -1.002 -44.406 -4.266 1 62.81 378 PRO B C 1
ATOM 5789 O O . PRO B 1 378 ? -0.976 -43.219 -4.617 1 62.81 378 PRO B O 1
ATOM 5792 N N . ALA B 1 379 ? 0.051 -45.031 -3.645 1 55.94 379 ALA B N 1
ATOM 5793 C CA . ALA B 1 379 ? 1.389 -44.469 -3.807 1 55.94 379 ALA B CA 1
ATOM 5794 C C . ALA B 1 379 ? 1.666 -44.125 -5.266 1 55.94 379 ALA B C 1
ATOM 5796 O O . ALA B 1 379 ? 1.317 -44.875 -6.168 1 55.94 379 ALA B O 1
ATOM 5797 N N . ALA B 1 380 ? 1.706 -42.719 -5.645 1 55.5 380 ALA B N 1
ATOM 5798 C CA . ALA B 1 380 ? 2.076 -42.25 -6.977 1 55.5 380 ALA B CA 1
ATOM 5799 C C . ALA B 1 380 ? 3.266 -43.031 -7.523 1 55.5 380 ALA B C 1
ATOM 5801 O O . ALA B 1 380 ? 4.328 -43.094 -6.898 1 55.5 380 ALA B O 1
ATOM 5802 N N . GLU B 1 381 ? 3.133 -44.094 -8.141 1 48.03 381 GLU B N 1
ATOM 5803 C CA . GLU B 1 381 ? 4.266 -44.781 -8.75 1 48.03 381 GLU B CA 1
ATOM 5804 C C . GLU B 1 381 ? 5.211 -43.812 -9.43 1 48.03 381 GLU B C 1
ATOM 5806 O O . GLU B 1 381 ? 4.766 -42.875 -10.109 1 48.03 381 GLU B O 1
ATOM 5811 N N . ALA B 1 382 ? 6.34 -43.375 -8.609 1 47.28 382 ALA B N 1
ATOM 5812 C CA . ALA B 1 382 ? 7.402 -42.531 -9.148 1 47.28 382 ALA B CA 1
ATOM 5813 C C . ALA B 1 382 ? 7.605 -42.812 -10.641 1 47.28 382 ALA B C 1
ATOM 5815 O O . ALA B 1 382 ? 7.93 -43.938 -11.031 1 47.28 382 ALA B O 1
ATOM 5816 N N . LYS B 1 383 ? 6.738 -42.188 -11.578 1 44.59 383 LYS B N 1
ATOM 5817 C CA . LYS B 1 383 ? 7.223 -42.312 -12.945 1 44.59 383 LYS B CA 1
ATOM 5818 C C . LYS B 1 383 ? 8.398 -41.375 -13.195 1 44.59 383 LYS B C 1
ATOM 5820 O O . LYS B 1 383 ? 8.461 -40.281 -12.617 1 44.59 383 LYS B O 1
#

pLDDT: mean 96.38, std 8.43, range [33.78, 99.0]

Sequence (766 aa):
MAAISGRTGYLYHESYFWHNAGHIQNFRAHVEAWRHWENPETKRRFHNLVAVSGLLEQLTHLKPRPATEAELARIHCPDYIRRVREMSADESKGHHTAGDVATFAPGGYDIAALAAGGAIEAVDAVMAGRVRNAYALVRPPGHHAERAEGMGFCIFNNVAVAAAHALEVHGLARVAVVDFDVHHGNGTQHAFEADPRVLFISVHQDSNYPLRSGYVTENGVGAGEGTTLNVPLPPGSGSGAYRAAFERVVLPALEAYGPQLLLVSAGYDASYMDMLAAMILSSADFGWMMGRLVEAAGRLCGGRLVALHEGGYSELYVPFCALAALEEMSGVKTEVKDPWLHEVTSWGYQELQPHQDAAVAAAEQLLPKLRTVAAAAPAAEAKMAAISGRTGYLYHESYFWHNAGHIQNFRAHVEAWRHWENPETKRRFHNLVAVSGLLEQLTHLKPRPATEAELARIHCPDYIRRVREMSADESKGHHTAGDVATFAPGGYDIAALAAGGAIEAVDAVMAGRVRNAYALVRPPGHHAERAEGMGFCIFNNVAVAAAHALEVHGLARVAVVDFDVHHGNGTQHAFEADPRVLFISVHQDSNYPLRSGYVTENGVGAGEGTTLNVPLPPGSGSGAYRAAFERVVLPALEAYGPQLLLVSAGYDASYMDMLAAMILSSADFGWMMGRLVEAAGRLCGGRLVALHEGGYSELYVPFCALAALEEMSGVKTEVKDPWLHEVTSWGYQELQPHQDAAVAAAEQLLPKLRTVAAAAPAAEAK

Solvent-accessible surface area (backbone atoms only — not comparable to full-atom values): 36319 Å² total; per-residue (Å²): 118,72,70,53,78,56,43,23,25,37,30,56,59,75,62,35,54,64,55,42,46,58,61,44,61,34,73,91,60,71,35,70,76,37,80,34,74,74,49,40,55,24,59,51,46,24,53,50,48,38,50,75,56,50,50,51,79,65,37,40,79,37,76,58,44,62,42,50,73,70,53,48,44,74,56,27,43,66,68,40,55,50,50,44,44,52,49,17,69,41,69,91,43,78,61,44,64,50,42,56,70,12,38,28,22,54,52,36,42,62,40,36,28,26,24,32,13,27,36,38,43,43,49,50,35,29,76,70,58,74,16,22,22,25,41,31,62,43,25,56,27,10,44,36,10,38,47,71,33,13,16,76,48,1,60,49,32,21,63,47,34,25,52,48,45,41,37,69,73,69,60,50,57,32,35,30,36,42,28,55,18,31,45,37,43,53,14,42,42,68,73,31,25,54,36,62,42,34,37,38,36,32,44,18,40,35,26,56,38,57,68,89,45,52,48,61,82,56,28,36,38,80,71,3,44,38,31,23,44,20,35,38,33,54,51,25,41,14,55,31,38,55,49,48,36,38,67,59,34,50,52,50,46,47,64,50,54,49,30,60,34,37,35,29,39,44,16,45,22,32,26,36,47,8,38,88,33,27,23,40,30,47,35,66,49,42,17,50,53,39,34,52,49,48,52,48,21,46,74,52,25,39,30,25,34,37,34,34,39,43,49,39,56,18,58,81,51,29,26,49,24,54,46,35,23,51,26,43,66,55,72,48,84,62,86,76,54,68,88,54,48,67,60,53,72,56,29,53,66,35,57,62,45,71,74,42,48,52,36,41,51,59,36,37,66,47,46,65,53,27,38,52,48,40,68,68,43,77,79,63,72,87,123,116,72,70,53,79,58,44,24,25,38,28,57,58,75,63,36,54,65,56,43,47,60,62,45,62,35,75,92,59,71,34,70,77,36,81,35,74,75,50,40,55,23,60,50,46,26,53,50,47,37,50,75,54,53,52,54,80,65,39,40,81,37,76,56,44,62,44,49,70,69,53,48,44,73,57,26,42,66,68,40,55,51,50,46,45,50,50,18,68,40,72,90,43,78,61,43,64,50,41,56,71,12,38,28,20,54,54,36,43,60,39,36,27,25,21,32,14,26,35,37,43,44,49,52,34,29,76,69,58,74,16,22,22,25,42,30,61,43,24,56,26,11,43,36,9,39,47,71,32,14,16,77,46,2,61,49,32,22,64,48,35,25,52,47,44,41,37,70,74,69,61,49,59,30,35,30,36,43,27,56,20,30,46,38,45,54,15,41,44,68,74,31,25,54,36,61,42,34,36,38,36,32,45,19,40,34,24,56,37,58,67,90,46,51,48,61,82,56,29,37,38,81,72,3,42,38,31,23,45,21,36,38,33,56,52,26,43,14,54,31,36,53,48,48,37,38,65,59,35,51,52,52,44,47,64,51,54,48,28,60,32,38,36,29,39,46,16,46,22,31,25,36,47,9,38,89,33,27,22,42,29,47,34,66,49,42,16,50,52,39,34,54,48,48,52,46,21,46,74,51,25,39,30,27,34,37,34,35,40,44,48,39,55,20,58,80,52,28,26,48,26,53,47,33,24,50,26,43,66,56,72,49,84,62,84,76,56,65,88,54,47,68,58,54,73,57,28,55,65,35,58,60,46,71,74,41,48,51,37,40,51,60,36,38,67,47,45,66,52,25,41,53,48,39,67,67,42,75,78,63,73,86,122

Organism: Gonium pectorale (NCBI:txid33097)

Radius of gyration: 27.46 Å; Cα contacts (8 Å, |Δi|>4): 1914; chains: 2; bounding box: 48×82×67 Å

Foldseek 3Di:
DPQLPFFAEEEDDPCLQVWALDWDDDVVVVRDTDGDLPHSLQLVLLVVCCVVLVVVVRHHYFYFDFADLVLLCLFAPSVLLVVVLVQLQDQVDQWDFQAASQITGRVNSRLLRRLLRSLQRQLVCCLVSVHLHYEYSGPPFALQAARRGDHDNHSGHNLQSNVSCCCPVVVWQAEEEEEAAQADSNRNCNRPLQPLNYAYEYEHAAQQPPGPDQDQPSQGDHLNGLRYFGQHFHFAAALALVVLLCVQFVLLLCVLQQGQAYEYADADCLDCQHPRGRHQYALQSLLVSLLSVQVSCVVRHSSHYYYYHRYDRPSPGSSSNVVSNVCSSRVHDTPDDDPCRVVSVPDPPNHQDPVSVVSSVSSSVSRVVSNVSSVPDPDRPND/DPQLPFFAEEEDDPCLQVWAQDWDDDVVVVRDTDGDLPHSLQLVLLVVCCVVLVVVVRHHYFYFDFADLVLLCLFAPSVLLVVVLVQLQDQVDQWDFQAASQITGRVNSRLLRRQLRSLQRQLVCCLVSVHLHYEYSGPPFALQAARRGDHDNHSGHNLQSNVSCCCPVVVWQAEEEEEAAQADSNRNCNRPLQPLNYAYEYEHAAQQPPGPDQDQPSQGDHLNGLRYFGQHFHFAAALALVVLLCVQFVLLLCVLQQGQAYEYADADCLDCQHPRGRHQYALQSLLVSLLSVQVSCVVRHSSHYYYYHRYDRPSPGSSSNVVSNVCSSRVHDTPDDDPCRVVSVPDPPNHQDPVSVVSSVSSSVSRVVSSVSSVPDPDRPND

InterPro domains:
  IPR000286 Histone deacetylase HDAC [PR01270] (140-163)
  IPR000286 Histone deacetylase HDAC [PR01270] (174-189)
  IPR000286 Histone deacetylase HDAC [PR01270] (259-269)
  IPR003084 Class I/II Histone deacetylase HDAC [PR01271] (38-55)
  IPR003084 Class I/II Histone deacetylase HDAC [PR01271] (71-89)
  IPR003084 Class I/II Histone deacetylase HDAC [PR01271] (220-233)
  IPR003084 Class I/II Histone deacetylase HDAC [PR01271] (237-255)
  IPR023696 Ureohydrolase domain superfamily [SSF52768] (6-340)
  IPR023801 Histone deacetylase domain [PF00850] (36-327)
  IPR037138 Histone deacetylase domain superfamily [G3DSA:3.40.800.20] (5-371)

Secondary structure (DSSP, 8-state):
-----SPPEEE--GGGGG----EEEEGGGTEEEEE-SS-THHHHHHHHHHHHTTGGGGSEEE---PPPHHHHTTTS-HHHHHHHHHHHH-TTSS-EESEET-EE-TTHHHHHHHHHHHHHHHHHHHHTTSSS-EEE--SS--TT--SS-EETTBSS-HHHHHHHHHHHTS--S-EEEEE-SSS--HHHHHHHTT-TTEEEEEEEETT-SSTT---TT----GGGTT-EEEEEEPTT--HHHHHHHIIIIIHHHHHHH--SEEEEEEE-TTBTT-TT----B-HHHHHHHHHHHHHHHHHHHTT-EEEEEEE---TTTHHHHHHHHHHHHHT---S---TTHHHHHTSTT-S--HHHHHHHHHHHTTHHHHHHHHHHS------/-----SPPEEE--GGGGG----EEEEGGGTEEEEE-SS-THHHHHHHHHHHHTTGGGGSEEE---PPPHHHHTTTS-HHHHHHHHHHHH-TTSS-EESEET-EE-TTHHHHHHHHHHHHHHHHHHHHTTSSSSEEE--SS--TT--SS-EETTBSS-HHHHHHHHHHHTS--S-EEEEE-SSS--HHHHHHHTT-TTEEEEEEEETT-SSTT---TT----GGGTT-EEEEEEPTT--HHHHHHHIIIIIHHHHHHH--SEEEEEEE-TTBTT-TT----B-HHHHHHHHHHHHHHHHHHSTT-EEEEEEE---TTTHHHHHHHHHHHHHT---S---TTHHHHHTSTT-S--HHHHHHHHHHHTTHHHHHHHHHHS------